Protein AF-A0AAD9BI03-F1 (afdb_monomer_lite)

Structure (mmCIF, N/CA/C/O backbone):
data_AF-A0AAD9BI03-F1
#
_entry.id   AF-A0AAD9BI03-F1
#
loop_
_atom_site.group_PDB
_atom_site.id
_atom_site.type_symbol
_atom_site.label_atom_id
_atom_site.label_alt_id
_atom_site.label_comp_id
_atom_site.label_asym_id
_atom_site.label_entity_id
_atom_site.label_seq_id
_atom_site.pdbx_PDB_ins_code
_atom_site.Cartn_x
_atom_site.Cartn_y
_atom_site.Cartn_z
_atom_site.occupancy
_atom_site.B_iso_or_equiv
_atom_site.auth_seq_id
_atom_site.auth_comp_id
_atom_site.auth_asym_id
_atom_site.auth_atom_id
_atom_site.pdbx_PDB_model_num
ATOM 1 N N . MET A 1 1 ? -35.659 14.356 29.531 1.00 41.59 1 MET A N 1
ATOM 2 C CA . MET A 1 1 ? -36.744 15.303 29.220 1.00 41.59 1 MET A CA 1
ATOM 3 C C . MET A 1 1 ? -36.419 16.568 29.979 1.00 41.59 1 MET A C 1
ATOM 5 O O . MET A 1 1 ? -36.322 16.489 31.195 1.00 41.59 1 MET A O 1
ATOM 9 N N . GLY A 1 2 ? -36.119 17.647 29.263 1.00 40.19 2 GLY A N 1
ATOM 10 C CA . GLY A 1 2 ? -35.995 18.983 29.832 1.00 40.19 2 GLY A CA 1
ATOM 11 C C . GLY A 1 2 ? -37.298 19.716 29.564 1.00 40.19 2 GLY A C 1
ATOM 12 O O . GLY A 1 2 ? -37.641 19.931 28.401 1.00 40.19 2 GLY A O 1
ATOM 13 N N . ASP A 1 3 ? -38.059 20.012 30.615 1.00 38.84 3 ASP A N 1
ATOM 14 C CA . ASP A 1 3 ? -39.160 20.967 30.530 1.00 38.84 3 ASP A CA 1
ATOM 15 C C . ASP A 1 3 ? -38.523 22.330 30.272 1.00 38.84 3 ASP A C 1
ATOM 17 O O . ASP A 1 3 ? -37.739 22.803 31.091 1.00 38.84 3 ASP A O 1
ATOM 21 N N . GLY A 1 4 ? -38.806 22.921 29.108 1.00 49.81 4 GLY A N 1
ATOM 22 C CA . GLY A 1 4 ? -38.129 24.089 28.531 1.00 49.81 4 GLY A CA 1
ATOM 23 C C . GLY A 1 4 ? -38.266 25.415 29.290 1.00 49.81 4 GLY A C 1
ATOM 24 O O . GLY A 1 4 ? -38.366 26.460 28.658 1.00 49.81 4 GLY A O 1
ATOM 25 N N . ASN A 1 5 ? -38.251 25.396 30.620 1.00 48.53 5 ASN A N 1
ATOM 26 C CA . ASN A 1 5 ? -38.245 26.559 31.489 1.00 48.53 5 ASN A CA 1
ATOM 27 C C . ASN A 1 5 ? -37.069 26.448 32.479 1.00 48.53 5 ASN A C 1
ATOM 29 O O . ASN A 1 5 ? -37.145 25.720 33.464 1.00 48.53 5 ASN A O 1
ATOM 33 N N . ASN A 1 6 ? -36.015 27.235 32.211 1.00 48.84 6 ASN A N 1
ATOM 34 C CA . ASN A 1 6 ? -34.769 27.423 32.984 1.00 48.84 6 ASN A CA 1
ATOM 35 C C . ASN A 1 6 ? -33.609 26.426 32.769 1.00 48.84 6 ASN A C 1
ATOM 37 O O . ASN A 1 6 ? -32.921 26.072 33.724 1.00 48.84 6 ASN A O 1
ATOM 41 N N . GLU A 1 7 ? -33.292 26.043 31.531 1.00 53.03 7 GLU A N 1
ATOM 42 C CA . GLU A 1 7 ? -32.032 25.331 31.252 1.00 53.03 7 GLU A CA 1
ATOM 43 C C . GLU A 1 7 ? -30.896 26.317 30.925 1.00 53.03 7 GLU A C 1
ATOM 45 O O . GLU A 1 7 ? -30.681 26.713 29.783 1.00 53.03 7 GLU A O 1
ATOM 50 N N . THR A 1 8 ? -30.143 26.730 31.949 1.00 55.44 8 THR A N 1
ATOM 51 C CA . THR A 1 8 ? -28.862 27.452 31.789 1.00 55.44 8 THR A CA 1
ATOM 52 C C . THR A 1 8 ? -27.703 26.535 31.379 1.00 55.44 8 THR A C 1
ATOM 54 O O . THR A 1 8 ? -26.600 27.012 31.112 1.00 55.44 8 THR A O 1
ATOM 57 N N . ASP A 1 9 ? -27.919 25.219 31.351 1.00 66.56 9 ASP A N 1
ATOM 58 C CA . ASP A 1 9 ? -26.887 24.230 31.058 1.00 66.56 9 ASP A CA 1
ATOM 59 C C . ASP A 1 9 ? -26.879 23.843 29.576 1.00 66.56 9 ASP A C 1
ATOM 61 O O . ASP A 1 9 ? -27.733 23.112 29.081 1.00 66.56 9 ASP A O 1
ATOM 65 N N . VAL A 1 10 ? -25.861 24.322 28.863 1.00 79.69 10 VAL A N 1
ATOM 66 C CA . VAL A 1 10 ? -25.624 23.985 27.456 1.00 79.69 10 VAL A CA 1
ATOM 67 C C . VAL A 1 10 ? -25.106 22.546 27.350 1.00 79.69 10 VAL A C 1
ATOM 69 O O . VAL A 1 10 ? -24.102 22.189 27.973 1.00 79.69 10 VAL A O 1
ATOM 72 N N . ALA A 1 11 ? -25.772 21.724 26.537 1.00 80.12 11 ALA A N 1
ATOM 73 C CA . ALA A 1 11 ? -25.328 20.369 26.220 1.00 80.12 11 ALA A CA 1
ATOM 74 C C . ALA A 1 11 ? -24.010 20.379 25.422 1.00 80.12 11 ALA A C 1
ATOM 76 O O . ALA A 1 11 ? -23.828 21.173 24.499 1.00 80.12 11 ALA A O 1
ATOM 77 N N . THR A 1 12 ? -23.100 19.467 25.757 1.00 86.12 12 THR A N 1
ATOM 78 C CA . THR A 1 12 ? -21.775 19.313 25.123 1.00 86.12 12 THR A CA 1
ATOM 79 C C . THR A 1 12 ? -21.654 18.005 24.342 1.00 86.12 12 THR A C 1
ATOM 81 O O . THR A 1 12 ? -20.780 17.880 23.485 1.00 86.12 12 THR A O 1
ATOM 84 N N . GLU A 1 13 ? -22.534 17.039 24.611 1.00 80.62 13 GLU A N 1
ATOM 85 C CA . GLU A 1 13 ? -22.518 15.697 24.039 1.00 80.62 13 GLU A CA 1
ATOM 86 C C . GLU A 1 13 ? -23.913 15.303 23.527 1.00 80.62 13 GLU A C 1
ATOM 88 O O . GLU A 1 13 ? -24.945 15.684 24.087 1.00 80.62 13 GLU A O 1
ATOM 93 N N . ALA A 1 14 ? -23.939 14.497 22.464 1.00 85.50 14 ALA A N 1
ATOM 94 C CA . ALA A 1 14 ? -25.151 13.895 21.920 1.00 85.50 14 ALA A CA 1
ATOM 95 C C . ALA A 1 14 ? -24.982 12.372 21.850 1.00 85.50 14 ALA A C 1
ATOM 97 O O . ALA A 1 14 ? -24.110 11.872 21.138 1.00 85.50 14 ALA A O 1
ATOM 98 N N . LEU A 1 15 ? -25.827 11.634 22.569 1.00 85.00 15 LEU A N 1
ATOM 99 C CA . LEU A 1 15 ? -25.944 10.183 22.446 1.00 85.00 15 LEU A CA 1
ATOM 100 C C . LEU A 1 15 ? -27.011 9.858 21.405 1.00 85.00 15 LEU A C 1
ATOM 102 O O . LEU A 1 15 ? -28.112 10.397 21.472 1.00 85.00 15 LEU A O 1
ATOM 106 N N . VAL A 1 16 ? -26.714 8.952 20.476 1.00 87.56 16 VAL A N 1
ATOM 107 C CA . VAL A 1 16 ? -27.659 8.510 19.443 1.00 87.56 16 VAL A CA 1
ATOM 108 C C . VAL A 1 16 ? -27.666 6.989 19.390 1.00 87.56 16 VAL A C 1
ATOM 110 O O . VAL A 1 16 ? -26.608 6.371 19.284 1.00 87.56 16 VAL A O 1
ATOM 113 N N . PHE A 1 17 ? -28.856 6.393 19.407 1.00 89.38 17 PHE A N 1
ATOM 114 C CA . PHE A 1 17 ? -29.049 4.975 19.125 1.00 89.38 17 PHE A CA 1
ATOM 115 C C . PHE A 1 17 ? -29.570 4.798 17.702 1.00 89.38 17 PHE A C 1
ATOM 117 O O . PHE A 1 17 ? -30.551 5.424 17.293 1.00 89.38 17 PHE A O 1
ATOM 124 N N . MET A 1 18 ? -28.913 3.924 16.945 1.00 91.19 18 MET A N 1
ATOM 125 C CA . MET A 1 18 ? -29.284 3.565 15.581 1.00 91.19 18 MET A CA 1
ATOM 126 C C . MET A 1 18 ? -29.339 2.049 15.461 1.00 91.19 18 MET A C 1
ATOM 128 O O . MET A 1 18 ? -28.416 1.357 15.884 1.00 91.19 18 MET A O 1
ATOM 132 N N . VAL A 1 19 ? -30.408 1.546 14.853 1.00 91.19 19 VAL A N 1
ATOM 133 C CA . VAL A 1 19 ? -30.563 0.127 14.531 1.00 91.19 19 VAL A CA 1
ATOM 134 C C . VAL A 1 19 ? -30.135 -0.101 13.090 1.00 91.19 19 VAL A C 1
ATOM 136 O O . VAL A 1 19 ? -30.427 0.713 12.211 1.00 91.19 19 VAL A O 1
ATOM 139 N N . VAL A 1 20 ? -29.434 -1.207 12.854 1.00 87.69 20 VAL A N 1
ATOM 140 C CA . VAL A 1 20 ? -28.967 -1.634 11.533 1.00 87.69 20 VAL A CA 1
ATOM 141 C C . VAL A 1 20 ? -29.442 -3.062 11.302 1.00 87.69 20 VAL A C 1
ATOM 143 O O . VAL A 1 20 ? -29.210 -3.935 12.137 1.00 87.69 20 VAL A O 1
ATOM 146 N N . GLY A 1 21 ? -30.120 -3.296 10.180 1.00 81.25 21 GLY A N 1
ATOM 147 C CA . GLY A 1 21 ? -30.613 -4.620 9.818 1.00 81.25 21 GLY A CA 1
ATOM 148 C C . GLY A 1 21 ? -29.469 -5.578 9.491 1.00 81.25 21 GLY A C 1
ATOM 149 O O . GLY A 1 21 ? -28.657 -5.291 8.615 1.00 81.25 21 GLY A O 1
ATOM 150 N N . LEU A 1 22 ? -29.417 -6.727 10.174 1.00 78.88 22 LEU A N 1
ATOM 151 C CA . LEU A 1 22 ? -28.561 -7.856 9.777 1.00 78.88 22 LEU A CA 1
ATOM 152 C C . LEU A 1 22 ? -29.185 -8.650 8.622 1.00 78.88 22 LEU A C 1
ATOM 154 O O . LEU A 1 22 ? -28.480 -9.149 7.749 1.00 78.88 22 LEU A O 1
ATOM 158 N N . GLN A 1 23 ? -30.516 -8.754 8.623 1.00 76.19 23 GLN A N 1
ATOM 159 C CA . GLN A 1 23 ? -31.306 -9.300 7.526 1.00 76.19 23 GLN A CA 1
ATOM 160 C C . GLN A 1 23 ? -31.924 -8.129 6.750 1.00 76.19 23 GLN A C 1
ATOM 162 O O . GLN A 1 23 ? -32.820 -7.442 7.243 1.00 76.19 23 GLN A O 1
ATOM 167 N N . GLY A 1 24 ? -31.405 -7.880 5.546 1.00 70.44 24 GLY A N 1
ATOM 168 C CA . GLY A 1 24 ? -31.777 -6.741 4.698 1.00 70.44 24 GLY A CA 1
ATOM 169 C C . GLY A 1 24 ? -30.826 -5.542 4.815 1.00 70.44 24 GLY A C 1
ATOM 170 O O . GLY A 1 24 ? -29.936 -5.507 5.656 1.00 70.44 24 GLY A O 1
ATOM 171 N N . HIS A 1 25 ? -31.004 -4.546 3.944 1.00 83.69 25 HIS A N 1
ATOM 172 C CA . HIS A 1 25 ? -30.128 -3.370 3.845 1.00 83.69 25 HIS A CA 1
ATOM 173 C C . HIS A 1 25 ? -30.827 -2.099 4.345 1.00 83.69 25 HIS A C 1
ATOM 175 O O . HIS A 1 25 ? -31.177 -1.223 3.556 1.00 83.69 25 HIS A O 1
ATOM 181 N N . TRP A 1 26 ? -31.040 -1.984 5.656 1.00 84.94 26 TRP A N 1
ATOM 182 C CA . TRP A 1 26 ? -31.684 -0.809 6.253 1.00 84.94 26 TRP A CA 1
ATOM 183 C C . TRP A 1 26 ? -30.988 -0.353 7.537 1.00 84.94 26 TRP A C 1
ATOM 185 O O . TRP A 1 26 ? -30.299 -1.117 8.213 1.00 84.94 26 TRP A O 1
ATOM 195 N N . LYS A 1 27 ? -31.165 0.929 7.856 1.00 85.19 27 LYS A N 1
ATOM 196 C CA . LYS A 1 27 ? -30.669 1.574 9.074 1.00 85.19 27 LYS A CA 1
ATOM 197 C C . LYS A 1 27 ? -31.651 2.654 9.510 1.00 85.19 27 LYS A C 1
ATOM 199 O O . LYS A 1 27 ? -32.172 3.367 8.653 1.00 85.19 27 LYS A O 1
ATOM 204 N N . ALA A 1 28 ? -31.887 2.789 10.809 1.00 84.56 28 ALA A N 1
ATOM 205 C CA . ALA A 1 28 ? -32.809 3.783 11.349 1.00 84.56 28 ALA A CA 1
ATOM 206 C C . ALA A 1 28 ? -32.305 4.327 12.697 1.00 84.56 28 ALA A C 1
ATOM 208 O O . ALA A 1 28 ? -32.055 3.531 13.606 1.00 84.56 28 ALA A O 1
ATOM 209 N N . PRO A 1 29 ? -32.131 5.653 12.859 1.00 90.00 29 PRO A N 1
ATOM 210 C CA . PRO A 1 29 ? -31.965 6.242 14.183 1.00 90.00 29 PRO A CA 1
ATOM 211 C C . PRO A 1 29 ? -33.278 6.088 14.963 1.00 90.00 29 PRO A C 1
ATOM 213 O O . PRO A 1 29 ? -34.345 6.375 14.426 1.00 90.00 29 PRO A O 1
ATOM 216 N N . ILE A 1 30 ? -33.201 5.620 16.207 1.00 89.19 30 ILE A N 1
ATOM 217 C CA . ILE A 1 30 ? -34.384 5.310 17.030 1.00 89.19 30 ILE A CA 1
ATOM 218 C C . ILE A 1 30 ? -34.521 6.213 18.255 1.00 89.19 30 ILE A C 1
ATOM 220 O O . ILE A 1 30 ? -35.626 6.399 18.752 1.00 89.19 30 ILE A O 1
ATOM 224 N N . ALA A 1 31 ? -33.417 6.786 18.738 1.00 86.12 31 ALA A N 1
ATOM 225 C CA . ALA A 1 31 ? -33.417 7.682 19.885 1.00 86.12 31 ALA A CA 1
ATOM 226 C C . ALA A 1 31 ? -32.180 8.585 19.870 1.00 86.12 31 ALA A C 1
ATOM 228 O O . ALA A 1 31 ? -31.117 8.195 19.376 1.00 86.12 31 ALA A O 1
ATOM 229 N N . TYR A 1 32 ? -32.317 9.778 20.445 1.00 89.12 32 TYR A N 1
ATOM 230 C CA . TYR A 1 32 ? -31.206 10.683 20.713 1.00 89.12 32 TYR A CA 1
ATOM 231 C C . TYR A 1 32 ? -31.394 11.381 22.062 1.00 89.12 32 TYR A C 1
ATOM 233 O O . TYR A 1 32 ? -32.519 11.630 22.493 1.00 89.12 32 TYR A O 1
ATOM 241 N N . TYR A 1 33 ? -30.283 11.715 22.715 1.00 86.81 33 TYR A N 1
ATOM 242 C CA . TYR A 1 33 ? -30.255 12.399 24.004 1.00 86.81 33 TYR A CA 1
ATOM 243 C C . TYR A 1 33 ? -29.136 13.438 24.002 1.00 86.81 33 TYR A C 1
ATOM 245 O O . TYR A 1 33 ? -27.997 13.119 23.665 1.00 86.81 33 TYR A O 1
ATOM 253 N N . LEU A 1 34 ? -29.459 14.673 24.382 1.00 84.88 34 LEU A N 1
ATOM 254 C CA . LEU A 1 34 ? -28.492 15.759 24.538 1.00 84.88 34 LEU A CA 1
ATOM 255 C C . LEU A 1 34 ? -28.170 15.914 26.024 1.00 84.88 34 LEU A C 1
ATOM 257 O O . LEU A 1 34 ? -29.082 15.967 26.846 1.00 84.88 34 LEU A O 1
ATOM 261 N N . THR A 1 35 ? -26.887 15.947 26.376 1.00 83.06 35 THR A N 1
ATOM 262 C CA . THR A 1 35 ? -26.443 16.064 27.772 1.00 83.06 35 THR A CA 1
ATOM 263 C C . THR A 1 35 ? -25.117 16.815 27.873 1.00 83.06 35 THR A C 1
ATOM 265 O O . THR A 1 35 ? -24.373 16.951 26.903 1.00 83.06 35 THR A O 1
ATOM 268 N N . LYS A 1 36 ? -24.822 17.330 29.067 1.00 81.44 36 LYS A N 1
ATOM 269 C CA . LYS A 1 36 ? -23.540 17.955 29.419 1.00 81.44 36 LYS A CA 1
ATOM 270 C C . LYS A 1 36 ? -22.439 16.923 29.708 1.00 81.44 36 LYS A C 1
ATOM 272 O O . LYS A 1 36 ? -21.254 17.238 29.631 1.00 81.44 36 LYS A O 1
ATOM 277 N N . SER A 1 37 ? -22.822 15.700 30.075 1.00 81.12 37 SER A N 1
ATOM 278 C CA . SER A 1 37 ? -21.919 14.551 30.188 1.00 81.12 37 SER A CA 1
ATOM 279 C C . SER A 1 37 ? -22.696 13.232 30.207 1.00 81.12 37 SER A C 1
ATOM 281 O O . SER A 1 37 ? -23.798 13.139 30.759 1.00 81.12 37 SER A O 1
ATOM 283 N N . LEU A 1 38 ? -22.127 12.191 29.602 1.00 81.31 38 LEU A N 1
ATOM 284 C CA . LEU A 1 38 ? -22.673 10.832 29.619 1.00 81.31 38 LEU A CA 1
ATOM 285 C C . LEU A 1 38 ? -22.004 9.977 30.701 1.00 81.31 38 LEU A C 1
ATOM 287 O O . LEU A 1 38 ? -20.869 9.523 30.547 1.00 81.31 38 LEU A O 1
ATOM 291 N N . SER A 1 39 ? -22.726 9.711 31.795 1.00 87.88 39 SER A N 1
ATOM 292 C CA . SER A 1 39 ? -22.277 8.744 32.802 1.00 87.88 39 SER A CA 1
ATOM 293 C C . SER A 1 39 ? -22.540 7.299 32.338 1.00 87.88 39 SER A C 1
ATOM 295 O O . SER A 1 39 ? -23.553 7.059 31.673 1.00 87.88 39 SER A O 1
ATOM 297 N N . PRO A 1 40 ? -21.695 6.317 32.713 1.00 88.69 40 PRO A N 1
ATOM 298 C CA . PRO A 1 40 ? -21.924 4.910 32.373 1.00 88.69 40 PRO A CA 1
ATOM 299 C C . PRO A 1 40 ? -23.290 4.385 32.832 1.00 88.69 40 PRO A C 1
ATOM 301 O O . PRO A 1 40 ? -23.933 3.636 32.104 1.00 88.69 40 PRO A O 1
ATOM 304 N N . GLU A 1 41 ? -23.753 4.830 34.004 1.00 90.56 41 GLU A N 1
ATOM 305 C CA . GLU A 1 41 ? -25.045 4.425 34.566 1.00 90.56 41 GLU A CA 1
ATOM 306 C C . GLU A 1 41 ? -26.212 4.991 33.749 1.00 90.56 41 GLU A C 1
ATOM 308 O O . GLU A 1 41 ? -27.157 4.279 33.421 1.00 90.56 41 GLU A O 1
ATOM 313 N N . THR A 1 42 ? -26.123 6.259 33.336 1.00 89.62 42 THR A N 1
ATOM 314 C CA . THR A 1 42 ? -27.126 6.861 32.448 1.00 89.62 42 THR A CA 1
ATOM 315 C C . THR A 1 42 ? -27.164 6.133 31.105 1.00 89.62 42 THR A C 1
ATOM 317 O O . THR A 1 42 ? -28.241 5.784 30.632 1.00 89.62 42 THR A O 1
ATOM 320 N N . GLN A 1 43 ? -26.003 5.847 30.504 1.00 91.56 43 GLN A N 1
ATOM 321 C CA . GLN A 1 43 ? -25.928 5.099 29.244 1.00 91.56 43 GLN A CA 1
ATOM 322 C C . GLN A 1 43 ? -26.542 3.698 29.375 1.00 91.56 43 GLN A C 1
ATOM 324 O O . GLN A 1 43 ? -27.276 3.274 28.484 1.00 91.56 43 GLN A O 1
ATOM 329 N N . ARG A 1 44 ? -26.296 3.016 30.501 1.00 94.19 44 ARG A N 1
ATOM 330 C CA . ARG A 1 44 ? -26.854 1.696 30.816 1.00 94.19 44 ARG A CA 1
ATOM 331 C C . ARG A 1 44 ? -28.378 1.722 30.812 1.00 94.19 44 ARG A C 1
ATOM 333 O O . ARG A 1 44 ? -28.990 0.921 30.114 1.00 94.19 44 ARG A O 1
ATOM 340 N N . VAL A 1 45 ? -28.977 2.655 31.553 1.00 94.25 45 VAL A N 1
ATOM 341 C CA . VAL A 1 45 ? -30.439 2.799 31.644 1.00 94.25 45 VAL A CA 1
ATOM 342 C C . VAL A 1 45 ? -31.045 3.097 30.272 1.00 94.25 45 VAL A C 1
ATOM 344 O O . VAL A 1 45 ? -32.025 2.465 29.883 1.00 94.25 45 VAL A O 1
ATOM 347 N N . LEU A 1 46 ? -30.440 4.013 29.511 1.00 93.88 46 LEU A N 1
ATOM 348 C CA . LEU A 1 46 ? -30.934 4.383 28.184 1.00 93.88 46 LEU A CA 1
ATOM 349 C C . LEU A 1 46 ? -30.829 3.228 27.176 1.00 93.88 46 LEU A C 1
ATOM 351 O O . LEU A 1 46 ? -31.755 3.015 26.396 1.00 93.88 46 LEU A O 1
ATOM 355 N N . LEU A 1 47 ? -29.734 2.461 27.207 1.00 95.25 47 LEU A N 1
ATOM 356 C CA . LEU A 1 47 ? -29.564 1.287 26.350 1.00 95.25 47 LEU A CA 1
ATOM 357 C C . LEU A 1 47 ? -30.557 0.178 26.717 1.00 95.25 47 LEU A C 1
ATOM 359 O O . LEU A 1 47 ? -31.184 -0.377 25.820 1.00 95.25 47 LEU A O 1
ATOM 363 N N . SER A 1 48 ? -30.737 -0.125 28.008 1.00 95.44 48 SER A N 1
ATOM 364 C CA . SER A 1 48 ? -31.733 -1.108 28.457 1.00 95.44 48 SER A CA 1
ATOM 365 C C . SER A 1 48 ? -33.137 -0.742 27.978 1.00 95.44 48 SER A C 1
ATOM 367 O O . SER A 1 48 ? -33.812 -1.585 27.394 1.00 95.44 48 SER A O 1
ATOM 369 N N . HIS A 1 49 ? -33.534 0.524 28.129 1.00 94.94 49 HIS A N 1
ATOM 370 C CA . HIS A 1 49 ? -34.837 0.995 27.664 1.00 94.94 49 HIS A CA 1
ATOM 371 C C . HIS A 1 49 ? -34.990 0.876 26.138 1.00 94.94 49 HIS A C 1
ATOM 373 O O . HIS A 1 49 ? -36.014 0.405 25.649 1.00 94.94 49 HIS A O 1
ATOM 379 N N . ALA A 1 50 ? -33.953 1.227 25.367 1.00 95.06 50 ALA A N 1
ATOM 380 C CA . ALA A 1 50 ? -33.975 1.058 23.915 1.00 95.06 50 ALA A CA 1
ATOM 381 C C . ALA A 1 50 ? -34.137 -0.418 23.499 1.00 95.06 50 ALA A C 1
ATOM 383 O O . ALA A 1 50 ? -34.868 -0.710 22.554 1.00 95.06 50 ALA A O 1
ATOM 384 N N . LEU A 1 51 ? -33.487 -1.353 24.203 1.00 96.56 51 LEU A N 1
ATOM 385 C CA . LEU A 1 51 ? -33.621 -2.792 23.950 1.00 96.56 51 LEU A CA 1
ATOM 386 C C . LEU A 1 51 ? -35.037 -3.303 24.260 1.00 96.56 51 LEU A C 1
ATOM 388 O O . LEU A 1 51 ? -35.606 -4.043 23.460 1.00 96.56 51 LEU A O 1
ATOM 392 N N . GLU A 1 52 ? -35.627 -2.874 25.378 1.00 96.06 52 GLU A N 1
ATOM 393 C CA . GLU A 1 52 ? -37.006 -3.215 25.760 1.00 96.06 52 GLU A CA 1
ATOM 394 C C . GLU A 1 52 ? -38.025 -2.729 24.718 1.00 96.06 52 GLU A C 1
ATOM 396 O O . GLU A 1 52 ? -38.873 -3.503 24.269 1.00 96.06 52 GLU A O 1
ATOM 401 N N . GLU A 1 53 ? -37.910 -1.476 24.267 1.00 95.50 53 GLU A N 1
ATOM 402 C CA . GLU A 1 53 ? -38.804 -0.894 23.259 1.00 95.50 53 GLU A CA 1
ATOM 403 C C . GLU A 1 53 ? -38.683 -1.590 21.893 1.00 95.50 53 GLU A C 1
ATOM 405 O O . GLU A 1 53 ? -39.684 -1.786 21.191 1.00 95.50 53 GLU A O 1
ATOM 410 N N . LEU A 1 54 ? -37.471 -1.987 21.496 1.00 94.81 54 LEU A N 1
ATOM 411 C CA . LEU A 1 54 ? -37.259 -2.755 20.268 1.00 94.81 54 LEU A CA 1
ATOM 412 C C . LEU A 1 54 ? -37.882 -4.148 20.372 1.00 94.81 54 LEU A C 1
ATOM 414 O O . LEU A 1 54 ? -38.586 -4.575 19.452 1.00 94.81 54 LEU A O 1
ATOM 418 N N . HIS A 1 55 ? -37.697 -4.818 21.510 1.00 95.31 55 HIS A N 1
ATOM 419 C CA . HIS A 1 55 ? -38.289 -6.124 21.762 1.00 95.31 55 HIS A CA 1
ATOM 420 C C . HIS A 1 55 ? -39.824 -6.077 21.747 1.00 95.31 55 HIS A C 1
ATOM 422 O O . HIS A 1 55 ? -40.451 -6.914 21.098 1.00 95.31 55 HIS A O 1
ATOM 428 N N . ALA A 1 56 ? -40.434 -5.056 22.360 1.00 95.31 56 ALA A N 1
ATOM 429 C CA . ALA A 1 56 ? -41.886 -4.853 22.352 1.00 95.31 56 ALA A CA 1
ATOM 430 C C . ALA A 1 56 ? -42.478 -4.716 20.934 1.00 95.31 56 ALA A C 1
ATOM 432 O O . ALA A 1 56 ? -43.655 -4.996 20.717 1.00 95.31 56 ALA A O 1
ATOM 433 N N . ARG A 1 57 ? -41.660 -4.315 19.952 1.00 93.56 57 ARG A N 1
ATOM 434 C CA . ARG A 1 57 ? -42.033 -4.194 18.530 1.00 93.56 57 ARG A CA 1
ATOM 435 C C . ARG A 1 57 ? -41.631 -5.413 17.692 1.00 93.56 57 ARG A C 1
ATOM 437 O O . ARG A 1 57 ? -41.714 -5.362 16.469 1.00 93.56 57 ARG A O 1
ATOM 444 N N . GLY A 1 58 ? -41.188 -6.498 18.329 1.00 92.31 58 GLY A N 1
ATOM 445 C CA . GLY A 1 58 ? -40.764 -7.730 17.661 1.00 92.31 58 GLY A CA 1
ATOM 446 C C . GLY A 1 58 ? -39.400 -7.636 16.970 1.00 92.31 58 GLY A C 1
ATOM 447 O O . GLY A 1 58 ? -39.077 -8.491 16.148 1.00 92.31 58 GLY A O 1
ATOM 448 N N . ILE A 1 59 ? -38.592 -6.614 17.275 1.00 90.25 59 ILE A N 1
ATOM 449 C CA . ILE A 1 59 ? -37.242 -6.467 16.721 1.00 90.25 59 ILE A CA 1
ATOM 450 C C . ILE A 1 59 ? -36.255 -7.183 17.640 1.00 90.25 59 ILE A C 1
ATOM 452 O O . ILE A 1 59 ? -36.071 -6.808 18.797 1.00 90.25 59 ILE A O 1
ATOM 456 N N . TRP A 1 60 ? -35.584 -8.203 17.109 1.00 89.38 60 TRP A N 1
ATOM 457 C CA . TRP A 1 60 ? -34.583 -8.963 17.849 1.00 89.38 60 TRP A CA 1
ATOM 458 C C . TRP A 1 60 ? -33.187 -8.348 17.700 1.00 89.38 60 TRP A C 1
ATOM 460 O O . TRP A 1 60 ? -32.612 -8.322 16.609 1.00 89.38 60 TRP A O 1
ATOM 470 N N . VAL A 1 61 ? -32.631 -7.848 18.807 1.00 92.44 61 VAL A N 1
ATOM 471 C CA . VAL A 1 61 ? -31.294 -7.241 18.838 1.00 92.44 61 VAL A CA 1
ATOM 472 C C . VAL A 1 61 ? -30.245 -8.289 19.199 1.00 92.44 61 VAL A C 1
ATOM 474 O O . VAL A 1 61 ? -30.191 -8.766 20.328 1.00 92.44 61 VAL A O 1
ATOM 477 N N . VAL A 1 62 ? -29.376 -8.609 18.240 1.00 87.81 62 VAL A N 1
ATOM 478 C CA . VAL A 1 62 ? -28.301 -9.603 18.415 1.00 87.81 62 VAL A CA 1
ATOM 479 C C . VAL A 1 62 ? -27.051 -8.989 19.050 1.00 87.81 62 VAL A C 1
ATOM 481 O O . VAL A 1 62 ? -26.391 -9.624 19.873 1.00 87.81 62 VAL A O 1
ATOM 484 N N . SER A 1 63 ? -26.699 -7.758 18.671 1.00 91.81 63 SER A N 1
ATOM 485 C CA . SER A 1 63 ? -25.460 -7.123 19.120 1.00 91.81 63 SER A CA 1
ATOM 486 C C . SER A 1 63 ? -25.557 -5.609 19.256 1.00 91.81 63 SER A C 1
ATOM 488 O O . SER A 1 63 ? -26.246 -4.954 18.475 1.00 91.81 63 SER A O 1
ATOM 490 N N . VAL A 1 64 ? -24.768 -5.057 20.176 1.00 90.06 64 VAL A N 1
ATOM 491 C CA . VAL A 1 64 ? -24.531 -3.621 20.348 1.00 90.06 64 VAL A CA 1
ATOM 492 C C . VAL A 1 64 ? -23.107 -3.294 19.904 1.00 90.06 64 VAL A C 1
ATOM 494 O O . VAL A 1 64 ? -22.150 -3.892 20.396 1.00 90.06 64 VAL A O 1
ATOM 497 N N . THR A 1 65 ? -22.966 -2.329 18.992 1.00 86.06 65 THR A N 1
ATOM 498 C CA . THR A 1 65 ? -21.662 -1.851 18.509 1.00 86.06 65 THR A CA 1
ATOM 499 C C . THR A 1 65 ? -21.359 -0.469 19.076 1.00 86.06 65 THR A C 1
ATOM 501 O O . THR A 1 65 ? -22.182 0.436 18.957 1.00 86.06 65 THR A O 1
ATOM 504 N N . MET A 1 66 ? -20.174 -0.291 19.661 1.00 81.69 66 MET A N 1
ATOM 505 C CA . MET A 1 66 ? -19.761 0.956 20.318 1.00 81.69 66 MET A CA 1
ATOM 506 C C . MET A 1 66 ? -18.284 1.285 20.069 1.00 81.69 66 MET A C 1
ATOM 508 O O . MET A 1 66 ? -17.507 0.436 19.633 1.00 81.69 66 MET A O 1
ATOM 512 N N . ASP A 1 67 ? -17.875 2.525 20.333 1.00 76.88 67 ASP A N 1
ATOM 513 C CA . ASP A 1 67 ? -16.464 2.906 20.268 1.00 76.88 67 ASP A CA 1
ATOM 514 C C . ASP A 1 67 ? -15.674 2.468 21.522 1.00 76.88 67 ASP A C 1
ATOM 516 O O . ASP A 1 67 ? -16.201 1.859 22.451 1.00 76.88 67 ASP A O 1
ATOM 520 N N . GLY A 1 68 ? -14.373 2.775 21.540 1.00 70.12 68 GLY A N 1
ATOM 521 C CA . GLY A 1 68 ? -13.450 2.425 22.623 1.00 70.12 68 GLY A CA 1
ATOM 522 C C . GLY A 1 68 ? -13.541 3.270 23.892 1.00 70.12 68 GLY A C 1
ATOM 523 O O . GLY A 1 68 ? -12.621 3.190 24.706 1.00 70.12 68 GLY A O 1
ATOM 524 N N . HIS A 1 69 ? -14.553 4.128 24.051 1.00 79.19 69 HIS A N 1
ATOM 525 C CA . HIS A 1 69 ? -14.579 5.069 25.165 1.00 79.19 69 HIS A CA 1
ATOM 526 C C . HIS A 1 69 ? -14.733 4.356 26.521 1.00 79.19 69 HIS A C 1
ATOM 528 O O . HIS A 1 69 ? -15.479 3.385 26.663 1.00 79.19 69 HIS A O 1
ATOM 534 N N . ALA A 1 70 ? -14.038 4.848 27.552 1.00 82.88 70 ALA A N 1
ATOM 535 C CA . ALA A 1 70 ? -14.005 4.202 28.867 1.00 82.88 70 ALA A CA 1
ATOM 536 C C . ALA A 1 70 ? -15.395 4.100 29.523 1.00 82.88 70 ALA A C 1
ATOM 538 O O . ALA A 1 70 ? -15.652 3.138 30.251 1.00 82.88 70 ALA A O 1
ATOM 539 N N . SER A 1 71 ? -16.285 5.062 29.248 1.00 86.25 71 SER A N 1
ATOM 540 C CA . SER A 1 71 ? -17.670 5.043 29.734 1.00 86.25 71 SER A CA 1
ATOM 541 C C . SER A 1 71 ? -18.477 3.896 29.124 1.00 86.25 71 SER A C 1
ATOM 543 O O . SER A 1 71 ? -19.128 3.164 29.862 1.00 86.25 71 SER A O 1
ATOM 545 N N . ASN A 1 72 ? -18.334 3.663 27.817 1.00 87.00 72 ASN A N 1
ATOM 546 C CA . ASN A 1 72 ? -19.008 2.595 27.079 1.00 87.00 72 ASN A CA 1
ATOM 547 C C . ASN A 1 72 ? -18.561 1.210 27.574 1.00 87.00 72 ASN A C 1
ATOM 549 O O . ASN A 1 72 ? -19.381 0.334 27.839 1.00 87.00 72 ASN A O 1
ATOM 553 N N . VAL A 1 73 ? -17.257 1.037 27.817 1.00 86.06 73 VAL A N 1
ATOM 554 C CA . VAL A 1 73 ? -16.720 -0.188 28.436 1.00 86.06 73 VAL A CA 1
ATOM 555 C C . VAL A 1 73 ? -17.279 -0.388 29.850 1.00 86.06 73 VAL A C 1
ATOM 557 O O . VAL A 1 73 ? -17.642 -1.503 30.224 1.00 86.06 73 VAL A O 1
ATOM 560 N N . SER A 1 74 ? -17.368 0.683 30.645 1.00 88.62 74 SER A N 1
ATOM 561 C CA . SER A 1 74 ? -17.932 0.625 31.999 1.00 88.62 74 SER A CA 1
ATOM 562 C C . SER A 1 74 ? -19.423 0.277 31.991 1.00 88.62 74 SER A C 1
ATOM 564 O O . SER A 1 74 ? -19.850 -0.527 32.813 1.00 88.62 74 SER A O 1
ATOM 566 N N . MET A 1 75 ? -20.193 0.832 31.052 1.00 92.94 75 MET A N 1
ATOM 567 C CA . MET A 1 75 ? -21.607 0.516 30.845 1.00 92.94 75 MET A CA 1
ATOM 568 C C . MET A 1 75 ? -21.794 -0.978 30.549 1.00 92.94 75 MET A C 1
ATOM 570 O O . MET A 1 75 ? -22.601 -1.637 31.199 1.00 92.94 75 MET A O 1
ATOM 574 N N . CYS A 1 76 ? -21.019 -1.551 29.622 1.00 89.69 76 CYS A N 1
ATOM 575 C CA . CYS A 1 76 ? -21.111 -2.982 29.320 1.00 89.69 76 CYS A CA 1
ATOM 576 C C . CYS A 1 76 ? -20.739 -3.867 30.514 1.00 89.69 76 CYS A C 1
ATOM 578 O O . CYS A 1 76 ? -21.385 -4.889 30.735 1.00 89.69 76 CYS A O 1
ATOM 580 N N . ASN A 1 77 ? -19.748 -3.471 31.320 1.00 89.88 77 ASN A N 1
ATOM 581 C CA . ASN A 1 77 ? -19.431 -4.204 32.545 1.00 89.88 77 ASN A CA 1
ATOM 582 C C . ASN A 1 77 ? -20.593 -4.172 33.552 1.00 89.88 77 ASN A C 1
ATOM 584 O O . ASN A 1 77 ? -20.911 -5.195 34.148 1.00 89.88 77 ASN A O 1
ATOM 588 N N . GLN A 1 78 ? -21.277 -3.030 33.695 1.00 92.31 78 GLN A N 1
ATOM 589 C CA . GLN A 1 78 ? -22.472 -2.918 34.543 1.00 92.31 78 GLN A CA 1
ATOM 590 C C . GLN A 1 78 ? -23.659 -3.745 34.021 1.00 92.31 78 GLN A C 1
ATOM 592 O O . GLN A 1 78 ? -24.485 -4.184 34.814 1.00 92.31 78 GLN A O 1
ATOM 597 N N . LEU A 1 79 ? -23.741 -3.987 32.708 1.00 91.50 79 LEU A N 1
ATOM 598 C CA . LEU A 1 79 ? -24.738 -4.885 32.108 1.00 91.50 79 LEU A CA 1
ATOM 599 C C . LEU A 1 79 ? -24.400 -6.372 32.303 1.00 91.50 79 LEU A C 1
ATOM 601 O O . LEU A 1 79 ? -25.263 -7.222 32.108 1.00 91.50 79 LEU A O 1
ATOM 605 N N . GLY A 1 80 ? -23.171 -6.701 32.713 1.00 90.00 80 GLY A N 1
ATOM 606 C CA . GLY A 1 80 ? -22.742 -8.070 33.001 1.00 90.00 80 GLY A CA 1
ATOM 607 C C . GLY A 1 80 ? -21.672 -8.624 32.060 1.00 90.00 80 GLY A C 1
ATOM 608 O O . GLY A 1 80 ? -21.425 -9.833 32.098 1.00 90.00 80 GLY A O 1
ATOM 609 N N . CYS A 1 81 ? -21.041 -7.787 31.231 1.00 87.50 81 CYS A N 1
ATOM 610 C CA . CYS A 1 81 ? -19.806 -8.140 30.526 1.00 87.50 81 CYS A CA 1
ATOM 611 C C . CYS A 1 81 ? -18.578 -8.063 31.450 1.00 87.50 81 CYS A C 1
ATOM 613 O O . CYS A 1 81 ? -18.604 -7.427 32.499 1.00 87.50 81 CYS A O 1
ATOM 615 N N . GLU A 1 82 ? -17.471 -8.667 31.026 1.00 84.25 82 GLU A N 1
ATOM 616 C CA . GLU A 1 82 ? -16.173 -8.570 31.705 1.00 84.25 82 GLU A CA 1
ATOM 617 C C . GLU A 1 82 ? -15.109 -8.171 30.681 1.00 84.25 82 GLU A C 1
ATOM 619 O O . GLU A 1 82 ? -14.327 -8.982 30.192 1.00 84.25 82 GLU A O 1
ATOM 624 N N . LEU A 1 83 ? -15.122 -6.888 30.311 1.00 77.44 83 LEU A N 1
ATOM 625 C CA . LEU A 1 83 ? -14.242 -6.310 29.287 1.00 77.44 83 LEU A CA 1
ATOM 626 C C . LEU A 1 83 ? -12.920 -5.761 29.858 1.00 77.44 83 LEU A C 1
ATOM 628 O O . LEU A 1 83 ? -12.045 -5.343 29.104 1.00 77.44 83 LEU A O 1
ATOM 632 N N . LYS A 1 84 ? -12.785 -5.727 31.191 1.00 67.69 84 LYS A N 1
ATOM 633 C CA . LYS A 1 84 ? -11.594 -5.266 31.936 1.00 67.69 84 LYS A CA 1
ATOM 634 C C . LYS A 1 84 ? -10.946 -6.383 32.776 1.00 67.69 84 LYS A C 1
ATOM 636 O O . LYS A 1 84 ? -10.280 -6.089 33.764 1.00 67.69 84 LYS A O 1
ATOM 641 N N . GLY A 1 85 ? -11.191 -7.645 32.420 1.00 62.88 85 GLY A N 1
ATOM 642 C CA . GLY A 1 85 ? -10.690 -8.812 33.152 1.00 62.88 85 GLY A CA 1
ATOM 643 C C . GLY A 1 85 ? -9.175 -9.023 33.041 1.00 62.88 85 GLY A C 1
ATOM 644 O O . GLY A 1 85 ? -8.469 -8.295 32.338 1.00 62.88 85 GLY A O 1
ATOM 645 N N . ASN A 1 86 ? -8.680 -10.045 33.743 1.00 65.94 86 ASN A N 1
ATOM 646 C CA . ASN A 1 86 ? -7.299 -10.509 33.631 1.00 65.94 86 ASN A CA 1
ATOM 647 C C . ASN A 1 86 ? -6.994 -10.867 32.157 1.00 65.94 86 ASN A C 1
ATOM 649 O O . ASN A 1 86 ? -7.743 -11.652 31.580 1.00 65.94 86 ASN A O 1
ATOM 653 N N . PRO A 1 87 ? -5.908 -10.359 31.535 1.00 63.59 87 PRO A N 1
ATOM 654 C CA . PRO A 1 87 ? -5.560 -10.668 30.142 1.00 63.59 87 PRO A CA 1
ATOM 655 C C . PRO A 1 87 ? -5.389 -12.163 29.825 1.00 63.59 87 PRO A C 1
ATOM 657 O O . PRO A 1 87 ? -5.313 -12.530 28.655 1.00 63.59 87 PRO A O 1
ATOM 660 N N . GLN A 1 88 ? -5.263 -13.007 30.852 1.00 62.00 88 GLN A N 1
ATOM 661 C CA . GLN A 1 88 ? -5.117 -14.459 30.732 1.00 62.00 88 GLN A CA 1
ATOM 662 C C . GLN A 1 88 ? -6.451 -15.221 30.746 1.00 62.00 88 GLN A C 1
ATOM 664 O O . GLN A 1 88 ? -6.465 -16.412 30.443 1.00 62.00 88 GLN A O 1
ATOM 669 N N . GLU A 1 89 ? -7.563 -14.558 31.068 1.00 71.31 89 GLU A N 1
ATOM 670 C CA . GLU A 1 89 ? -8.896 -15.160 31.100 1.00 71.31 89 GLU A CA 1
ATOM 671 C C . GLU A 1 89 ? -9.725 -14.712 29.883 1.00 71.31 89 GLU A C 1
ATOM 673 O O . GLU A 1 89 ? -9.585 -13.579 29.409 1.00 71.31 89 GLU A O 1
ATOM 678 N N . PRO A 1 90 ? -10.580 -15.589 29.324 1.00 71.88 90 PRO A N 1
ATOM 679 C CA . PRO A 1 90 ? -11.404 -15.239 28.176 1.00 71.88 90 PRO A CA 1
ATOM 680 C C . PRO A 1 90 ? -12.409 -14.140 28.544 1.00 71.88 90 PRO A C 1
ATOM 682 O O . PRO A 1 90 ? -13.153 -14.257 29.514 1.00 71.88 90 PRO A O 1
ATOM 685 N N . LEU A 1 91 ? -12.459 -13.082 27.731 1.00 80.50 91 LEU A N 1
ATOM 686 C CA . LEU A 1 91 ? -13.382 -11.965 27.937 1.00 80.50 91 LEU A CA 1
ATOM 687 C C . LEU A 1 91 ? -14.841 -12.426 27.837 1.00 80.50 91 LEU A C 1
ATOM 689 O O . LEU A 1 91 ? -15.237 -13.082 26.869 1.00 80.50 91 LEU A O 1
ATOM 693 N N . LYS A 1 92 ? -15.676 -11.981 28.778 1.00 85.00 92 LYS A N 1
ATOM 694 C CA . LYS A 1 92 ? -17.131 -12.135 28.690 1.00 85.00 92 LYS A CA 1
ATOM 695 C C . LYS A 1 92 ? -17.721 -10.980 27.880 1.00 85.00 92 LYS A C 1
ATOM 697 O O . LYS A 1 92 ? -17.911 -9.881 28.397 1.00 85.00 92 LYS A O 1
ATOM 702 N N . THR A 1 93 ? -18.016 -11.231 26.606 1.00 88.50 93 THR A N 1
ATOM 703 C CA . THR A 1 93 ? -18.414 -10.216 25.606 1.00 88.50 93 THR A CA 1
ATOM 704 C C . THR A 1 93 ? -19.921 -10.139 25.342 1.00 88.50 93 THR A C 1
ATOM 706 O O . THR A 1 93 ? -20.352 -9.623 24.312 1.00 88.50 93 THR A O 1
ATOM 709 N N . SER A 1 94 ? -20.745 -10.654 26.252 1.00 91.31 94 SER A N 1
ATOM 710 C CA . SER A 1 94 ? -22.205 -10.613 26.131 1.00 91.31 94 SER A CA 1
ATOM 711 C C . SER A 1 94 ? -22.869 -10.351 27.473 1.00 91.31 94 SER A C 1
ATOM 713 O O . SER A 1 94 ? -22.332 -10.746 28.511 1.00 91.31 94 SER A O 1
ATOM 715 N N . PHE A 1 95 ? -24.060 -9.767 27.438 1.00 93.75 95 PHE A N 1
ATOM 716 C CA . PHE A 1 95 ? -24.922 -9.557 28.599 1.00 93.75 95 PHE A CA 1
ATOM 717 C C . PHE A 1 95 ? -26.350 -10.064 28.320 1.00 93.75 95 PHE A C 1
ATOM 719 O O . PHE A 1 95 ? -26.712 -10.218 27.151 1.00 93.75 95 PHE A O 1
ATOM 726 N N . PRO A 1 96 ? -27.150 -10.385 29.354 1.00 94.62 96 PRO A N 1
ATOM 727 C CA . PRO A 1 96 ? -28.530 -10.828 29.167 1.00 94.62 96 PRO A CA 1
ATOM 728 C C . PRO A 1 96 ? -29.446 -9.664 28.760 1.00 94.62 96 PRO A C 1
ATOM 730 O O . PRO A 1 96 ? -29.369 -8.571 29.318 1.00 94.62 96 PRO A O 1
ATOM 733 N N . HIS A 1 97 ? -30.339 -9.907 27.804 1.00 95.25 97 HIS A N 1
ATOM 734 C CA . HIS A 1 97 ? -31.351 -8.959 27.356 1.00 95.25 97 HIS A CA 1
ATOM 735 C C . HIS A 1 97 ? -32.307 -8.623 28.514 1.00 95.25 97 HIS A C 1
ATOM 737 O O . HIS A 1 97 ? -32.772 -9.550 29.180 1.00 95.25 97 HIS A O 1
ATOM 743 N N . PRO A 1 98 ? -32.669 -7.344 28.736 1.00 93.81 98 PRO A N 1
ATOM 744 C CA . PRO A 1 98 ? -33.488 -6.938 29.884 1.00 93.81 98 PRO A CA 1
ATOM 745 C C . PRO A 1 98 ? -34.874 -7.605 29.931 1.00 93.81 98 PRO A C 1
ATOM 747 O O . PRO A 1 98 ? -35.327 -7.984 31.004 1.00 93.81 98 PRO A O 1
ATOM 750 N N . SER A 1 99 ? -35.529 -7.798 28.778 1.00 92.62 99 SER A N 1
ATOM 751 C CA . SER A 1 99 ? -36.858 -8.436 28.706 1.00 92.62 99 SER A CA 1
ATOM 752 C C . SER A 1 99 ? -36.846 -9.968 28.594 1.00 92.62 99 SER A C 1
ATOM 754 O O . SER A 1 99 ? -37.690 -10.617 29.200 1.00 92.62 99 SER A O 1
ATOM 756 N N . THR A 1 100 ? -35.938 -10.559 27.804 1.00 92.50 100 THR A N 1
ATOM 757 C CA . THR A 1 100 ? -35.980 -11.997 27.467 1.00 92.50 100 THR A CA 1
ATOM 758 C C . THR A 1 100 ? -34.917 -12.830 28.174 1.00 92.50 100 THR A C 1
ATOM 760 O O . THR A 1 100 ? -35.050 -14.046 28.255 1.00 92.50 100 THR A O 1
ATOM 763 N N . GLY A 1 101 ? -33.845 -12.206 28.674 1.00 91.00 101 GLY A N 1
ATOM 764 C CA . GLY A 1 101 ? -32.668 -12.901 29.198 1.00 91.00 101 GLY A CA 1
ATOM 765 C C . GLY A 1 101 ? -31.727 -13.474 28.129 1.00 91.00 101 GLY A C 1
ATOM 766 O O . GLY A 1 101 ? -30.656 -13.973 28.482 1.00 91.00 101 GLY A O 1
ATOM 767 N N . ASP A 1 102 ? -32.068 -13.375 26.839 1.00 90.62 102 ASP A N 1
ATOM 768 C CA . ASP A 1 102 ? -31.215 -13.855 25.745 1.00 90.62 102 ASP A CA 1
ATOM 769 C C . ASP A 1 102 ? -29.888 -13.099 25.684 1.00 90.62 102 ASP A C 1
ATOM 771 O O . ASP A 1 102 ? -29.772 -11.956 26.116 1.00 90.62 102 ASP A O 1
ATOM 775 N N . LYS A 1 103 ? -28.856 -13.713 25.106 1.00 90.75 103 LYS A N 1
ATOM 776 C CA . LYS A 1 103 ? -27.548 -13.059 24.997 1.00 90.75 103 LYS A CA 1
ATOM 777 C C . LYS A 1 103 ? -27.573 -11.938 23.959 1.00 90.75 103 LYS A C 1
ATOM 779 O O . LYS A 1 103 ? -27.831 -12.190 22.786 1.00 90.75 103 LYS A O 1
ATOM 784 N N . VAL A 1 104 ? -27.174 -10.744 24.385 1.00 91.88 104 VAL A N 1
ATOM 785 C CA . VAL A 1 104 ? -26.827 -9.615 23.517 1.00 91.88 104 VAL A CA 1
ATOM 786 C C . VAL A 1 104 ? -25.306 -9.484 23.488 1.00 91.88 104 VAL A C 1
ATOM 788 O O . VAL A 1 104 ? -24.663 -9.334 24.530 1.00 91.88 104 VAL A O 1
ATOM 791 N N . PHE A 1 105 ? -24.712 -9.573 22.299 1.00 90.25 105 PHE A N 1
ATOM 792 C CA . PHE A 1 105 ? -23.259 -9.494 22.120 1.00 90.25 105 PHE A CA 1
ATOM 793 C C . PHE A 1 105 ? -22.772 -8.045 22.040 1.00 90.25 105 PHE A C 1
ATOM 795 O O . PHE A 1 105 ? -23.463 -7.169 21.525 1.00 90.25 105 PHE A O 1
ATOM 802 N N . VAL A 1 106 ? -21.552 -7.788 22.502 1.00 85.75 106 VAL A N 1
ATOM 803 C CA . VAL A 1 106 ? -20.912 -6.471 22.424 1.00 85.75 106 VAL A CA 1
ATOM 804 C C . VAL A 1 106 ? -19.792 -6.506 21.394 1.00 85.75 106 VAL A C 1
ATOM 806 O O . VAL A 1 106 ? -18.908 -7.362 21.446 1.00 85.75 106 VAL A O 1
ATOM 809 N N . MET A 1 107 ? -19.815 -5.549 20.469 1.00 82.94 107 MET A N 1
ATOM 810 C CA . MET A 1 107 ? -18.771 -5.346 19.472 1.00 82.94 107 MET A CA 1
ATOM 811 C C . MET A 1 107 ? -18.152 -3.958 19.605 1.00 82.94 107 MET A C 1
ATOM 813 O O . MET A 1 107 ? -18.837 -2.950 19.766 1.00 82.94 107 MET A O 1
ATOM 817 N N . MET A 1 108 ? -16.830 -3.903 19.491 1.00 76.00 108 MET A N 1
ATOM 818 C CA . MET A 1 108 ? -16.101 -2.642 19.401 1.00 76.00 108 MET A CA 1
ATOM 819 C C . MET A 1 108 ? -15.985 -2.237 17.932 1.00 76.00 108 MET A C 1
ATOM 821 O O . MET A 1 108 ? -15.707 -3.085 17.081 1.00 76.00 108 MET A O 1
ATOM 825 N N . ASP A 1 109 ? -16.140 -0.952 17.620 1.00 75.00 109 ASP A N 1
ATOM 826 C CA . ASP A 1 109 ? -15.940 -0.440 16.264 1.00 75.00 109 ASP A CA 1
ATOM 827 C C . ASP A 1 109 ? -14.505 -0.723 15.794 1.00 75.00 109 ASP A C 1
ATOM 829 O O . ASP A 1 109 ? -13.538 -0.095 16.239 1.00 75.00 109 ASP A O 1
ATOM 833 N N . ALA A 1 110 ? -14.371 -1.650 14.845 1.00 69.00 110 ALA A N 1
ATOM 834 C CA . ALA A 1 110 ? -13.096 -2.060 14.275 1.00 69.00 110 ALA A CA 1
ATOM 835 C C . ALA A 1 110 ? -12.316 -0.884 13.662 1.00 69.00 110 ALA A C 1
ATOM 837 O O . ALA A 1 110 ? -11.087 -0.834 13.764 1.00 69.00 110 ALA A O 1
ATOM 838 N N . CYS A 1 111 ? -13.004 0.101 13.074 1.00 70.69 111 CYS A N 1
ATOM 839 C CA . CYS A 1 111 ? -12.365 1.290 12.514 1.00 70.69 111 CYS A CA 1
ATOM 840 C C . CYS A 1 111 ? -11.738 2.152 13.612 1.00 70.69 111 CYS A C 1
ATOM 842 O O . CYS A 1 111 ? -10.634 2.686 13.450 1.00 70.69 111 CYS A O 1
ATOM 844 N N . HIS A 1 112 ? -12.428 2.290 14.745 1.00 72.31 112 HIS A N 1
ATOM 845 C CA . HIS A 1 112 ? -11.884 2.947 15.923 1.00 72.31 112 HIS A CA 1
ATOM 846 C C . HIS A 1 112 ? -10.722 2.150 16.526 1.00 72.31 112 HIS A C 1
ATOM 848 O O . HIS A 1 112 ? -9.668 2.733 16.795 1.00 72.31 112 HIS A O 1
ATOM 854 N N . MET A 1 113 ? -10.861 0.827 16.659 1.00 74.69 113 MET A N 1
ATOM 855 C CA . MET A 1 113 ? -9.815 -0.047 17.206 1.00 74.69 113 MET A CA 1
ATOM 856 C C . MET A 1 113 ? -8.527 0.022 16.386 1.00 74.69 113 MET A C 1
ATOM 858 O O . MET A 1 113 ? -7.437 0.122 16.944 1.00 74.69 113 MET A O 1
ATOM 862 N N . LEU A 1 114 ? -8.635 0.079 15.059 1.00 75.12 114 LEU A N 1
ATOM 863 C CA . LEU A 1 114 ? -7.485 0.222 14.171 1.00 75.12 114 LEU A CA 1
ATOM 864 C C . LEU A 1 114 ? -6.748 1.557 14.372 1.00 75.12 114 LEU A C 1
ATOM 866 O O . LEU A 1 114 ? -5.515 1.601 14.364 1.00 75.12 114 LEU A O 1
ATOM 870 N N . LYS A 1 115 ? -7.485 2.654 14.600 1.00 77.56 115 LYS A N 1
ATOM 871 C CA . LYS A 1 115 ? -6.888 3.956 14.946 1.00 77.56 115 LYS A CA 1
ATOM 872 C C . LYS A 1 115 ? -6.175 3.895 16.293 1.00 77.56 115 LYS A C 1
ATOM 874 O O . LYS A 1 115 ? -5.068 4.420 16.399 1.00 77.56 115 LYS A O 1
ATOM 879 N N . LEU A 1 116 ? -6.779 3.262 17.301 1.00 76.25 116 LEU A N 1
ATOM 880 C CA . LEU A 1 116 ? -6.152 3.082 18.612 1.00 76.25 116 LEU A CA 1
ATOM 881 C C . LEU A 1 116 ? -4.883 2.236 18.514 1.00 76.25 116 LEU A C 1
ATOM 883 O O . LEU A 1 116 ? -3.864 2.645 19.057 1.00 76.25 116 LEU A O 1
ATOM 887 N N . ALA A 1 117 ? -4.902 1.140 17.752 1.00 80.75 117 ALA A N 1
ATOM 888 C CA . ALA A 1 117 ? -3.730 0.300 17.523 1.00 80.75 117 ALA A CA 1
ATOM 889 C C . ALA A 1 117 ? -2.573 1.086 16.881 1.00 80.75 117 ALA A C 1
ATOM 891 O O . ALA A 1 117 ? -1.438 1.002 17.351 1.00 80.75 117 ALA A O 1
ATOM 892 N N . ARG A 1 118 ? -2.849 1.916 15.861 1.00 86.75 118 ARG A N 1
ATOM 893 C CA . ARG A 1 118 ? -1.838 2.813 15.268 1.00 86.75 118 ARG A CA 1
ATOM 894 C C . ARG A 1 118 ? -1.309 3.814 16.299 1.00 86.75 118 ARG A C 1
ATOM 896 O O . ARG A 1 118 ? -0.099 3.980 16.416 1.00 86.75 118 ARG A O 1
ATOM 903 N N . ASN A 1 119 ? -2.201 4.489 17.026 1.00 84.12 119 ASN A N 1
ATOM 904 C CA . ASN A 1 119 ? -1.817 5.503 18.012 1.00 84.12 119 ASN A CA 1
ATOM 905 C C . ASN A 1 119 ? -0.958 4.897 19.128 1.00 84.12 119 ASN A C 1
ATOM 907 O O . ASN A 1 119 ? 0.061 5.470 19.496 1.00 84.12 119 ASN A O 1
ATOM 911 N N . MET A 1 120 ? -1.352 3.723 19.625 1.00 85.56 120 MET A N 1
ATOM 912 C CA . MET A 1 120 ? -0.609 2.958 20.619 1.00 85.56 120 MET A CA 1
ATOM 913 C C . MET A 1 120 ? 0.782 2.605 20.093 1.00 85.56 120 MET A C 1
ATOM 915 O O . MET A 1 120 ? 1.767 2.806 20.797 1.00 85.56 120 MET A O 1
ATOM 919 N N . LEU A 1 121 ? 0.875 2.126 18.849 1.00 84.81 121 LEU A N 1
ATOM 920 C CA . LEU A 1 121 ? 2.152 1.760 18.248 1.00 84.81 121 LEU A CA 1
ATOM 921 C C . LEU A 1 121 ? 3.121 2.949 18.153 1.00 84.81 121 LEU A C 1
ATOM 923 O O . LEU A 1 121 ? 4.316 2.760 18.360 1.00 84.81 121 LEU A O 1
ATOM 927 N N . GLN A 1 122 ? 2.633 4.156 17.852 1.00 86.75 122 GLN A N 1
ATOM 928 C CA . GLN A 1 122 ? 3.464 5.364 17.833 1.00 86.75 122 GLN A CA 1
ATOM 929 C C . GLN A 1 122 ? 3.844 5.808 19.255 1.00 86.75 122 GLN A C 1
ATOM 931 O O . GLN A 1 122 ? 5.022 6.023 19.528 1.00 86.75 122 GLN A O 1
ATOM 936 N N . ALA A 1 123 ? 2.862 5.924 20.155 1.00 85.81 123 ALA A N 1
ATOM 937 C CA . ALA A 1 123 ? 3.034 6.521 21.480 1.00 85.81 123 ALA A CA 1
ATOM 938 C C . ALA A 1 123 ? 3.815 5.637 22.464 1.00 85.81 123 ALA A C 1
ATOM 940 O O . ALA A 1 123 ? 4.607 6.149 23.248 1.00 85.81 123 ALA A O 1
ATOM 941 N N . TYR A 1 124 ? 3.609 4.318 22.414 1.00 83.50 124 TYR A N 1
ATOM 942 C CA . TYR A 1 124 ? 4.221 3.352 23.335 1.00 83.50 124 TYR A CA 1
ATOM 943 C C . TYR A 1 124 ? 5.358 2.548 22.693 1.00 83.50 124 TYR A C 1
ATOM 945 O O . TYR A 1 124 ? 5.802 1.542 23.240 1.00 83.50 124 TYR A O 1
ATOM 953 N N . SER A 1 125 ? 5.842 2.957 21.518 1.00 83.81 125 SER A N 1
ATOM 954 C CA . SER A 1 125 ? 7.032 2.349 20.922 1.00 83.81 125 SER A CA 1
ATOM 955 C C . SER A 1 125 ? 8.279 2.682 21.763 1.00 83.81 125 SER A C 1
ATOM 957 O O . SER A 1 125 ? 8.522 3.861 22.017 1.00 83.81 125 SER A O 1
ATOM 959 N N . PRO A 1 126 ? 9.153 1.708 22.087 1.00 86.31 126 PRO A N 1
ATOM 960 C CA . PRO A 1 126 ? 9.141 0.323 21.615 1.00 86.31 126 PRO A CA 1
ATOM 961 C C . PRO A 1 126 ? 8.205 -0.598 22.419 1.00 86.31 126 PRO A C 1
ATOM 963 O O . PRO A 1 126 ? 8.265 -0.631 23.643 1.00 86.31 126 PRO A O 1
ATOM 966 N N . ILE A 1 127 ? 7.427 -1.433 21.722 1.00 87.31 127 ILE A N 1
ATOM 967 C CA . ILE A 1 127 ? 6.572 -2.463 22.338 1.00 87.31 127 ILE A CA 1
ATOM 968 C C . ILE A 1 127 ? 7.329 -3.797 22.346 1.00 87.31 127 ILE A C 1
ATOM 970 O O . ILE A 1 127 ? 7.774 -4.264 21.294 1.00 87.31 127 ILE A O 1
ATOM 974 N N . ALA A 1 128 ? 7.492 -4.409 23.520 1.00 86.56 128 ALA A N 1
ATOM 975 C CA . ALA A 1 128 ? 8.140 -5.712 23.665 1.00 86.56 128 ALA A CA 1
ATOM 976 C C . ALA A 1 128 ? 7.175 -6.860 23.324 1.00 86.56 128 ALA A C 1
ATOM 978 O O . ALA A 1 128 ? 6.021 -6.860 23.742 1.00 86.56 128 ALA A O 1
ATOM 979 N N . THR A 1 129 ? 7.661 -7.851 22.577 1.00 82.12 129 THR A N 1
ATOM 980 C CA . THR A 1 129 ? 6.945 -9.094 22.253 1.00 82.12 129 THR A CA 1
ATOM 981 C C . THR A 1 129 ? 7.865 -10.294 22.448 1.00 82.12 129 THR A C 1
ATOM 983 O O . THR A 1 129 ? 9.086 -10.138 22.512 1.00 82.12 129 THR A O 1
ATOM 986 N N . THR A 1 130 ? 7.297 -11.501 22.466 1.00 80.19 130 THR A N 1
ATOM 987 C CA . THR A 1 130 ? 8.052 -12.766 22.534 1.00 80.19 130 THR A CA 1
ATOM 988 C C . THR A 1 130 ? 9.045 -12.936 21.381 1.00 80.19 130 THR A C 1
ATOM 990 O O . THR A 1 130 ? 10.076 -13.577 21.546 1.00 80.19 130 THR A O 1
ATOM 993 N N . THR A 1 131 ? 8.769 -12.326 20.225 1.00 77.38 131 THR A N 1
ATOM 994 C CA . THR A 1 131 ? 9.609 -12.403 19.017 1.00 77.38 131 THR A CA 1
ATOM 995 C C . THR A 1 131 ? 10.562 -11.217 18.832 1.00 77.38 131 THR A C 1
ATOM 997 O O . THR A 1 131 ? 11.310 -11.180 17.858 1.00 77.38 131 THR A O 1
ATOM 1000 N N . GLY A 1 132 ? 10.530 -10.218 19.722 1.00 81.81 132 GLY A N 1
ATOM 1001 C CA . GLY A 1 132 ? 11.370 -9.020 19.631 1.00 81.81 132 GLY A CA 1
ATOM 1002 C C . GLY A 1 132 ? 10.621 -7.709 19.879 1.00 81.81 132 GLY A C 1
ATOM 1003 O O . GLY A 1 132 ? 9.528 -7.685 20.438 1.00 81.81 132 GLY A O 1
ATOM 1004 N N . GLN A 1 133 ? 11.219 -6.586 19.477 1.00 85.56 133 GLN A N 1
ATOM 1005 C CA . GLN A 1 133 ? 10.671 -5.247 19.725 1.00 85.56 133 GLN A CA 1
ATOM 1006 C C . GLN A 1 133 ? 10.005 -4.652 18.482 1.00 85.56 133 GLN A C 1
ATOM 1008 O O . GLN A 1 133 ? 10.634 -4.538 17.427 1.00 85.56 133 GLN A O 1
ATOM 1013 N N . ILE A 1 134 ? 8.774 -4.166 18.635 1.00 85.25 134 ILE A N 1
ATOM 1014 C CA . ILE A 1 134 ? 8.068 -3.400 17.606 1.00 85.25 134 ILE A CA 1
ATOM 1015 C C . ILE A 1 134 ? 8.371 -1.913 17.813 1.00 85.25 134 ILE A C 1
ATOM 1017 O O . ILE A 1 134 ? 8.112 -1.365 18.884 1.00 85.25 134 ILE A O 1
ATOM 1021 N N . LYS A 1 135 ? 8.947 -1.252 16.799 1.00 85.81 135 LYS A N 1
ATOM 1022 C CA . LYS A 1 135 ? 9.392 0.149 16.887 1.00 85.81 135 LYS A CA 1
ATOM 1023 C C . LYS A 1 135 ? 8.775 1.003 15.783 1.00 85.81 135 LYS A C 1
ATOM 1025 O O . LYS A 1 135 ? 8.970 0.704 14.605 1.00 85.81 135 LYS A O 1
ATOM 1030 N N . TRP A 1 136 ? 8.143 2.120 16.148 1.00 88.88 136 TRP A N 1
ATOM 1031 C CA . TRP A 1 136 ? 7.567 3.078 15.191 1.00 88.88 136 TRP A CA 1
ATOM 1032 C C . TRP A 1 136 ? 8.617 3.664 14.235 1.00 88.88 136 TRP A C 1
ATOM 1034 O O . TRP A 1 136 ? 8.327 3.926 13.070 1.00 88.88 136 TRP A O 1
ATOM 1044 N N . ARG A 1 137 ? 9.882 3.754 14.680 1.00 86.19 137 ARG A N 1
ATOM 1045 C CA . ARG A 1 137 ? 11.016 4.213 13.856 1.00 86.19 137 ARG A CA 1
ATOM 1046 C C . ARG A 1 137 ? 11.152 3.478 12.518 1.00 86.19 137 ARG A C 1
ATOM 1048 O O . ARG A 1 137 ? 11.716 4.030 11.585 1.00 86.19 137 ARG A O 1
ATOM 1055 N N . PHE A 1 138 ? 10.679 2.232 12.414 1.00 84.69 138 PHE A N 1
ATOM 1056 C CA . PHE A 1 138 ? 10.740 1.485 11.158 1.00 84.69 138 PHE A CA 1
ATOM 1057 C C . PHE A 1 138 ? 9.794 2.061 10.096 1.00 84.69 138 PHE A C 1
ATOM 1059 O O . PHE A 1 138 ? 10.158 2.090 8.926 1.00 84.69 138 PHE A O 1
ATOM 1066 N N . ILE A 1 139 ? 8.630 2.578 10.502 1.00 85.56 139 ILE A N 1
ATOM 1067 C CA . ILE A 1 139 ? 7.691 3.266 9.604 1.00 85.56 139 ILE A CA 1
ATOM 1068 C C . ILE A 1 139 ? 8.275 4.618 9.176 1.00 85.56 139 ILE A C 1
ATOM 1070 O O . ILE A 1 139 ? 8.213 4.949 7.994 1.00 85.56 139 ILE A O 1
ATOM 1074 N N . ASN A 1 140 ? 8.913 5.348 10.102 1.00 83.06 140 ASN A N 1
ATOM 1075 C CA . ASN A 1 140 ? 9.624 6.594 9.786 1.00 83.06 140 ASN A CA 1
ATOM 1076 C C . ASN A 1 140 ? 10.719 6.346 8.742 1.00 83.06 140 ASN A C 1
ATOM 1078 O O . ASN A 1 140 ? 10.687 6.935 7.670 1.00 83.06 140 ASN A O 1
ATOM 1082 N N . HIS A 1 141 ? 11.614 5.386 8.999 1.00 80.50 141 HIS A N 1
ATOM 1083 C CA . HIS A 1 141 ? 12.692 5.054 8.068 1.00 80.50 141 HIS A CA 1
ATOM 1084 C C . HIS A 1 141 ? 12.184 4.585 6.700 1.00 80.50 141 HIS A C 1
ATOM 1086 O O . HIS A 1 141 ? 12.805 4.908 5.694 1.00 80.50 141 HIS A O 1
ATOM 1092 N N . LEU A 1 142 ? 11.080 3.828 6.636 1.00 81.38 142 LEU A N 1
ATOM 1093 C CA . LEU A 1 142 ? 10.474 3.457 5.354 1.00 81.38 142 LEU A CA 1
ATOM 1094 C C . LEU A 1 142 ? 10.039 4.706 4.575 1.00 81.38 142 LEU A C 1
ATOM 1096 O O . LEU A 1 142 ? 10.331 4.813 3.388 1.00 81.38 142 LEU A O 1
ATOM 1100 N N . ASN A 1 143 ? 9.370 5.654 5.234 1.00 86.12 143 ASN A N 1
ATOM 1101 C CA . ASN A 1 143 ? 8.958 6.908 4.606 1.00 86.12 143 ASN A CA 1
ATOM 1102 C C . ASN A 1 143 ? 10.165 7.743 4.146 1.00 86.12 143 ASN A C 1
ATOM 1104 O O . ASN A 1 143 ? 10.180 8.213 3.011 1.00 86.12 143 ASN A O 1
ATOM 1108 N N . ASP A 1 144 ? 11.191 7.872 4.989 1.00 79.12 144 ASP A N 1
ATOM 1109 C CA . ASP A 1 144 ? 12.397 8.651 4.689 1.00 79.12 144 ASP A CA 1
ATOM 1110 C C . ASP A 1 144 ? 13.148 8.094 3.476 1.00 79.12 144 ASP A C 1
ATOM 1112 O O . ASP A 1 144 ? 13.549 8.848 2.591 1.00 79.12 144 ASP A O 1
ATOM 1116 N N . VAL A 1 145 ? 13.291 6.767 3.402 1.00 73.50 145 VAL A N 1
ATOM 1117 C CA . VAL A 1 145 ? 13.934 6.083 2.272 1.00 73.50 145 VAL A CA 1
ATOM 1118 C C . VAL A 1 145 ? 13.134 6.289 0.988 1.00 73.50 145 VAL A C 1
ATOM 1120 O O . VAL A 1 145 ? 13.695 6.718 -0.012 1.00 73.50 145 VAL A O 1
ATOM 1123 N N . GLN A 1 146 ? 11.813 6.090 1.018 1.00 77.44 146 GLN A N 1
ATOM 1124 C CA . GLN A 1 146 ? 10.970 6.296 -0.168 1.00 77.44 146 GLN A CA 1
ATOM 1125 C C . GLN A 1 146 ? 10.990 7.747 -0.662 1.00 77.44 146 GLN A C 1
ATOM 1127 O O . GLN A 1 146 ? 11.000 7.983 -1.868 1.00 77.44 146 GLN A O 1
ATOM 1132 N N . LYS A 1 147 ? 11.032 8.725 0.253 1.00 78.94 147 LYS A N 1
ATOM 1133 C CA . LYS A 1 147 ? 11.164 10.145 -0.098 1.00 78.94 147 LYS A CA 1
ATOM 1134 C C . LYS A 1 147 ? 12.524 10.465 -0.703 1.00 78.94 147 LYS A C 1
ATOM 1136 O O . LYS A 1 147 ? 12.587 11.220 -1.666 1.00 78.94 147 LYS A O 1
ATOM 1141 N N . LYS A 1 148 ? 13.595 9.907 -0.135 1.00 72.38 148 LYS A N 1
ATOM 1142 C CA . LYS A 1 148 ? 14.959 10.092 -0.634 1.00 72.38 148 LYS A CA 1
ATOM 1143 C C . LYS A 1 148 ? 15.135 9.485 -2.027 1.00 72.38 148 LYS A C 1
ATOM 1145 O O . LYS A 1 148 ? 15.760 10.104 -2.880 1.00 72.38 148 LYS A O 1
ATOM 1150 N N . ASP A 1 149 ? 14.579 8.298 -2.247 1.00 67.31 149 ASP A N 1
ATOM 1151 C CA . ASP A 1 149 ? 14.806 7.526 -3.468 1.00 67.31 149 ASP A CA 1
ATOM 1152 C C . ASP A 1 149 ? 13.809 7.847 -4.592 1.00 67.31 149 ASP A C 1
ATOM 1154 O O . ASP A 1 149 ? 14.049 7.473 -5.739 1.00 67.31 149 ASP A O 1
ATOM 1158 N N . GLY A 1 150 ? 12.693 8.515 -4.283 1.00 67.94 150 GLY A N 1
ATOM 1159 C CA . GLY A 1 150 ? 11.688 8.962 -5.255 1.00 67.94 150 GLY A CA 1
ATOM 1160 C C . GLY A 1 150 ? 10.719 7.879 -5.747 1.00 67.94 150 GLY A C 1
ATOM 1161 O O . GLY A 1 150 ? 9.772 8.200 -6.463 1.00 67.94 150 GLY A O 1
ATOM 1162 N N . LEU A 1 151 ? 10.901 6.614 -5.346 1.00 70.69 151 LEU A N 1
ATOM 1163 C CA . LEU A 1 151 ? 10.024 5.497 -5.707 1.00 70.69 151 LEU A CA 1
ATOM 1164 C C . LEU A 1 151 ? 9.491 4.787 -4.457 1.00 70.69 151 LEU A C 1
ATOM 1166 O O . LEU A 1 151 ? 10.219 4.510 -3.505 1.00 70.69 151 LEU A O 1
ATOM 1170 N N . HIS A 1 152 ? 8.198 4.469 -4.464 1.00 78.00 152 HIS A N 1
ATOM 1171 C CA . HIS A 1 152 ? 7.546 3.777 -3.354 1.00 78.00 152 HIS A CA 1
ATOM 1172 C C . HIS A 1 152 ? 7.592 2.261 -3.552 1.00 78.00 152 HIS A C 1
ATOM 1174 O O . HIS A 1 152 ? 7.308 1.761 -4.641 1.00 78.00 152 HIS A O 1
ATOM 1180 N N . ALA A 1 153 ? 7.809 1.508 -2.470 1.00 76.69 153 ALA A N 1
ATOM 1181 C CA . ALA A 1 153 ? 7.739 0.045 -2.455 1.00 76.69 153 ALA A CA 1
ATOM 1182 C C . ALA A 1 153 ? 6.279 -0.451 -2.439 1.00 76.69 153 ALA A C 1
ATOM 1184 O O . ALA A 1 153 ? 5.838 -1.167 -1.535 1.00 76.69 153 ALA A O 1
ATOM 1185 N N . ALA A 1 154 ? 5.497 0.014 -3.418 1.00 77.00 154 ALA A N 1
ATOM 1186 C CA . ALA A 1 154 ? 4.095 -0.312 -3.644 1.00 77.00 154 ALA A CA 1
ATOM 1187 C C . ALA A 1 154 ? 3.206 -0.200 -2.382 1.00 77.00 154 ALA A C 1
ATOM 1189 O O . ALA A 1 154 ? 2.342 -1.047 -2.135 1.00 77.00 154 ALA A O 1
ATOM 1190 N N . ASN A 1 155 ? 3.416 0.839 -1.572 1.00 84.88 155 ASN A N 1
ATOM 1191 C CA . ASN A 1 155 ? 2.595 1.181 -0.409 1.00 84.88 155 ASN A CA 1
ATOM 1192 C C . ASN A 1 155 ? 2.248 2.681 -0.414 1.00 84.88 155 ASN A C 1
ATOM 1194 O O . ASN A 1 155 ? 2.830 3.463 -1.163 1.00 84.88 155 ASN A O 1
ATOM 1198 N N . LYS A 1 156 ? 1.274 3.071 0.416 1.00 87.38 156 LYS A N 1
ATOM 1199 C CA . LYS A 1 156 ? 0.705 4.430 0.443 1.00 87.38 156 LYS A CA 1
ATOM 1200 C C . LYS A 1 156 ? 1.298 5.336 1.531 1.00 87.38 156 LYS A C 1
ATOM 1202 O O . LYS A 1 156 ? 0.776 6.427 1.741 1.00 87.38 156 LYS A O 1
ATOM 1207 N N . ILE A 1 157 ? 2.349 4.894 2.231 1.00 88.00 157 ILE A N 1
ATOM 1208 C CA . ILE A 1 157 ? 2.958 5.672 3.318 1.00 88.00 157 ILE A CA 1
ATOM 1209 C C . ILE A 1 157 ? 3.488 6.998 2.780 1.00 88.00 157 ILE A C 1
ATOM 1211 O O . ILE A 1 157 ? 4.113 7.046 1.726 1.00 88.00 157 ILE A O 1
ATOM 1215 N N . THR A 1 158 ? 3.220 8.059 3.533 1.00 89.12 158 THR A N 1
ATOM 1216 C CA . THR A 1 158 ? 3.673 9.433 3.294 1.00 89.12 158 THR A CA 1
ATOM 1217 C C . THR A 1 158 ? 3.867 10.131 4.640 1.00 89.12 158 THR A C 1
ATOM 1219 O O . THR A 1 158 ? 3.469 9.592 5.676 1.00 89.12 158 THR A O 1
ATOM 1222 N N . ASP A 1 159 ? 4.351 11.374 4.640 1.00 89.25 159 ASP A N 1
ATOM 1223 C CA . ASP A 1 159 ? 4.461 12.196 5.857 1.00 89.25 159 ASP A CA 1
ATOM 1224 C C . ASP A 1 159 ? 3.139 12.299 6.631 1.00 89.25 159 ASP A C 1
ATOM 1226 O O . ASP A 1 159 ? 3.142 12.279 7.855 1.00 89.25 159 ASP A O 1
ATOM 1230 N N . LYS A 1 160 ? 1.989 12.306 5.940 1.00 89.69 160 LYS A N 1
ATOM 1231 C CA . LYS A 1 160 ? 0.659 12.327 6.583 1.00 89.69 160 LYS A CA 1
ATOM 1232 C C . LYS A 1 160 ? 0.372 11.070 7.413 1.00 89.69 160 LYS A C 1
ATOM 1234 O O . LYS A 1 160 ? -0.481 11.109 8.294 1.00 89.69 160 LYS A O 1
ATOM 1239 N N . HIS A 1 161 ? 1.032 9.955 7.101 1.00 90.44 161 HIS A N 1
ATOM 1240 C CA . HIS A 1 161 ? 0.919 8.690 7.830 1.00 90.44 161 HIS A CA 1
ATOM 1241 C C . HIS A 1 161 ? 1.874 8.610 9.018 1.00 90.44 161 HIS A C 1
ATOM 1243 O O . HIS A 1 161 ? 1.573 7.898 9.973 1.00 90.44 161 HIS A O 1
ATOM 1249 N N . VAL A 1 162 ? 3.017 9.296 8.931 1.00 87.56 162 VAL A N 1
ATOM 1250 C CA . VAL A 1 162 ? 4.037 9.354 9.984 1.00 87.56 162 VAL A CA 1
ATOM 1251 C C . VAL A 1 162 ? 3.660 10.397 11.036 1.00 87.56 162 VAL A C 1
ATOM 1253 O O . VAL A 1 162 ? 3.614 10.074 12.218 1.00 87.56 162 VAL A O 1
ATOM 1256 N N . TYR A 1 163 ? 3.327 11.607 10.585 1.00 87.88 163 TYR A N 1
ATOM 1257 C CA . TYR A 1 163 ? 2.926 12.765 11.387 1.00 87.88 163 TYR A CA 1
ATOM 1258 C C . TYR A 1 163 ? 1.409 12.955 11.280 1.00 87.88 163 TYR A C 1
ATOM 1260 O O . TYR A 1 163 ? 0.887 13.846 10.598 1.00 87.88 163 TYR A O 1
ATOM 1268 N N . PHE A 1 164 ? 0.673 12.007 11.859 1.00 85.50 164 PHE A N 1
ATOM 1269 C CA . PHE A 1 164 ? -0.780 11.930 11.720 1.00 85.50 164 PHE A CA 1
ATOM 1270 C C . PHE A 1 164 ? -1.536 12.698 12.811 1.00 85.50 164 PHE A C 1
ATOM 1272 O O . PHE A 1 164 ? -2.751 12.543 12.894 1.00 85.50 164 PHE A O 1
ATOM 1279 N N . GLU A 1 165 ? -0.884 13.523 13.634 1.00 83.56 165 GLU A N 1
ATOM 1280 C CA . GLU A 1 165 ? -1.493 14.212 14.783 1.00 83.56 165 GLU A CA 1
ATOM 1281 C C . GLU A 1 165 ? -2.736 15.013 14.361 1.00 83.56 165 GLU A C 1
ATOM 1283 O O . GLU A 1 165 ? -3.826 14.815 14.901 1.00 83.56 165 GLU A O 1
ATOM 1288 N N . ASN A 1 166 ? -2.612 15.795 13.284 1.00 79.94 166 ASN A N 1
ATOM 1289 C CA . ASN A 1 166 ? -3.707 16.584 12.699 1.00 79.94 166 ASN A CA 1
ATOM 1290 C C . ASN A 1 166 ? -4.743 15.736 11.936 1.00 79.94 166 ASN A C 1
ATOM 1292 O O . ASN A 1 166 ? -5.796 16.224 11.534 1.00 79.94 166 ASN A O 1
ATOM 1296 N N . HIS A 1 167 ? -4.457 14.453 11.716 1.00 82.75 167 HIS A N 1
ATOM 1297 C CA . HIS A 1 167 ? -5.300 13.518 10.972 1.00 82.75 167 HIS A CA 1
ATOM 1298 C C . HIS A 1 167 ? -5.629 12.259 11.786 1.00 82.75 167 HIS A C 1
ATOM 1300 O O . HIS A 1 167 ? -5.973 11.217 11.217 1.00 82.75 167 HIS A O 1
ATOM 1306 N N . LYS A 1 168 ? -5.566 12.345 13.122 1.00 75.00 168 LYS A N 1
ATOM 1307 C CA . LYS A 1 168 ? -5.698 11.203 14.040 1.00 75.00 168 LYS A CA 1
ATOM 1308 C C . LYS A 1 168 ? -6.995 10.423 13.826 1.00 75.00 168 LYS A C 1
ATOM 1310 O O . LYS A 1 168 ? -7.005 9.197 13.940 1.00 75.00 168 LYS A O 1
ATOM 1315 N N . MET A 1 169 ? -8.064 11.110 13.428 1.00 74.62 169 MET A N 1
ATOM 1316 C CA . MET A 1 169 ? -9.383 10.516 13.196 1.00 74.62 169 MET A CA 1
ATOM 1317 C C . MET A 1 169 ? -9.556 9.842 11.829 1.00 74.62 169 MET A C 1
ATOM 1319 O O . MET A 1 169 ? -10.513 9.087 11.655 1.00 74.62 169 MET A O 1
ATOM 1323 N N . ARG A 1 170 ? -8.639 10.045 10.871 1.00 75.69 170 ARG A N 1
ATOM 1324 C CA . ARG A 1 170 ? -8.733 9.428 9.540 1.00 75.69 170 ARG A CA 1
ATOM 1325 C C . ARG A 1 170 ? -8.375 7.944 9.601 1.00 75.69 170 ARG A C 1
ATOM 1327 O O . ARG A 1 170 ? -7.205 7.573 9.706 1.00 75.69 170 ARG A O 1
ATOM 1334 N N . VAL A 1 171 ? -9.399 7.099 9.481 1.00 76.56 171 VAL A N 1
ATOM 1335 C CA . VAL A 1 171 ? -9.276 5.629 9.474 1.00 76.56 171 VAL A CA 1
ATOM 1336 C C . VAL A 1 171 ? -8.448 5.148 8.282 1.00 76.56 171 VAL A C 1
ATOM 1338 O O . VAL A 1 171 ? -7.638 4.239 8.430 1.00 76.56 171 VAL A O 1
ATOM 1341 N N . SER A 1 172 ? -8.578 5.800 7.122 1.00 82.62 172 SER A N 1
ATOM 1342 C CA . SER A 1 172 ? -7.821 5.449 5.916 1.00 82.62 172 SER A CA 1
ATOM 1343 C C . SER A 1 172 ? -6.308 5.503 6.129 1.00 82.62 172 SER A C 1
ATOM 1345 O O . SER A 1 172 ? -5.612 4.596 5.685 1.00 82.62 172 SER A O 1
ATOM 1347 N N . LEU A 1 173 ? -5.805 6.503 6.862 1.00 86.06 173 LEU A N 1
ATOM 1348 C CA . LEU A 1 173 ? -4.384 6.595 7.203 1.00 86.06 173 LEU A CA 1
ATOM 1349 C C . LEU A 1 173 ? -3.972 5.465 8.154 1.00 86.06 173 LEU A C 1
ATOM 1351 O O . LEU A 1 173 ? -2.934 4.853 7.952 1.00 86.06 173 LEU A O 1
ATOM 1355 N N . ALA A 1 174 ? -4.792 5.131 9.159 1.00 74.06 174 ALA A N 1
ATOM 1356 C CA . ALA A 1 174 ? -4.500 4.013 10.064 1.00 74.06 174 ALA A CA 1
ATOM 1357 C C . ALA A 1 174 ? -4.434 2.666 9.335 1.00 74.06 174 ALA A C 1
ATOM 1359 O O . ALA A 1 174 ? -3.468 1.923 9.505 1.00 74.06 174 ALA A O 1
ATOM 1360 N N . ALA A 1 175 ? -5.417 2.392 8.476 1.00 81.12 175 ALA A N 1
ATOM 1361 C CA . ALA A 1 175 ? -5.470 1.171 7.682 1.00 81.12 175 ALA A CA 1
ATOM 1362 C C . ALA A 1 175 ? -4.308 1.060 6.691 1.00 81.12 175 ALA A C 1
ATOM 1364 O O . ALA A 1 175 ? -3.749 -0.018 6.512 1.00 81.12 175 ALA A O 1
ATOM 1365 N N . GLN A 1 176 ? -3.913 2.171 6.065 1.00 89.81 176 GLN A N 1
ATOM 1366 C CA . GLN A 1 176 ? -2.775 2.195 5.146 1.00 89.81 176 GLN A CA 1
ATOM 1367 C C . GLN A 1 176 ? -1.446 1.994 5.881 1.00 89.81 176 GLN A C 1
ATOM 1369 O O . GLN A 1 176 ? -0.599 1.248 5.383 1.00 89.81 176 GLN A O 1
ATOM 1374 N N . THR A 1 177 ? -1.287 2.576 7.076 1.00 87.00 177 THR A N 1
ATOM 1375 C CA . THR A 1 177 ? -0.095 2.378 7.910 1.00 87.00 177 THR A CA 1
ATOM 1376 C C . THR A 1 177 ? 0.053 0.933 8.378 1.00 87.00 177 THR A C 1
ATOM 1378 O O . THR A 1 177 ? 1.129 0.354 8.257 1.00 87.00 177 THR A O 1
ATOM 1381 N N . LEU A 1 178 ? -1.030 0.324 8.863 1.00 84.50 178 LEU A N 1
ATOM 1382 C CA . LEU A 1 178 ? -1.050 -1.053 9.367 1.00 84.50 178 LEU A CA 1
ATOM 1383 C C . LEU A 1 178 ? -1.477 -2.053 8.280 1.00 84.50 178 LEU A C 1
ATOM 1385 O O . LEU A 1 178 ? -2.325 -2.913 8.500 1.00 84.50 178 LEU A O 1
ATOM 1389 N N . SER A 1 179 ? -0.904 -1.925 7.081 1.00 89.44 179 SER A N 1
ATOM 1390 C CA . SER A 1 179 ? -1.274 -2.739 5.919 1.00 89.44 179 SER A CA 1
ATOM 1391 C C . SER A 1 179 ? -0.263 -3.844 5.604 1.00 89.44 179 SER A C 1
ATOM 1393 O O . SER A 1 179 ? 0.939 -3.725 5.858 1.00 89.44 179 SER A O 1
ATOM 1395 N N . ARG A 1 180 ? -0.731 -4.895 4.914 1.00 85.31 180 ARG A N 1
ATOM 1396 C CA . ARG A 1 180 ? 0.137 -5.942 4.345 1.00 85.31 180 ARG A CA 1
ATOM 1397 C C . ARG A 1 180 ? 1.211 -5.360 3.419 1.00 85.31 180 ARG A C 1
ATOM 1399 O O . ARG A 1 180 ? 2.340 -5.836 3.433 1.00 85.31 180 ARG A O 1
ATOM 1406 N N . SER A 1 181 ? 0.892 -4.311 2.653 1.00 85.06 181 SER A N 1
ATOM 1407 C CA . SER A 1 181 ? 1.864 -3.640 1.777 1.00 85.06 181 SER A CA 1
ATOM 1408 C C . SER A 1 181 ? 3.016 -2.992 2.541 1.00 85.06 181 SER A C 1
ATOM 1410 O O . SER A 1 181 ? 4.155 -3.083 2.094 1.00 85.06 181 SER A O 1
ATOM 1412 N N . VAL A 1 182 ? 2.744 -2.382 3.699 1.00 85.25 182 VAL A N 1
ATOM 1413 C CA . VAL A 1 182 ? 3.796 -1.807 4.553 1.00 85.25 182 VAL A CA 1
ATOM 1414 C C . VAL A 1 182 ? 4.640 -2.916 5.170 1.00 85.25 182 VAL A C 1
ATOM 1416 O O . VAL A 1 182 ? 5.863 -2.829 5.160 1.00 85.25 182 VAL A O 1
ATOM 1419 N N . SER A 1 183 ? 4.013 -4.006 5.622 1.00 82.38 183 SER A N 1
ATOM 1420 C CA . SER A 1 183 ? 4.740 -5.177 6.126 1.00 82.38 183 SER A CA 1
ATOM 1421 C C . SER A 1 183 ? 5.682 -5.780 5.073 1.00 82.38 183 SER A C 1
ATOM 1423 O O . SER A 1 183 ? 6.846 -6.036 5.375 1.00 82.38 183 SER A O 1
ATOM 1425 N N . ALA A 1 184 ? 5.221 -5.947 3.829 1.00 79.38 184 ALA A N 1
ATOM 1426 C CA . ALA A 1 184 ? 6.043 -6.457 2.730 1.00 79.38 184 ALA A CA 1
ATOM 1427 C C . ALA A 1 184 ? 7.228 -5.531 2.409 1.00 79.38 184 ALA A C 1
ATOM 1429 O O . ALA A 1 184 ? 8.351 -6.007 2.249 1.00 79.38 184 ALA A O 1
ATOM 1430 N N . ALA A 1 185 ? 7.007 -4.212 2.389 1.00 80.12 185 ALA A N 1
ATOM 1431 C CA . ALA A 1 185 ? 8.076 -3.235 2.191 1.00 80.12 185 ALA A CA 1
ATOM 1432 C C . ALA A 1 185 ? 9.122 -3.293 3.319 1.00 80.12 185 ALA A C 1
ATOM 1434 O O . ALA A 1 185 ? 10.319 -3.336 3.048 1.00 80.12 185 ALA A O 1
ATOM 1435 N N . LEU A 1 186 ? 8.686 -3.380 4.581 1.00 80.75 186 LEU A N 1
ATOM 1436 C CA . LEU A 1 186 ? 9.588 -3.516 5.730 1.00 80.75 186 LEU A CA 1
ATOM 1437 C C . LEU A 1 186 ? 10.379 -4.833 5.709 1.00 80.75 186 LEU A C 1
ATOM 1439 O O . LEU A 1 186 ? 11.563 -4.830 6.042 1.00 80.75 186 LEU A O 1
ATOM 1443 N N . ARG A 1 187 ? 9.758 -5.948 5.299 1.00 77.75 187 ARG A N 1
ATOM 1444 C CA . ARG A 1 187 ? 10.449 -7.237 5.105 1.00 77.75 187 ARG A CA 1
ATOM 1445 C C . ARG A 1 187 ? 11.507 -7.142 4.011 1.00 77.75 187 ARG A C 1
ATOM 1447 O O . ARG A 1 187 ? 12.652 -7.492 4.266 1.00 77.75 187 ARG A O 1
ATOM 1454 N N . THR A 1 188 ? 11.149 -6.545 2.875 1.00 71.12 188 THR A N 1
ATOM 1455 C CA . THR A 1 188 ? 12.082 -6.278 1.772 1.00 71.12 188 THR A CA 1
ATOM 1456 C C . THR A 1 188 ? 13.269 -5.445 2.267 1.00 71.12 188 THR A C 1
ATOM 1458 O O . THR A 1 188 ? 14.413 -5.831 2.082 1.00 71.12 188 THR A O 1
ATOM 1461 N N . MET A 1 189 ? 13.030 -4.350 3.000 1.00 71.38 189 MET A N 1
ATOM 1462 C CA . MET A 1 189 ? 14.107 -3.523 3.565 1.00 71.38 189 MET A CA 1
ATOM 1463 C C . MET A 1 189 ? 14.988 -4.263 4.577 1.00 71.38 189 MET A C 1
ATOM 1465 O O . MET A 1 189 ? 16.184 -3.989 4.656 1.00 71.38 189 MET A O 1
ATOM 1469 N N . ARG A 1 190 ? 14.413 -5.158 5.387 1.00 71.62 190 ARG A N 1
ATOM 1470 C CA . ARG A 1 190 ? 15.176 -5.998 6.319 1.00 71.62 190 ARG A CA 1
ATOM 1471 C C . ARG A 1 190 ? 16.100 -6.941 5.555 1.00 71.62 190 ARG A C 1
ATOM 1473 O O . ARG A 1 190 ? 17.257 -7.076 5.927 1.00 71.62 190 ARG A O 1
ATOM 1480 N N . GLU A 1 191 ? 15.597 -7.559 4.498 1.00 64.69 191 GLU A N 1
ATOM 1481 C CA . GLU A 1 191 ? 16.334 -8.547 3.708 1.00 64.69 191 GLU A CA 1
ATOM 1482 C C . GLU A 1 191 ? 17.411 -7.890 2.832 1.00 64.69 191 GLU A C 1
ATOM 1484 O O . GLU A 1 191 ? 18.523 -8.397 2.734 1.00 64.69 191 GLU A O 1
ATOM 1489 N N . LEU A 1 192 ? 17.167 -6.667 2.356 1.00 60.06 192 LEU A N 1
ATOM 1490 C CA . LEU A 1 192 ? 18.179 -5.829 1.702 1.00 60.06 192 LEU A CA 1
ATOM 1491 C C . LEU A 1 192 ? 19.300 -5.350 2.655 1.00 60.06 192 LEU A C 1
ATOM 1493 O O . LEU A 1 192 ? 20.353 -4.905 2.198 1.00 60.06 192 LEU A O 1
ATOM 1497 N N . ARG A 1 193 ? 19.103 -5.417 3.983 1.00 55.31 193 ARG A N 1
ATOM 1498 C CA . ARG A 1 193 ? 20.045 -4.922 5.009 1.00 55.31 193 ARG A CA 1
ATOM 1499 C C . ARG A 1 193 ? 21.082 -5.948 5.495 1.00 55.31 193 ARG A C 1
ATOM 1501 O O . ARG A 1 193 ? 21.836 -5.623 6.409 1.00 55.31 193 ARG A O 1
ATOM 1508 N N . TYR A 1 194 ? 21.200 -7.132 4.888 1.00 51.56 194 TYR A N 1
ATOM 1509 C CA . TYR A 1 194 ? 22.183 -8.146 5.309 1.00 51.56 194 TYR A CA 1
ATOM 1510 C C . TYR A 1 194 ? 23.613 -7.942 4.777 1.00 51.56 194 TYR A C 1
ATOM 1512 O O . TYR A 1 194 ? 24.429 -8.841 4.934 1.00 51.56 194 TYR A O 1
ATOM 1520 N N . LEU A 1 195 ? 23.995 -6.785 4.213 1.00 46.31 195 LEU A N 1
ATOM 1521 C CA . LEU A 1 195 ? 25.378 -6.622 3.736 1.00 46.31 195 LEU A CA 1
ATOM 1522 C C . LEU A 1 195 ? 26.419 -6.618 4.859 1.00 46.31 195 LEU A C 1
ATOM 1524 O O . LEU A 1 195 ? 27.495 -7.158 4.663 1.00 46.31 195 LEU A O 1
ATOM 1528 N N . SER A 1 196 ? 26.136 -6.043 6.029 1.00 44.34 196 SER A N 1
ATOM 1529 C CA . SER A 1 196 ? 27.092 -6.104 7.145 1.00 44.34 196 SER A CA 1
ATOM 1530 C C . SER A 1 196 ? 27.320 -7.546 7.599 1.00 44.34 196 SER A C 1
ATOM 1532 O O . SER A 1 196 ? 28.447 -7.937 7.869 1.00 44.34 196 SER A O 1
ATOM 1534 N N . VAL A 1 197 ? 26.259 -8.354 7.610 1.00 45.38 197 VAL A N 1
ATOM 1535 C CA . VAL A 1 197 ? 26.319 -9.779 7.951 1.00 45.38 197 VAL A CA 1
ATOM 1536 C C . VAL A 1 197 ? 27.032 -10.572 6.855 1.00 45.38 197 VAL A C 1
ATOM 1538 O O . VAL A 1 197 ? 27.921 -11.348 7.173 1.00 45.38 197 VAL A O 1
ATOM 1541 N N . ILE A 1 198 ? 26.724 -10.325 5.579 1.00 49.19 198 ILE A N 1
ATOM 1542 C CA . ILE A 1 198 ? 27.430 -10.917 4.432 1.00 49.19 198 ILE A CA 1
ATOM 1543 C C . ILE A 1 198 ? 28.906 -10.506 4.433 1.00 49.19 198 ILE A C 1
ATOM 1545 O O . ILE A 1 198 ? 29.755 -11.344 4.188 1.00 49.19 198 ILE A O 1
ATOM 1549 N N . GLY A 1 199 ? 29.235 -9.256 4.757 1.00 45.59 199 GLY A N 1
ATOM 1550 C CA . GLY A 1 199 ? 30.612 -8.778 4.879 1.00 45.59 199 GLY A CA 1
ATOM 1551 C C . GLY A 1 199 ? 31.370 -9.494 5.994 1.00 45.59 199 GLY A C 1
ATOM 1552 O O . GLY A 1 199 ? 32.505 -9.903 5.786 1.00 45.59 199 GLY A O 1
ATOM 1553 N N . PHE A 1 200 ? 30.732 -9.734 7.146 1.00 51.78 200 PHE A N 1
ATOM 1554 C CA . PHE A 1 200 ? 31.321 -10.580 8.186 1.00 51.78 200 PHE A CA 1
ATOM 1555 C C . PHE A 1 200 ? 31.483 -12.033 7.733 1.00 51.78 200 PHE A C 1
ATOM 1557 O O . PHE A 1 200 ? 32.534 -12.607 7.986 1.00 51.78 200 PHE A O 1
ATOM 1564 N N . VAL A 1 201 ? 30.501 -12.613 7.038 1.00 47.12 201 VAL A N 1
ATOM 1565 C CA . VAL A 1 201 ? 30.589 -13.985 6.508 1.00 47.12 201 VAL A CA 1
ATOM 1566 C C . VAL A 1 201 ? 31.708 -14.106 5.471 1.00 47.12 201 VAL A C 1
ATOM 1568 O O . VAL A 1 201 ? 32.570 -14.956 5.629 1.00 47.12 201 VAL A O 1
ATOM 1571 N N . ILE A 1 202 ? 31.783 -13.197 4.493 1.00 55.28 202 ILE A N 1
ATOM 1572 C CA . ILE A 1 202 ? 32.867 -13.133 3.502 1.00 55.28 202 ILE A CA 1
ATOM 1573 C C . ILE A 1 202 ? 34.221 -12.976 4.197 1.00 55.28 202 ILE A C 1
ATOM 1575 O O . ILE A 1 202 ? 35.160 -13.684 3.843 1.00 55.28 202 ILE A O 1
ATOM 1579 N N . ASN A 1 203 ? 34.338 -12.083 5.187 1.00 64.81 203 ASN A N 1
ATOM 1580 C CA . ASN A 1 20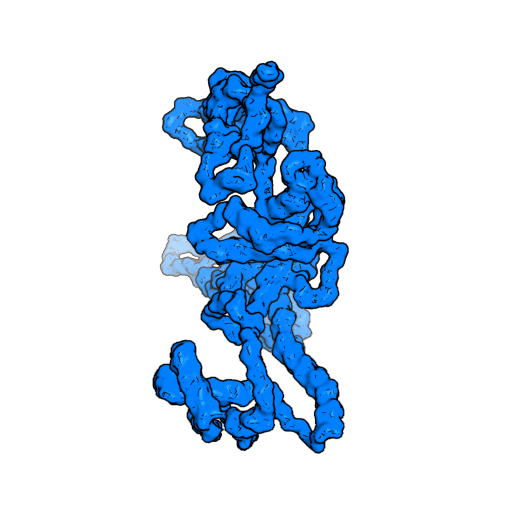3 ? 35.587 -11.895 5.926 1.00 64.81 203 ASN A CA 1
ATOM 1581 C C . ASN A 1 203 ? 35.987 -13.165 6.685 1.00 64.81 203 ASN A C 1
ATOM 1583 O O . ASN A 1 203 ? 37.160 -13.526 6.677 1.00 64.81 203 ASN A O 1
ATOM 1587 N N . ILE A 1 204 ? 35.032 -13.848 7.322 1.00 65.94 204 ILE A N 1
ATOM 1588 C CA . ILE A 1 204 ? 35.275 -15.102 8.043 1.00 65.94 204 ILE A CA 1
ATOM 1589 C C . ILE A 1 204 ? 35.700 -16.202 7.066 1.00 65.94 204 ILE A C 1
ATOM 1591 O O . ILE A 1 204 ? 36.747 -16.806 7.278 1.00 65.94 204 ILE A O 1
ATOM 1595 N N . ASP A 1 205 ? 34.951 -16.419 5.986 1.00 57.00 205 ASP A N 1
ATOM 1596 C CA . ASP A 1 205 ? 35.236 -17.457 4.990 1.00 57.00 205 ASP A CA 1
ATOM 1597 C C . ASP A 1 205 ? 36.583 -17.209 4.301 1.00 57.00 205 ASP A C 1
ATOM 1599 O O . ASP A 1 205 ? 37.416 -18.108 4.204 1.00 57.00 205 ASP A O 1
ATOM 1603 N N . THR A 1 206 ? 36.851 -15.964 3.901 1.00 68.25 206 THR A N 1
ATOM 1604 C CA . THR A 1 206 ? 38.125 -15.579 3.278 1.00 68.25 206 THR A CA 1
ATOM 1605 C C . THR A 1 206 ? 39.291 -15.758 4.248 1.00 68.25 206 THR A C 1
ATOM 1607 O O . THR A 1 206 ? 40.322 -16.294 3.855 1.00 68.25 206 THR A O 1
ATOM 1610 N N . LEU A 1 207 ? 39.149 -15.373 5.524 1.00 77.12 207 LEU A N 1
ATOM 1611 C CA . LEU A 1 207 ? 40.192 -15.605 6.530 1.00 77.12 207 LEU A CA 1
ATOM 1612 C C . LEU A 1 207 ? 40.421 -17.101 6.779 1.00 77.12 207 LEU A C 1
ATOM 1614 O O . LEU A 1 207 ? 41.573 -17.516 6.888 1.00 77.12 207 LEU A O 1
ATOM 1618 N N . MET A 1 208 ? 39.362 -17.913 6.838 1.00 72.69 208 MET A N 1
ATOM 1619 C CA . MET A 1 208 ? 39.468 -19.364 7.034 1.00 72.69 208 MET A CA 1
ATOM 1620 C C . MET A 1 208 ? 40.185 -20.060 5.873 1.00 72.69 208 MET A C 1
ATOM 1622 O O . MET A 1 208 ? 40.928 -21.010 6.111 1.00 72.69 208 MET A O 1
ATOM 1626 N N . LEU A 1 209 ? 40.005 -19.575 4.642 1.00 71.00 209 LEU A N 1
ATOM 1627 C CA . LEU A 1 209 ? 40.690 -20.095 3.455 1.00 71.00 209 LEU A CA 1
ATOM 1628 C C . LEU A 1 209 ? 42.129 -19.570 3.326 1.00 71.00 209 LEU A C 1
ATOM 1630 O O . LEU A 1 209 ? 43.036 -20.328 3.000 1.00 71.00 209 LEU A O 1
ATOM 1634 N N . MET A 1 210 ? 42.353 -18.288 3.620 1.00 84.19 210 MET A N 1
ATOM 1635 C CA . MET A 1 210 ? 43.635 -17.609 3.411 1.00 84.19 210 MET A CA 1
ATOM 1636 C C . MET A 1 210 ? 44.667 -17.895 4.515 1.00 84.19 210 MET A C 1
ATOM 1638 O O . MET A 1 210 ? 45.861 -17.989 4.233 1.00 84.19 210 MET A O 1
ATOM 1642 N N . ILE A 1 211 ? 44.251 -18.024 5.784 1.00 84.56 211 ILE A N 1
ATOM 1643 C CA . ILE A 1 211 ? 45.178 -18.237 6.913 1.00 84.56 211 ILE A CA 1
ATOM 1644 C C . ILE A 1 211 ? 46.020 -19.515 6.747 1.00 84.56 211 ILE A C 1
ATOM 1646 O O . ILE A 1 211 ? 47.232 -19.424 6.949 1.00 84.56 211 ILE A O 1
ATOM 1650 N N . PRO A 1 212 ? 45.459 -20.682 6.368 1.00 85.25 212 PRO A N 1
ATOM 1651 C CA . PRO A 1 212 ? 46.250 -21.888 6.137 1.00 85.25 212 PRO A CA 1
ATOM 1652 C C . PRO A 1 212 ? 47.335 -21.713 5.072 1.00 85.25 212 PRO A C 1
ATOM 1654 O O . PRO A 1 212 ? 48.440 -22.209 5.267 1.00 85.25 212 PRO A O 1
ATOM 1657 N N . GLU A 1 213 ? 47.052 -20.994 3.981 1.00 86.94 213 GLU A N 1
ATOM 1658 C CA . GLU A 1 213 ? 48.035 -20.711 2.926 1.00 86.94 213 GLU A CA 1
ATOM 1659 C C . GLU A 1 213 ? 49.139 -19.776 3.426 1.00 86.94 213 GLU A C 1
ATOM 1661 O O . GLU A 1 213 ? 50.326 -20.053 3.264 1.00 86.94 213 GLU A O 1
ATOM 1666 N N . LEU A 1 214 ? 48.765 -18.693 4.111 1.00 76.19 214 LEU A N 1
ATOM 1667 C CA . LEU A 1 214 ? 49.722 -17.739 4.662 1.00 76.19 214 LEU A CA 1
ATOM 1668 C C . LEU A 1 214 ? 50.616 -18.373 5.737 1.00 76.19 214 LEU A C 1
ATOM 1670 O O . LEU A 1 214 ? 51.812 -18.090 5.778 1.00 76.19 214 LEU A O 1
ATOM 1674 N N . LEU A 1 215 ? 50.080 -19.263 6.575 1.00 87.81 215 LEU A N 1
ATOM 1675 C CA . LEU A 1 215 ? 50.854 -19.944 7.616 1.00 87.81 215 LEU A CA 1
ATOM 1676 C C . LEU A 1 215 ? 51.874 -20.961 7.074 1.00 87.81 215 LEU A C 1
ATOM 1678 O O . LEU A 1 215 ? 52.745 -21.395 7.827 1.00 87.81 215 LEU A O 1
ATOM 1682 N N . GLN A 1 216 ? 51.827 -21.312 5.782 1.00 88.06 216 GLN A N 1
ATOM 1683 C CA . GLN A 1 216 ? 52.900 -22.093 5.150 1.00 88.06 216 GLN A CA 1
ATOM 1684 C C . GLN A 1 216 ? 54.197 -21.284 5.021 1.00 88.06 216 GLN A C 1
ATOM 1686 O O . GLN A 1 216 ? 55.282 -21.861 5.035 1.00 88.06 216 GLN A O 1
ATOM 1691 N N . VAL A 1 217 ? 54.093 -19.955 4.904 1.00 83.69 217 VAL A N 1
ATOM 1692 C CA . VAL A 1 217 ? 55.230 -19.057 4.635 1.00 83.69 217 VAL A CA 1
ATOM 1693 C C . VAL A 1 217 ? 55.625 -18.234 5.869 1.00 83.69 217 VAL A C 1
ATOM 1695 O O . VAL A 1 217 ? 56.779 -17.834 6.002 1.00 83.69 217 VAL A O 1
ATOM 1698 N N . GLN A 1 218 ? 54.701 -17.997 6.807 1.00 82.88 218 GLN A N 1
ATOM 1699 C CA . GLN A 1 218 ? 54.932 -17.183 8.010 1.00 82.88 218 GLN A CA 1
ATOM 1700 C C . GLN A 1 218 ? 54.363 -17.828 9.279 1.00 82.88 218 GLN A C 1
ATOM 1702 O O . GLN A 1 218 ? 53.367 -18.537 9.257 1.00 82.88 218 GLN A O 1
ATOM 1707 N N . ARG A 1 219 ? 54.989 -17.552 10.430 1.00 82.12 219 ARG A N 1
ATOM 1708 C CA . ARG A 1 219 ? 54.647 -18.184 11.719 1.00 82.12 219 ARG A CA 1
ATOM 1709 C C . ARG A 1 219 ? 53.314 -17.709 12.316 1.00 82.12 219 ARG A C 1
ATOM 1711 O O . ARG A 1 219 ? 52.731 -18.412 13.136 1.00 82.12 219 ARG A O 1
ATOM 1718 N N . TYR A 1 220 ? 52.871 -16.507 11.972 1.00 77.38 220 TYR A N 1
ATOM 1719 C CA . TYR A 1 220 ? 51.627 -15.909 12.452 1.00 77.38 220 TYR A CA 1
ATOM 1720 C C . TYR A 1 220 ? 51.125 -14.882 11.432 1.00 77.38 220 TYR A C 1
ATOM 1722 O O . TYR A 1 220 ? 51.902 -14.391 10.618 1.00 77.38 220 TYR A O 1
ATOM 1730 N N . VAL A 1 221 ? 49.835 -14.547 11.491 1.00 76.88 221 VAL A N 1
ATOM 1731 C CA . VAL A 1 221 ? 49.196 -13.554 10.615 1.00 76.88 221 VAL A CA 1
ATOM 1732 C C . VAL A 1 221 ? 48.578 -12.457 11.479 1.00 76.88 221 VAL A C 1
ATOM 1734 O O . VAL A 1 221 ? 47.789 -12.744 12.378 1.00 76.88 221 VAL A O 1
ATOM 1737 N N . LEU A 1 222 ? 48.929 -11.197 11.215 1.00 77.38 222 LEU A N 1
ATOM 1738 C CA . LEU A 1 222 ? 48.360 -10.033 11.901 1.00 77.38 222 LEU A CA 1
ATOM 1739 C C . LEU A 1 222 ? 47.154 -9.509 11.117 1.00 77.38 222 LEU A C 1
ATOM 1741 O O . LEU A 1 222 ? 47.315 -8.843 10.099 1.00 77.38 222 LEU A O 1
ATOM 1745 N N . THR A 1 223 ? 45.941 -9.777 11.599 1.00 71.50 223 THR A N 1
ATOM 1746 C CA . THR A 1 223 ? 44.699 -9.433 10.882 1.00 71.50 223 THR A CA 1
ATOM 1747 C C . THR A 1 223 ? 44.472 -7.930 10.708 1.00 71.50 223 THR A C 1
ATOM 1749 O O . THR A 1 223 ? 43.823 -7.530 9.746 1.00 71.50 223 THR A O 1
ATOM 1752 N N . TYR A 1 224 ? 45.061 -7.090 11.568 1.00 70.69 224 TYR A N 1
ATOM 1753 C CA . TYR A 1 224 ? 45.037 -5.627 11.427 1.00 70.69 224 TYR A CA 1
ATOM 1754 C C . TYR A 1 224 ? 45.613 -5.149 10.082 1.00 70.69 224 TYR A C 1
ATOM 1756 O O . TYR A 1 224 ? 45.138 -4.165 9.527 1.00 70.69 224 TYR A O 1
ATOM 1764 N N . ARG A 1 225 ? 46.555 -5.897 9.489 1.00 71.31 225 ARG A N 1
ATOM 1765 C CA . ARG A 1 225 ? 47.168 -5.576 8.186 1.00 71.31 225 ARG A CA 1
ATOM 1766 C C . ARG A 1 225 ? 46.200 -5.620 7.012 1.00 71.31 225 ARG A C 1
ATOM 1768 O O . ARG A 1 225 ? 46.490 -5.047 5.968 1.00 71.31 225 ARG A O 1
ATOM 1775 N N . PHE A 1 226 ? 45.073 -6.307 7.175 1.00 75.38 226 PHE A N 1
ATOM 1776 C CA . PHE A 1 226 ? 44.011 -6.366 6.176 1.00 75.38 226 PHE A CA 1
ATOM 1777 C C . PHE A 1 226 ? 43.007 -5.209 6.322 1.00 75.38 226 PHE A C 1
ATOM 1779 O O . PHE A 1 226 ? 42.061 -5.123 5.543 1.00 75.38 226 PHE A O 1
ATOM 1786 N N . SER A 1 227 ? 43.196 -4.324 7.310 1.00 72.31 227 SER A N 1
ATOM 1787 C CA . SER A 1 227 ? 42.374 -3.129 7.507 1.00 72.31 227 SER A CA 1
ATOM 1788 C C . SER A 1 227 ? 42.773 -2.003 6.550 1.00 72.31 227 SER A C 1
ATOM 1790 O O . SER A 1 227 ? 43.951 -1.783 6.262 1.00 72.31 227 SER A O 1
ATOM 1792 N N . GLN A 1 228 ? 41.783 -1.223 6.112 1.00 68.38 228 GLN A N 1
ATOM 1793 C CA . GLN A 1 228 ? 42.003 0.008 5.348 1.00 68.38 228 GLN A CA 1
ATOM 1794 C C . GLN A 1 228 ? 42.512 1.168 6.230 1.00 68.38 228 GLN A C 1
ATOM 1796 O O . GLN A 1 228 ? 42.889 2.212 5.696 1.00 68.38 228 GLN A O 1
ATOM 1801 N N . ASP A 1 229 ? 42.613 0.991 7.553 1.00 64.19 229 ASP A N 1
ATOM 1802 C CA . ASP A 1 229 ? 43.120 2.014 8.484 1.00 64.19 229 ASP A CA 1
ATOM 1803 C C . ASP A 1 229 ? 44.475 2.589 8.046 1.00 64.19 229 ASP A C 1
ATOM 1805 O O . ASP A 1 229 ? 44.716 3.787 8.171 1.00 64.19 229 ASP A O 1
ATOM 1809 N N . HIS A 1 230 ? 45.346 1.775 7.443 1.00 68.19 230 HIS A N 1
ATOM 1810 C CA . HIS A 1 230 ? 46.627 2.234 6.897 1.00 68.19 230 HIS A CA 1
ATOM 1811 C C . HIS A 1 230 ? 46.470 3.321 5.815 1.00 68.19 230 HIS A C 1
ATOM 1813 O O . HIS A 1 230 ? 47.250 4.275 5.767 1.00 68.19 230 HIS A O 1
ATOM 1819 N N . LEU A 1 231 ? 45.441 3.216 4.970 1.00 70.81 231 LEU A N 1
ATOM 1820 C CA . LEU A 1 231 ? 45.129 4.214 3.947 1.00 70.81 231 LEU A CA 1
ATOM 1821 C C . LEU A 1 231 ? 44.468 5.456 4.559 1.00 70.81 231 LEU A C 1
ATOM 1823 O O . LEU A 1 231 ? 44.729 6.577 4.124 1.00 70.81 231 LEU A O 1
ATOM 1827 N N . GLU A 1 232 ? 43.640 5.282 5.588 1.00 66.56 232 GLU A N 1
ATOM 1828 C CA . GLU A 1 232 ? 43.042 6.408 6.312 1.00 66.56 232 GLU A CA 1
ATOM 1829 C C . GLU A 1 232 ? 44.092 7.233 7.059 1.00 66.56 232 GLU A C 1
ATOM 1831 O O . GLU A 1 232 ? 44.052 8.465 7.017 1.00 66.56 232 GLU A O 1
ATOM 1836 N N . LEU A 1 233 ? 45.081 6.572 7.666 1.00 71.44 233 LEU A N 1
ATOM 1837 C CA . LEU A 1 233 ? 46.240 7.220 8.277 1.00 71.44 233 LEU A CA 1
ATOM 1838 C C . LEU A 1 233 ? 47.020 8.034 7.236 1.00 71.44 233 LEU A C 1
ATOM 1840 O O . LEU A 1 233 ? 47.316 9.202 7.485 1.00 71.44 233 LEU A O 1
ATOM 1844 N N . LEU A 1 234 ? 47.253 7.484 6.038 1.00 74.75 234 LEU A N 1
ATOM 1845 C CA . LEU A 1 234 ? 47.864 8.223 4.929 1.00 74.75 234 LEU A CA 1
ATOM 1846 C C . LEU A 1 234 ? 47.030 9.449 4.522 1.00 74.75 234 LEU A C 1
ATOM 1848 O O . LEU A 1 234 ? 47.577 10.540 4.344 1.00 74.75 234 LEU A O 1
ATOM 1852 N N . PHE A 1 235 ? 45.707 9.312 4.401 1.00 75.00 235 PHE A N 1
ATOM 1853 C CA . PHE A 1 235 ? 44.839 10.445 4.075 1.00 75.00 235 PHE A CA 1
ATOM 1854 C C . PHE A 1 235 ? 44.830 11.514 5.166 1.00 75.00 235 PHE A C 1
ATOM 1856 O O . PHE A 1 235 ? 44.819 12.702 4.844 1.00 75.00 235 PHE A O 1
ATOM 1863 N N . ASN A 1 236 ? 44.900 11.134 6.440 1.00 70.38 236 ASN A N 1
ATOM 1864 C CA . ASN A 1 236 ? 45.046 12.090 7.536 1.00 70.38 236 ASN A CA 1
ATOM 1865 C C . ASN A 1 236 ? 46.350 12.881 7.403 1.00 70.38 236 ASN A C 1
ATOM 1867 O O . ASN A 1 236 ? 46.351 14.104 7.536 1.00 70.38 236 ASN A O 1
ATOM 1871 N N . SER A 1 237 ? 47.439 12.221 7.027 1.00 74.69 237 SER A N 1
ATOM 1872 C CA . SER A 1 237 ? 48.726 12.869 6.779 1.00 74.69 237 SER A CA 1
ATOM 1873 C C . SER A 1 237 ? 48.751 13.753 5.536 1.00 74.69 237 SER A C 1
ATOM 1875 O O . SER A 1 237 ? 49.531 14.699 5.478 1.00 74.69 237 SER A O 1
ATOM 1877 N N . ILE A 1 238 ? 47.895 13.481 4.550 1.00 77.38 238 ILE A N 1
ATOM 1878 C CA . ILE A 1 238 ? 47.708 14.344 3.377 1.00 77.38 238 ILE A CA 1
ATOM 1879 C C . ILE A 1 238 ? 46.866 15.577 3.725 1.00 77.38 238 ILE A C 1
ATOM 1881 O O . ILE A 1 238 ? 47.104 16.657 3.184 1.00 77.38 238 ILE A O 1
ATOM 1885 N N . ARG A 1 239 ? 45.901 15.441 4.641 1.00 75.12 239 ARG A N 1
ATOM 1886 C CA . ARG A 1 239 ? 45.068 16.554 5.121 1.00 75.12 239 ARG A CA 1
ATOM 1887 C C . ARG A 1 239 ? 45.817 17.455 6.109 1.00 75.12 239 ARG A C 1
ATOM 1889 O O . ARG A 1 239 ? 45.641 18.667 6.065 1.00 75.12 239 ARG A O 1
ATOM 1896 N N . ALA A 1 240 ? 46.703 16.895 6.935 1.00 73.44 240 ALA A N 1
ATOM 1897 C CA . ALA A 1 240 ? 47.410 17.621 7.996 1.00 73.44 240 ALA A CA 1
ATOM 1898 C C . ALA A 1 240 ? 48.184 18.884 7.532 1.00 73.44 240 ALA A C 1
ATOM 1900 O O . ALA A 1 240 ? 48.082 19.914 8.200 1.00 73.44 240 ALA A O 1
ATOM 1901 N N . PRO A 1 241 ? 48.900 18.895 6.386 1.00 72.19 241 PRO A N 1
ATOM 1902 C CA . PRO A 1 241 ? 49.574 20.091 5.872 1.00 72.19 241 PRO A CA 1
ATOM 1903 C C . PRO A 1 241 ? 48.634 21.247 5.511 1.00 72.19 241 PRO A C 1
ATOM 1905 O O . PRO A 1 241 ? 49.091 22.383 5.413 1.00 72.19 241 PRO A O 1
ATOM 1908 N N . GLY A 1 242 ? 47.345 20.967 5.283 1.00 65.44 242 GLY A N 1
ATOM 1909 C CA . GLY A 1 242 ? 46.322 21.962 4.961 1.00 65.44 242 GLY A CA 1
ATOM 1910 C C . GLY A 1 242 ? 45.795 22.741 6.171 1.00 65.44 242 GLY A C 1
ATOM 1911 O O . GLY A 1 242 ? 45.042 23.699 5.985 1.00 65.44 242 GLY A O 1
ATOM 1912 N N . GLY A 1 243 ? 46.177 22.370 7.401 1.00 70.44 243 GLY A N 1
ATOM 1913 C CA . GLY A 1 243 ? 45.682 23.001 8.626 1.00 70.44 243 GLY A CA 1
ATOM 1914 C C . GLY A 1 243 ? 44.157 22.902 8.731 1.00 70.44 243 GLY A C 1
ATOM 1915 O O . GLY A 1 243 ? 43.611 21.812 8.841 1.00 70.44 243 GLY A O 1
ATOM 1916 N N . TRP A 1 244 ? 43.462 24.040 8.662 1.00 61.78 244 TRP A N 1
ATOM 1917 C CA . TRP A 1 244 ? 41.992 24.107 8.679 1.00 61.78 244 TRP A CA 1
ATOM 1918 C C . TRP A 1 244 ? 41.340 23.696 7.349 1.00 61.78 244 TRP A C 1
ATOM 1920 O O . TRP A 1 244 ? 40.123 23.525 7.281 1.00 61.78 244 TRP A O 1
ATOM 1930 N N . ASN A 1 245 ? 42.128 23.540 6.281 1.00 68.62 245 ASN A N 1
ATOM 1931 C CA . ASN A 1 245 ? 41.645 23.080 4.988 1.00 68.62 245 ASN A CA 1
ATOM 1932 C C . ASN A 1 245 ? 41.792 21.555 4.853 1.00 68.62 245 ASN A C 1
ATOM 1934 O O . ASN A 1 245 ? 42.786 21.054 4.327 1.00 68.62 245 ASN A O 1
ATOM 1938 N N . ASN A 1 246 ? 40.763 20.825 5.286 1.00 68.75 246 ASN A N 1
ATOM 1939 C CA . ASN A 1 246 ? 40.714 19.358 5.250 1.00 68.75 246 ASN A CA 1
ATOM 1940 C C . ASN A 1 246 ? 40.427 18.760 3.858 1.00 68.75 246 ASN A C 1
ATOM 1942 O O . ASN A 1 246 ? 40.331 17.537 3.736 1.00 68.75 246 ASN A O 1
ATOM 1946 N N . ASN A 1 247 ? 40.279 19.588 2.817 1.00 75.00 247 ASN A N 1
ATOM 1947 C CA . ASN A 1 247 ? 39.954 19.143 1.463 1.00 75.00 247 ASN A CA 1
ATOM 1948 C C . ASN A 1 247 ? 40.927 19.750 0.430 1.00 75.00 247 ASN A C 1
ATOM 1950 O O . ASN A 1 247 ? 40.637 20.795 -0.159 1.00 75.00 247 ASN A O 1
ATOM 1954 N N . PRO A 1 248 ? 42.113 19.147 0.222 1.00 77.00 248 PRO A N 1
ATOM 1955 C CA . PRO A 1 248 ? 43.094 19.670 -0.722 1.00 77.00 248 PRO A CA 1
ATOM 1956 C C . PRO A 1 248 ? 42.592 19.553 -2.168 1.00 77.00 248 PRO A C 1
ATOM 1958 O O . PRO A 1 248 ? 42.018 18.542 -2.564 1.00 77.00 248 PRO A O 1
ATOM 1961 N N . SER A 1 249 ? 42.875 20.560 -2.997 1.00 76.12 249 SER A N 1
ATOM 1962 C CA . SER A 1 249 ? 42.686 20.454 -4.452 1.00 76.12 249 SER A CA 1
ATOM 1963 C C . SER A 1 249 ? 43.588 19.368 -5.050 1.00 76.12 249 SER A C 1
ATOM 1965 O O . SER A 1 249 ? 44.636 19.050 -4.490 1.00 76.12 249 SER A O 1
ATOM 1967 N N . ALA A 1 250 ? 43.255 18.851 -6.235 1.00 73.31 250 ALA A N 1
ATOM 1968 C CA . ALA A 1 250 ? 44.046 17.807 -6.900 1.00 73.31 250 ALA A CA 1
ATOM 1969 C C . ALA A 1 250 ? 45.542 18.167 -7.048 1.00 73.31 250 ALA A C 1
ATOM 1971 O O . ALA A 1 250 ? 46.411 17.323 -6.831 1.00 73.31 250 ALA A O 1
ATOM 1972 N N . ARG A 1 251 ? 45.865 19.440 -7.337 1.00 71.19 251 ARG A N 1
ATOM 1973 C CA . ARG A 1 251 ? 47.258 19.927 -7.399 1.00 71.19 251 ARG A CA 1
ATOM 1974 C C . ARG A 1 251 ? 47.938 19.927 -6.028 1.00 71.19 251 ARG A C 1
ATOM 1976 O O . ARG A 1 251 ? 49.104 19.553 -5.925 1.00 71.19 251 ARG A O 1
ATOM 1983 N N . GLN A 1 252 ? 47.220 20.329 -4.979 1.00 79.00 252 GLN A N 1
ATOM 1984 C CA . GLN A 1 252 ? 47.726 20.296 -3.604 1.00 79.00 252 GLN A CA 1
ATOM 1985 C C . GLN A 1 252 ? 47.930 18.856 -3.133 1.00 79.00 252 GLN A C 1
ATOM 1987 O O . GLN A 1 252 ? 48.992 18.549 -2.604 1.00 79.00 252 GLN A O 1
ATOM 1992 N N . PHE A 1 253 ? 46.971 17.966 -3.397 1.00 81.31 253 PHE A N 1
ATOM 1993 C CA . PHE A 1 253 ? 47.089 16.536 -3.131 1.00 81.31 253 PHE A CA 1
ATOM 1994 C C . PHE A 1 253 ? 48.330 15.958 -3.812 1.00 81.31 253 PHE A C 1
ATOM 1996 O O . PHE A 1 253 ? 49.157 15.356 -3.141 1.00 81.31 253 PHE A O 1
ATOM 2003 N N . GLN A 1 254 ? 48.518 16.203 -5.113 1.00 78.38 254 GLN A N 1
ATOM 2004 C CA . GLN A 1 254 ? 49.668 15.688 -5.858 1.00 78.38 254 GLN A CA 1
ATOM 2005 C C . GLN A 1 254 ? 51.002 16.194 -5.288 1.00 78.38 254 GLN A C 1
ATOM 2007 O O . GLN A 1 254 ? 51.946 15.418 -5.145 1.00 78.38 254 GLN A O 1
ATOM 2012 N N . ALA A 1 255 ? 51.088 17.480 -4.936 1.00 76.00 255 ALA A N 1
ATOM 2013 C CA . ALA A 1 255 ? 52.289 18.061 -4.341 1.00 76.00 255 ALA A CA 1
ATOM 2014 C C . ALA A 1 255 ? 52.574 17.505 -2.933 1.00 76.00 255 ALA A C 1
ATOM 2016 O O . ALA A 1 255 ? 53.719 17.180 -2.620 1.00 76.00 255 ALA A O 1
ATOM 2017 N N . ILE A 1 256 ? 51.540 17.358 -2.098 1.00 77.12 256 ILE A N 1
ATOM 2018 C CA . ILE A 1 256 ? 51.644 16.805 -0.741 1.00 77.12 256 ILE A CA 1
ATOM 2019 C C . ILE A 1 256 ? 52.008 15.322 -0.797 1.00 77.12 256 ILE A C 1
ATOM 2021 O O . ILE A 1 256 ? 52.925 14.898 -0.104 1.00 77.12 256 ILE A O 1
ATOM 2025 N N . PHE A 1 257 ? 51.353 14.553 -1.661 1.00 79.88 257 PHE A N 1
ATOM 2026 C CA . PHE A 1 257 ? 51.628 13.137 -1.868 1.00 79.88 257 PHE A CA 1
ATOM 2027 C C . PHE A 1 257 ? 53.072 12.920 -2.334 1.00 79.88 257 PHE A C 1
ATOM 2029 O O . PHE A 1 257 ? 53.801 12.148 -1.721 1.00 79.88 257 PHE A O 1
ATOM 2036 N N . ARG A 1 258 ? 53.544 13.685 -3.334 1.00 74.62 258 ARG A N 1
ATOM 2037 C CA . ARG A 1 258 ? 54.959 13.667 -3.756 1.00 74.62 258 ARG A CA 1
ATOM 2038 C C . ARG A 1 258 ? 55.905 14.016 -2.606 1.00 74.62 258 ARG A C 1
ATOM 2040 O O . ARG A 1 258 ? 56.925 13.362 -2.435 1.00 74.62 258 ARG A O 1
ATOM 2047 N N . ARG A 1 259 ? 55.566 15.018 -1.791 1.00 73.69 259 ARG A N 1
ATOM 2048 C CA . ARG A 1 259 ? 56.363 15.401 -0.618 1.00 73.69 259 ARG A CA 1
ATOM 2049 C C . ARG A 1 259 ? 56.418 14.295 0.442 1.00 73.69 259 ARG A C 1
ATOM 2051 O O . ARG A 1 259 ? 57.483 14.096 1.017 1.00 73.69 259 ARG A O 1
ATOM 2058 N N . LEU A 1 260 ? 55.308 13.601 0.701 1.00 69.94 260 LEU A N 1
ATOM 2059 C CA . LEU A 1 260 ? 55.237 12.473 1.639 1.00 69.94 260 LEU A CA 1
ATOM 2060 C C . LEU A 1 260 ? 56.024 11.261 1.125 1.00 69.94 260 LEU A C 1
ATOM 2062 O O . LEU A 1 260 ? 56.690 10.603 1.909 1.00 69.94 260 LEU A O 1
ATOM 2066 N N . MET A 1 261 ? 56.026 11.020 -0.188 1.00 64.62 261 MET A N 1
ATOM 2067 C CA . MET A 1 261 ? 56.839 9.965 -0.808 1.00 64.62 261 MET A CA 1
ATOM 2068 C C . MET A 1 261 ? 58.351 10.234 -0.711 1.00 64.62 261 MET A C 1
ATOM 2070 O O . MET A 1 261 ? 59.137 9.293 -0.674 1.00 64.62 261 MET A O 1
ATOM 2074 N N . VAL A 1 262 ? 58.766 11.509 -0.669 1.00 63.94 262 VAL A N 1
ATOM 2075 C CA . VAL A 1 262 ? 60.183 11.920 -0.579 1.00 63.94 262 VAL A CA 1
ATOM 2076 C C . VAL A 1 262 ? 60.666 12.057 0.874 1.00 63.94 262 VAL A C 1
ATOM 2078 O O . VAL A 1 262 ? 61.848 11.863 1.149 1.00 63.94 262 VAL A O 1
ATOM 2081 N N . ARG A 1 263 ? 59.784 12.392 1.826 1.00 56.69 263 ARG A N 1
ATOM 2082 C CA . ARG A 1 263 ? 60.105 12.443 3.263 1.00 56.69 263 ARG A CA 1
ATOM 2083 C C . ARG A 1 263 ? 59.675 11.144 3.946 1.00 56.69 263 ARG A C 1
ATOM 2085 O O . ARG A 1 263 ? 58.509 10.994 4.292 1.00 56.69 263 ARG A O 1
ATOM 2092 N N . CYS A 1 264 ? 60.619 10.238 4.183 1.00 51.34 264 CYS A N 1
ATOM 2093 C CA . CYS A 1 264 ? 60.380 9.012 4.947 1.00 51.34 264 CYS A CA 1
ATOM 2094 C C . CYS A 1 264 ? 59.838 9.315 6.357 1.00 51.34 264 CYS A C 1
ATOM 2096 O O . CYS A 1 264 ? 60.356 10.200 7.038 1.00 51.34 264 CYS A O 1
ATOM 2098 N N . GLY A 1 265 ? 58.854 8.532 6.812 1.00 53.56 265 GLY A N 1
ATOM 2099 C CA . GLY A 1 265 ? 58.369 8.549 8.196 1.00 53.56 265 GLY A CA 1
ATOM 2100 C C . GLY A 1 265 ? 57.235 9.542 8.434 1.00 53.56 265 GLY A C 1
ATOM 2101 O O . GLY A 1 265 ? 57.437 10.661 8.902 1.00 53.56 265 GLY A O 1
ATOM 2102 N N . VAL A 1 266 ? 56.015 9.110 8.132 1.00 52.12 266 VAL A N 1
ATOM 2103 C CA . VAL A 1 266 ? 54.813 9.862 8.467 1.00 52.12 266 VAL A CA 1
ATOM 2104 C C . VAL A 1 266 ? 54.325 9.414 9.841 1.00 52.12 266 VAL A C 1
ATOM 2106 O O . VAL A 1 266 ? 53.756 8.336 9.976 1.00 52.12 266 VAL A O 1
ATOM 2109 N N . SER A 1 267 ? 54.553 10.233 10.866 1.00 48.91 267 SER A N 1
ATOM 2110 C CA . SER A 1 267 ? 53.962 10.012 12.187 1.00 48.91 267 SER A CA 1
ATOM 2111 C C . SER A 1 267 ? 52.508 10.508 12.173 1.00 48.91 267 SER A C 1
ATOM 2113 O O . SER A 1 267 ? 52.285 11.678 11.839 1.00 48.91 267 SER A O 1
ATOM 2115 N N . PRO A 1 268 ? 51.508 9.670 12.494 1.00 48.84 268 PRO A N 1
ATOM 2116 C CA . PRO A 1 268 ? 50.122 10.120 12.598 1.00 48.84 268 PRO A CA 1
ATOM 2117 C C . PRO A 1 268 ? 49.965 11.139 13.740 1.00 48.84 268 PRO A C 1
ATOM 2119 O O . PRO A 1 268 ? 50.681 11.066 14.737 1.00 48.84 268 PRO A O 1
ATOM 2122 N N . SER A 1 269 ? 49.051 12.109 13.603 1.00 49.56 269 SER A N 1
ATOM 2123 C CA . SER A 1 269 ? 48.762 13.051 14.695 1.00 49.56 269 SER A CA 1
ATOM 2124 C C . SER A 1 269 ? 47.900 12.380 15.768 1.00 49.56 269 SER A C 1
ATOM 2126 O O . SER A 1 269 ? 46.950 11.671 15.445 1.00 49.56 269 SER A O 1
ATOM 2128 N N . GLU A 1 270 ? 48.181 12.650 17.048 1.00 48.91 270 GLU A N 1
ATOM 2129 C CA . GLU A 1 270 ? 47.431 12.099 18.199 1.00 48.91 270 GLU A CA 1
ATOM 2130 C C . GLU A 1 270 ? 45.963 12.569 18.268 1.00 48.91 270 GLU A C 1
ATOM 2132 O O . GLU A 1 270 ? 45.175 12.073 19.066 1.00 48.91 270 GLU A O 1
ATOM 2137 N N . THR A 1 271 ? 45.579 13.526 17.421 1.00 47.38 271 THR A N 1
ATOM 2138 C CA . THR A 1 271 ? 44.254 14.163 17.382 1.00 47.38 271 THR A CA 1
ATOM 2139 C C . THR A 1 271 ? 43.344 13.662 16.253 1.00 47.38 271 THR A C 1
ATOM 2141 O O . THR A 1 271 ? 42.239 14.179 16.093 1.00 47.38 271 THR A O 1
ATOM 2144 N N . GLY A 1 272 ? 43.792 12.697 15.440 1.00 47.09 272 GLY A N 1
ATOM 2145 C CA . GLY A 1 272 ? 42.991 12.109 14.361 1.00 47.09 272 GLY A CA 1
ATOM 2146 C C . GLY A 1 272 ? 41.942 11.105 14.858 1.00 47.09 272 GLY A C 1
ATOM 2147 O O . GLY A 1 272 ? 42.102 10.487 15.904 1.00 47.09 272 GLY A O 1
ATOM 2148 N N . ASN A 1 273 ? 40.877 10.887 14.077 1.00 43.56 273 ASN A N 1
ATOM 2149 C CA . ASN A 1 273 ? 39.775 9.972 14.433 1.00 43.56 273 ASN A CA 1
ATOM 2150 C C . ASN A 1 273 ? 40.164 8.472 14.459 1.00 43.56 273 ASN A C 1
ATOM 2152 O O . ASN A 1 273 ? 39.332 7.645 14.826 1.00 43.56 273 ASN A O 1
ATOM 2156 N N . VAL A 1 274 ? 41.390 8.116 14.049 1.00 42.62 274 VAL A N 1
ATOM 2157 C CA . VAL A 1 274 ? 41.904 6.738 13.936 1.00 42.62 274 VAL A CA 1
ATOM 2158 C C . VAL A 1 274 ? 43.279 6.666 14.602 1.00 42.62 274 VAL A C 1
ATOM 2160 O O . VAL A 1 274 ? 44.161 7.461 14.277 1.00 42.62 274 VAL A O 1
ATOM 2163 N N . ALA A 1 275 ? 43.464 5.714 15.520 1.00 47.75 275 ALA A N 1
ATOM 2164 C CA . ALA A 1 275 ? 44.727 5.475 16.218 1.00 47.75 275 ALA A CA 1
ATOM 2165 C C . ALA A 1 275 ? 45.512 4.339 15.541 1.00 47.75 275 ALA A C 1
ATOM 2167 O O . ALA A 1 275 ? 44.955 3.272 15.287 1.00 47.75 275 ALA A O 1
ATOM 2168 N N . ALA A 1 276 ? 46.802 4.547 15.265 1.00 54.38 276 ALA A N 1
ATOM 2169 C CA . ALA A 1 276 ? 47.661 3.496 14.722 1.00 54.38 276 ALA A CA 1
ATOM 2170 C C . ALA A 1 276 ? 47.830 2.355 15.742 1.00 54.38 276 ALA A C 1
ATOM 2172 O O . ALA A 1 276 ? 48.237 2.600 16.876 1.00 54.38 276 ALA A O 1
ATOM 2173 N N . GLN A 1 277 ? 47.523 1.115 15.342 1.00 49.34 277 GLN A N 1
ATOM 2174 C CA . GLN A 1 277 ? 47.638 -0.064 16.217 1.00 49.34 277 GLN A CA 1
ATOM 2175 C C . GLN A 1 277 ? 48.989 -0.793 16.101 1.00 49.34 277 GLN A C 1
ATOM 2177 O O . GLN A 1 277 ? 49.250 -1.714 16.872 1.00 49.34 277 GLN A O 1
ATOM 2182 N N . ASP A 1 278 ? 49.863 -0.392 15.168 1.00 56.56 278 ASP A N 1
ATOM 2183 C CA . ASP A 1 278 ? 51.221 -0.927 15.034 1.00 56.56 278 ASP A CA 1
ATOM 2184 C C . ASP A 1 278 ? 52.246 0.111 14.527 1.00 56.56 278 ASP A C 1
ATOM 2186 O O . ASP A 1 278 ? 51.894 1.191 14.055 1.00 56.56 278 ASP A O 1
ATOM 2190 N N . HIS A 1 279 ? 53.541 -0.212 14.646 1.00 53.69 279 HIS A N 1
ATOM 2191 C CA . HIS A 1 279 ? 54.668 0.663 14.273 1.00 53.69 279 HIS A CA 1
ATOM 2192 C C . HIS A 1 279 ? 55.076 0.543 12.793 1.00 53.69 279 HIS A C 1
ATOM 2194 O O . HIS A 1 279 ? 56.259 0.619 12.458 1.00 53.69 279 HIS A O 1
ATOM 2200 N N . THR A 1 280 ? 54.123 0.306 11.892 1.00 55.31 280 THR A N 1
ATOM 2201 C CA . THR A 1 280 ? 54.435 0.135 10.466 1.00 55.31 280 THR A CA 1
ATOM 2202 C C . THR A 1 280 ? 54.932 1.428 9.844 1.00 55.31 280 THR A C 1
ATOM 2204 O O . THR A 1 280 ? 54.214 2.424 9.812 1.00 55.31 280 THR A O 1
ATOM 2207 N N . VAL A 1 281 ? 56.138 1.392 9.284 1.00 53.47 281 VAL A N 1
ATOM 2208 C CA . VAL A 1 281 ? 56.717 2.503 8.526 1.00 53.47 281 VAL A CA 1
ATOM 2209 C C . VAL A 1 281 ? 56.425 2.293 7.035 1.00 53.47 281 VAL A C 1
ATOM 2211 O O . VAL A 1 281 ? 56.639 1.197 6.521 1.00 53.47 281 VAL A O 1
ATOM 2214 N N . SER A 1 282 ? 55.942 3.322 6.329 1.00 48.31 282 SER A N 1
ATOM 2215 C CA . SER A 1 282 ? 55.873 3.299 4.857 1.00 48.31 282 SER A CA 1
ATOM 2216 C C . SER A 1 282 ? 57.281 3.196 4.268 1.00 48.31 282 SER A C 1
ATOM 2218 O O . SER A 1 282 ? 58.127 4.040 4.569 1.00 48.31 282 SER A O 1
ATOM 2220 N N . LEU A 1 283 ? 57.512 2.192 3.417 1.00 39.16 283 LEU A N 1
ATOM 2221 C CA . LEU A 1 283 ? 58.769 2.007 2.684 1.00 39.16 283 LEU A CA 1
ATOM 2222 C C . LEU A 1 283 ? 59.069 3.218 1.790 1.00 39.16 283 LEU A C 1
ATOM 2224 O O . LEU A 1 283 ? 58.161 3.816 1.206 1.00 39.16 283 LEU A O 1
ATOM 2228 N N . SER A 1 284 ? 60.348 3.584 1.685 1.00 45.00 284 SER A N 1
ATOM 2229 C CA . SER A 1 284 ? 60.777 4.716 0.861 1.00 45.00 284 SER A CA 1
ATOM 2230 C C . SER A 1 284 ? 60.953 4.307 -0.601 1.00 45.00 284 SER A C 1
ATOM 2232 O O . SER A 1 284 ? 61.437 3.216 -0.898 1.00 45.00 284 SER A O 1
ATOM 2234 N N . ALA A 1 285 ? 60.659 5.216 -1.533 1.00 45.75 285 ALA A N 1
ATOM 2235 C CA . ALA A 1 285 ? 60.952 5.003 -2.954 1.00 45.75 285 ALA A CA 1
ATOM 2236 C C . ALA A 1 285 ? 62.462 4.834 -3.248 1.00 45.75 285 ALA A C 1
ATOM 2238 O O . ALA A 1 285 ? 62.824 4.337 -4.310 1.00 45.75 285 ALA A O 1
ATOM 2239 N N . VAL A 1 286 ? 63.340 5.210 -2.309 1.00 46.47 286 VAL A N 1
ATOM 2240 C CA . VAL A 1 286 ? 64.804 5.091 -2.431 1.00 46.47 286 VAL A CA 1
ATOM 2241 C C . VAL A 1 286 ? 65.281 3.646 -2.219 1.00 46.47 286 VAL A C 1
ATOM 2243 O O . VAL A 1 286 ? 66.338 3.273 -2.712 1.00 46.47 286 VAL A O 1
ATOM 2246 N N . GLU A 1 287 ? 64.492 2.794 -1.558 1.00 41.66 287 GLU A N 1
ATOM 2247 C CA . GLU A 1 287 ? 64.816 1.365 -1.398 1.00 41.66 287 GLU A CA 1
ATOM 2248 C C . GLU A 1 287 ? 64.396 0.523 -2.615 1.00 41.66 287 GLU A C 1
ATOM 2250 O O . GLU A 1 287 ? 64.870 -0.598 -2.778 1.00 41.66 287 GLU A O 1
ATOM 2255 N N . MET A 1 288 ? 63.549 1.067 -3.499 1.00 40.50 288 MET A N 1
ATOM 2256 C CA . MET A 1 288 ? 63.069 0.387 -4.710 1.00 40.50 288 MET A CA 1
ATOM 2257 C C . MET A 1 288 ? 63.895 0.686 -5.971 1.00 40.50 288 MET A C 1
ATOM 2259 O O . MET A 1 288 ? 63.654 0.077 -7.010 1.00 40.50 288 MET A O 1
ATOM 2263 N N . SER A 1 289 ? 64.876 1.592 -5.911 1.00 41.25 289 SER A N 1
ATOM 2264 C CA . SER A 1 289 ? 65.680 1.993 -7.078 1.00 41.25 289 SER A CA 1
ATOM 2265 C C . SER A 1 289 ? 66.850 1.052 -7.406 1.00 41.25 289 SER A C 1
ATOM 2267 O O . SER A 1 289 ? 67.733 1.427 -8.172 1.00 41.25 289 SER A O 1
ATOM 2269 N N . SER A 1 290 ? 66.891 -0.151 -6.830 1.00 43.53 290 SER A N 1
ATOM 2270 C CA . SER A 1 290 ? 67.893 -1.185 -7.136 1.00 43.53 290 SER A CA 1
ATOM 2271 C C . SER A 1 290 ? 67.422 -2.237 -8.152 1.00 43.53 290 SER A C 1
ATOM 2273 O O . SER A 1 290 ? 68.165 -3.175 -8.424 1.00 43.53 290 SER A O 1
ATOM 2275 N N . ALA A 1 291 ? 66.237 -2.082 -8.752 1.00 38.78 291 ALA A N 1
ATOM 2276 C CA . ALA A 1 291 ? 65.801 -2.903 -9.882 1.00 38.78 291 ALA A CA 1
ATOM 2277 C C . ALA A 1 291 ? 65.916 -2.112 -11.196 1.00 38.78 291 ALA A C 1
ATOM 2279 O O . ALA A 1 291 ? 65.409 -0.999 -11.318 1.00 38.78 291 ALA A O 1
ATOM 2280 N N . GLU A 1 292 ? 66.642 -2.695 -12.144 1.00 44.56 292 GLU A N 1
ATOM 2281 C CA . GLU A 1 292 ? 67.048 -2.134 -13.432 1.00 44.56 292 GLU A CA 1
ATOM 2282 C C . GLU A 1 292 ? 65.874 -1.636 -14.300 1.00 44.56 292 GLU A C 1
ATOM 2284 O O . GLU A 1 292 ? 64.780 -2.194 -14.285 1.00 44.56 292 GLU A O 1
ATOM 2289 N N . THR A 1 293 ? 66.154 -0.566 -15.056 1.00 45.38 293 THR A N 1
ATOM 2290 C CA . THR A 1 293 ? 65.438 -0.016 -16.229 1.00 45.38 293 THR A CA 1
ATOM 2291 C C . THR A 1 293 ? 64.081 -0.642 -16.581 1.00 45.38 293 THR A C 1
ATOM 2293 O O . THR A 1 293 ? 64.027 -1.673 -17.248 1.00 45.38 293 THR A O 1
ATOM 2296 N N . ALA A 1 294 ? 62.987 0.051 -16.247 1.00 39.31 294 ALA A N 1
ATOM 2297 C CA . ALA A 1 294 ? 61.657 -0.226 -16.789 1.00 39.31 294 ALA A CA 1
ATOM 2298 C C . ALA A 1 294 ? 61.233 0.902 -17.744 1.00 39.31 294 ALA A C 1
ATOM 2300 O O . ALA A 1 294 ? 61.237 2.076 -17.370 1.00 39.31 294 ALA A O 1
ATOM 2301 N N . GLU A 1 295 ? 60.900 0.534 -18.980 1.00 44.88 295 GLU A N 1
ATOM 2302 C CA . GLU A 1 295 ? 60.343 1.414 -20.009 1.00 44.88 295 GLU A CA 1
ATOM 2303 C C . GLU A 1 295 ? 59.028 2.062 -19.531 1.00 44.88 295 GLU A C 1
ATOM 2305 O O . GLU A 1 295 ? 58.185 1.413 -18.906 1.00 44.88 295 GLU A O 1
ATOM 2310 N N . GLU A 1 296 ? 58.835 3.353 -19.825 1.00 37.81 296 GLU A N 1
ATOM 2311 C CA . GLU A 1 296 ? 57.580 4.063 -19.555 1.00 37.81 296 GLU A CA 1
ATOM 2312 C C . GLU A 1 296 ? 56.456 3.507 -20.445 1.00 37.81 296 GLU A C 1
ATOM 2314 O O . GLU A 1 296 ? 56.248 3.945 -21.577 1.00 37.81 296 GLU A O 1
ATOM 2319 N N . HIS A 1 297 ? 55.689 2.547 -19.930 1.00 39.91 297 HIS A N 1
ATOM 2320 C CA . HIS A 1 297 ? 54.422 2.169 -20.546 1.00 39.91 297 HIS A CA 1
ATOM 2321 C C . HIS A 1 297 ? 53.346 3.229 -20.250 1.00 39.91 297 HIS A C 1
ATOM 2323 O O . HIS A 1 297 ? 53.202 3.663 -19.101 1.00 39.91 297 HIS A O 1
ATOM 2329 N N . PRO A 1 298 ? 52.546 3.644 -21.252 1.00 44.94 298 PRO A N 1
ATOM 2330 C CA . PRO A 1 298 ? 51.440 4.561 -21.025 1.00 44.94 298 PRO A CA 1
ATOM 2331 C C . PRO A 1 298 ? 50.416 3.945 -20.064 1.00 44.94 298 PRO A C 1
ATOM 2333 O O . PRO A 1 298 ? 50.117 2.752 -20.115 1.00 44.94 298 PRO A O 1
ATOM 2336 N N . SER A 1 299 ? 49.865 4.791 -19.189 1.00 42.47 299 SER A N 1
ATOM 2337 C CA . SER A 1 299 ? 48.782 4.451 -18.262 1.00 42.47 299 SER A CA 1
ATOM 2338 C C . SER A 1 299 ? 47.659 3.686 -18.986 1.00 42.47 299 SER A C 1
ATOM 2340 O O . SER A 1 299 ? 47.084 4.238 -19.931 1.00 42.47 299 SER A O 1
ATOM 2342 N N . PRO A 1 300 ? 47.256 2.487 -18.514 1.00 48.16 300 PRO A N 1
ATOM 2343 C CA . PRO A 1 300 ? 46.118 1.741 -19.067 1.00 48.16 300 PRO A CA 1
ATOM 2344 C C . PRO A 1 300 ? 44.787 2.511 -19.007 1.00 48.16 300 PRO A C 1
ATOM 2346 O O . PRO A 1 300 ? 43.787 2.080 -19.573 1.00 48.16 300 PRO A O 1
ATOM 2349 N N . PHE A 1 301 ? 44.761 3.651 -18.308 1.00 43.41 301 PHE A N 1
ATOM 2350 C CA . PHE A 1 301 ? 43.574 4.441 -18.003 1.00 43.41 301 PHE A CA 1
ATOM 2351 C C . PHE A 1 301 ? 43.534 5.796 -18.727 1.00 43.41 301 PHE A C 1
ATOM 2353 O O . PHE A 1 301 ? 42.674 6.619 -18.418 1.00 43.41 301 PHE A O 1
ATOM 2360 N N . ALA A 1 302 ? 44.429 6.053 -19.690 1.00 42.34 302 ALA A N 1
ATOM 2361 C CA . ALA A 1 302 ? 44.530 7.349 -20.375 1.00 42.34 302 ALA A CA 1
ATOM 2362 C C . ALA A 1 302 ? 43.238 7.806 -21.098 1.00 42.34 302 ALA A C 1
ATOM 2364 O O . ALA A 1 302 ? 43.075 9.000 -21.330 1.00 42.34 302 ALA A O 1
ATOM 2365 N N . ASN A 1 303 ? 42.305 6.890 -21.397 1.00 40.75 303 ASN A N 1
ATOM 2366 C CA . ASN A 1 303 ? 41.070 7.173 -22.145 1.00 40.75 303 ASN A CA 1
ATOM 2367 C C . ASN A 1 303 ? 39.765 7.097 -21.331 1.00 40.75 303 ASN A C 1
ATOM 2369 O O . ASN A 1 303 ? 38.685 7.139 -21.916 1.00 40.75 303 ASN A O 1
ATOM 2373 N N . ILE A 1 304 ? 39.812 7.011 -19.999 1.00 37.81 304 ILE A N 1
ATOM 2374 C CA . ILE A 1 304 ? 38.583 7.058 -19.191 1.00 37.81 304 ILE A CA 1
ATOM 2375 C C . ILE A 1 304 ? 38.363 8.497 -18.730 1.00 37.81 304 ILE A C 1
ATOM 2377 O O . ILE A 1 304 ? 39.061 8.991 -17.844 1.00 37.81 304 ILE A O 1
ATOM 2381 N N . SER A 1 305 ? 37.383 9.187 -19.327 1.00 31.89 305 SER A N 1
ATOM 2382 C CA . SER A 1 305 ? 36.948 10.492 -18.830 1.00 31.89 305 SER A CA 1
ATOM 2383 C C . SER A 1 305 ? 36.386 10.311 -17.422 1.00 31.89 305 SER A C 1
ATOM 2385 O O . SER A 1 305 ? 35.301 9.756 -17.232 1.00 31.89 305 SER A O 1
ATOM 2387 N N . ALA A 1 306 ? 37.138 10.758 -16.424 1.00 34.56 306 ALA A N 1
ATOM 2388 C CA . ALA A 1 306 ? 36.734 10.724 -15.032 1.00 34.56 306 ALA A CA 1
ATOM 2389 C C . ALA A 1 306 ? 35.630 11.768 -14.781 1.00 34.56 306 ALA A C 1
ATOM 2391 O O . ALA A 1 306 ? 35.885 12.858 -14.275 1.00 34.56 306 ALA A O 1
ATOM 2392 N N . VAL A 1 307 ? 34.384 11.430 -15.120 1.00 34.31 307 VAL A N 1
ATOM 2393 C CA . VAL A 1 307 ? 33.206 12.065 -14.516 1.00 34.31 307 VAL A CA 1
ATOM 2394 C C . VAL A 1 307 ? 33.065 11.466 -13.120 1.00 34.31 307 VAL A C 1
ATOM 2396 O O . VAL A 1 307 ? 32.296 10.540 -12.876 1.00 34.31 307 VAL A O 1
ATOM 2399 N N . VAL A 1 308 ? 33.889 11.953 -12.195 1.00 32.22 308 VAL A N 1
ATOM 2400 C CA . VAL A 1 308 ? 33.724 11.679 -10.768 1.00 32.22 308 VAL A CA 1
ATOM 2401 C C . VAL A 1 308 ? 32.606 12.593 -10.292 1.00 32.22 308 VAL A C 1
ATOM 2403 O O . VAL A 1 308 ? 32.816 13.779 -10.051 1.00 32.22 308 VAL A O 1
ATOM 2406 N N . SER A 1 309 ? 31.392 12.051 -10.216 1.00 30.02 309 SER A N 1
ATOM 2407 C CA . SER A 1 309 ? 30.301 12.725 -9.521 1.00 30.02 309 SER A CA 1
ATOM 2408 C C . SER A 1 309 ? 30.615 12.690 -8.026 1.00 30.02 309 SER A C 1
ATOM 2410 O O . SER A 1 309 ? 30.693 11.617 -7.423 1.00 30.02 309 SER A O 1
ATOM 2412 N N . ASP A 1 310 ? 30.845 13.871 -7.457 1.00 25.62 310 ASP A N 1
ATOM 2413 C CA . ASP A 1 310 ? 31.172 14.081 -6.051 1.00 25.62 310 ASP A CA 1
ATOM 2414 C C . ASP A 1 310 ? 30.173 13.378 -5.112 1.00 25.62 310 ASP A C 1
ATOM 2416 O O . ASP A 1 310 ? 28.955 13.470 -5.265 1.00 25.62 310 ASP A O 1
ATOM 2420 N N . HIS A 1 311 ? 30.730 12.706 -4.103 1.00 32.72 311 HIS A N 1
ATOM 2421 C CA . HIS A 1 311 ? 30.065 12.181 -2.906 1.00 32.72 311 HIS A CA 1
ATOM 2422 C C . HIS A 1 311 ? 28.987 11.091 -3.080 1.00 32.72 311 HIS A C 1
ATOM 2424 O O . HIS A 1 311 ? 27.790 11.320 -2.920 1.00 32.72 311 HIS A O 1
ATOM 2430 N N . SER A 1 312 ? 29.429 9.832 -3.168 1.00 30.00 312 SER A N 1
ATOM 2431 C CA . SER A 1 312 ? 28.669 8.701 -2.610 1.00 30.00 312 SER A CA 1
ATOM 2432 C C . SER A 1 312 ? 29.595 7.596 -2.082 1.00 30.00 312 SER A C 1
ATOM 2434 O O . SER A 1 312 ? 29.747 6.537 -2.673 1.00 30.00 312 SER A O 1
ATOM 2436 N N . TYR A 1 313 ? 30.194 7.804 -0.903 1.00 30.67 313 TYR A N 1
ATOM 2437 C CA . TYR A 1 313 ? 30.913 6.749 -0.153 1.00 30.67 313 TYR A CA 1
ATOM 2438 C C . TYR A 1 313 ? 29.970 5.726 0.515 1.00 30.67 313 TYR A C 1
ATOM 2440 O O . TYR A 1 313 ? 30.263 5.142 1.553 1.00 30.67 313 TYR A O 1
ATOM 2448 N N . LEU A 1 314 ? 28.812 5.495 -0.090 1.00 29.03 314 LEU A N 1
ATOM 2449 C CA . LEU A 1 314 ? 27.973 4.338 0.154 1.00 29.03 314 LEU A CA 1
ATOM 2450 C C . LEU A 1 314 ? 27.776 3.715 -1.224 1.00 29.03 314 LEU A C 1
ATOM 2452 O O . LEU A 1 314 ? 27.251 4.414 -2.095 1.00 29.03 314 LEU A O 1
ATOM 2456 N N . PRO A 1 315 ? 28.117 2.432 -1.445 1.00 33.34 315 PRO A N 1
ATOM 2457 C CA . PRO A 1 315 ? 27.551 1.739 -2.585 1.00 33.34 315 PRO A CA 1
ATOM 2458 C C . PRO A 1 315 ? 26.039 1.948 -2.504 1.00 33.34 315 PRO A C 1
ATOM 2460 O O . PRO A 1 315 ? 25.441 1.780 -1.440 1.00 33.34 315 PRO A O 1
ATOM 2463 N N . THR A 1 316 ? 25.455 2.380 -3.611 1.00 40.28 316 THR A N 1
ATOM 2464 C CA . THR A 1 316 ? 24.063 2.750 -3.886 1.00 40.28 316 THR A CA 1
ATOM 2465 C C . THR A 1 316 ? 23.065 1.614 -3.579 1.00 40.28 316 THR A C 1
ATOM 2467 O O . THR A 1 316 ? 22.260 1.215 -4.407 1.00 40.28 316 THR A O 1
ATOM 2470 N N . ARG A 1 317 ? 23.067 1.056 -2.364 1.00 44.28 317 ARG A N 1
ATOM 2471 C CA . ARG A 1 317 ? 22.264 -0.111 -1.955 1.00 44.28 317 ARG A CA 1
ATOM 2472 C C . ARG A 1 317 ? 20.884 0.230 -1.399 1.00 44.28 317 ARG A C 1
ATOM 2474 O O . ARG A 1 317 ? 20.160 -0.659 -0.967 1.00 44.28 317 ARG A O 1
ATOM 2481 N N . PHE A 1 318 ? 20.473 1.492 -1.493 1.00 45.00 318 PHE A N 1
ATOM 2482 C CA . PHE A 1 318 ? 19.047 1.828 -1.536 1.00 45.00 318 PHE A CA 1
ATOM 2483 C C . PHE A 1 318 ? 18.437 1.565 -2.930 1.00 45.00 318 PHE A C 1
ATOM 2485 O O . PHE A 1 318 ? 17.222 1.419 -3.055 1.00 45.00 318 PHE A O 1
ATOM 2492 N N . GLY A 1 319 ? 19.282 1.334 -3.951 1.00 57.41 319 GLY A N 1
ATOM 2493 C CA . GLY A 1 319 ? 18.873 0.831 -5.261 1.00 57.41 319 GLY A CA 1
ATOM 2494 C C . GLY A 1 319 ? 18.092 -0.479 -5.187 1.00 57.41 319 GLY A C 1
ATOM 2495 O O . GLY A 1 319 ? 17.136 -0.629 -5.924 1.00 57.41 319 GLY A O 1
ATOM 2496 N N . GLY A 1 320 ? 18.374 -1.377 -4.235 1.00 65.44 320 GLY A N 1
ATOM 2497 C CA . GLY A 1 320 ? 17.630 -2.637 -4.110 1.00 65.44 320 GLY A CA 1
ATOM 2498 C C . GLY A 1 320 ? 16.127 -2.446 -3.866 1.00 65.44 320 GLY A C 1
ATOM 2499 O O . GLY A 1 320 ? 15.323 -3.206 -4.398 1.00 65.44 320 GLY A O 1
ATOM 2500 N N . LEU A 1 321 ? 15.712 -1.412 -3.120 1.00 70.38 321 LEU A N 1
ATOM 2501 C CA . LEU A 1 321 ? 14.285 -1.130 -2.915 1.00 70.38 321 LEU A CA 1
ATOM 2502 C C . LEU A 1 321 ? 13.648 -0.570 -4.188 1.00 70.38 321 LEU A C 1
ATOM 2504 O O . LEU A 1 321 ? 12.551 -0.987 -4.557 1.00 70.38 321 LEU A O 1
ATOM 2508 N N . VAL A 1 322 ? 14.352 0.345 -4.859 1.00 71.81 322 VAL A N 1
ATOM 2509 C CA . VAL A 1 322 ? 13.951 0.906 -6.155 1.00 71.81 322 VAL A CA 1
ATOM 2510 C C . VAL A 1 322 ? 13.841 -0.197 -7.201 1.00 71.81 322 VAL A C 1
ATOM 2512 O O . VAL A 1 322 ? 12.844 -0.263 -7.904 1.00 71.81 322 VAL A O 1
ATOM 2515 N N . GLU A 1 323 ? 14.816 -1.095 -7.273 1.00 77.00 323 GLU A N 1
ATOM 2516 C CA . GLU A 1 323 ? 14.836 -2.229 -8.189 1.00 77.00 323 GLU A CA 1
ATOM 2517 C C . GLU A 1 323 ? 13.701 -3.204 -7.889 1.00 77.00 323 GLU A C 1
ATOM 2519 O O . GLU A 1 323 ? 12.993 -3.604 -8.804 1.00 77.00 323 GLU A O 1
ATOM 2524 N N . ASN A 1 324 ? 13.451 -3.526 -6.617 1.00 81.94 324 ASN A N 1
ATOM 2525 C CA . ASN A 1 324 ? 12.314 -4.361 -6.230 1.00 81.94 324 ASN A CA 1
ATOM 2526 C C . ASN A 1 324 ? 10.965 -3.707 -6.574 1.00 81.94 324 ASN A C 1
ATOM 2528 O O . ASN A 1 324 ? 10.034 -4.380 -7.023 1.00 81.94 324 ASN A O 1
ATOM 2532 N N . ALA A 1 325 ? 10.848 -2.391 -6.386 1.00 82.56 325 ALA A N 1
ATOM 2533 C CA . ALA A 1 325 ? 9.676 -1.626 -6.799 1.00 82.56 325 ALA A CA 1
ATOM 2534 C C . ALA A 1 325 ? 9.533 -1.583 -8.329 1.00 82.56 325 ALA A C 1
ATOM 2536 O O . ALA A 1 325 ? 8.425 -1.743 -8.839 1.00 82.56 325 ALA A O 1
ATOM 2537 N N . LEU A 1 326 ? 10.637 -1.442 -9.060 1.00 85.25 326 LEU A N 1
ATOM 2538 C CA . LEU A 1 326 ? 10.677 -1.451 -10.517 1.00 85.25 326 LEU A CA 1
ATOM 2539 C C . LEU A 1 326 ? 10.283 -2.818 -11.085 1.00 85.25 326 LEU A C 1
ATOM 2541 O O . LEU A 1 326 ? 9.472 -2.868 -12.000 1.00 85.25 326 LEU A O 1
ATOM 2545 N N . VAL A 1 327 ? 10.782 -3.921 -10.522 1.00 87.25 327 VAL A N 1
ATOM 2546 C CA . VAL A 1 327 ? 10.399 -5.287 -10.918 1.00 87.25 327 VAL A CA 1
ATOM 2547 C C . VAL A 1 327 ? 8.912 -5.531 -10.648 1.00 87.25 327 VAL A C 1
ATOM 2549 O O . VAL A 1 327 ? 8.211 -6.091 -11.489 1.00 87.25 327 VAL A O 1
ATOM 2552 N N . TYR A 1 328 ? 8.390 -5.045 -9.517 1.00 86.19 328 TYR A N 1
ATOM 2553 C CA . TYR A 1 328 ? 6.952 -5.074 -9.244 1.00 86.19 328 TYR A CA 1
ATOM 2554 C C . TYR A 1 328 ? 6.142 -4.297 -10.301 1.00 86.19 328 TYR A C 1
ATOM 2556 O O . TYR A 1 328 ? 5.118 -4.791 -10.774 1.00 86.19 328 TYR A O 1
ATOM 2564 N N . ILE A 1 329 ? 6.594 -3.098 -10.693 1.00 86.00 329 ILE A N 1
ATOM 2565 C CA . ILE A 1 329 ? 5.967 -2.299 -11.761 1.00 86.00 329 ILE A CA 1
ATOM 2566 C C . ILE A 1 329 ? 6.056 -3.037 -13.102 1.00 86.00 329 ILE A C 1
ATOM 2568 O O . ILE A 1 329 ? 5.063 -3.113 -13.822 1.00 86.00 329 ILE A O 1
ATOM 2572 N N . ALA A 1 330 ? 7.207 -3.631 -13.408 1.00 88.44 330 ALA A N 1
ATOM 2573 C CA . ALA A 1 330 ? 7.444 -4.392 -14.624 1.00 88.44 330 ALA A CA 1
ATOM 2574 C C . ALA A 1 330 ? 6.464 -5.561 -14.768 1.00 88.44 330 ALA A C 1
ATOM 2576 O O . ALA A 1 330 ? 5.863 -5.712 -15.827 1.00 88.44 330 ALA A O 1
ATOM 2577 N N . GLY A 1 331 ? 6.196 -6.309 -13.693 1.00 86.81 331 GLY A N 1
ATOM 2578 C CA . GLY A 1 331 ? 5.186 -7.373 -13.716 1.00 86.81 331 GLY A CA 1
ATOM 2579 C C . GLY A 1 331 ? 3.771 -6.879 -14.049 1.00 86.81 331 GLY A C 1
ATOM 2580 O O . GLY A 1 331 ? 2.991 -7.588 -14.687 1.00 86.81 331 GLY A O 1
ATOM 2581 N N . PHE A 1 332 ? 3.428 -5.640 -13.673 1.00 85.88 332 PHE A N 1
ATOM 2582 C CA . PHE A 1 332 ? 2.164 -5.019 -14.081 1.00 85.88 332 PHE A CA 1
ATOM 2583 C C . PHE A 1 332 ? 2.185 -4.580 -15.549 1.00 85.88 332 PHE A C 1
ATOM 2585 O O . PHE A 1 332 ? 1.207 -4.811 -16.259 1.00 85.88 332 PHE A O 1
ATOM 2592 N N . VAL A 1 333 ? 3.278 -3.961 -16.006 1.00 87.00 333 VAL A N 1
ATOM 2593 C CA . VAL A 1 333 ? 3.442 -3.517 -17.400 1.00 87.00 333 VAL A CA 1
ATOM 2594 C C . VAL A 1 333 ? 3.351 -4.708 -18.354 1.00 87.00 333 VAL A C 1
ATOM 2596 O O . VAL A 1 333 ? 2.545 -4.674 -19.281 1.00 87.00 333 VAL A O 1
ATOM 2599 N N . VAL A 1 334 ? 4.080 -5.793 -18.078 1.00 88.69 334 VAL A N 1
ATOM 2600 C CA . VAL A 1 334 ? 4.052 -7.015 -18.895 1.00 88.69 334 VAL A CA 1
ATOM 2601 C C . VAL A 1 334 ? 2.645 -7.587 -18.977 1.00 88.69 334 VAL A C 1
ATOM 2603 O O . VAL A 1 334 ? 2.156 -7.832 -20.073 1.00 88.69 334 VAL A O 1
ATOM 2606 N N . ARG A 1 335 ? 1.925 -7.684 -17.853 1.00 86.38 335 ARG A N 1
ATOM 2607 C CA . ARG A 1 335 ? 0.527 -8.138 -17.855 1.00 86.38 335 ARG A CA 1
ATOM 2608 C C . ARG A 1 335 ? -0.375 -7.311 -18.779 1.00 86.38 335 ARG A C 1
ATOM 2610 O O . ARG A 1 335 ? -1.308 -7.854 -19.366 1.00 86.38 335 ARG A O 1
ATOM 2617 N N . GLN A 1 336 ? -0.155 -5.999 -18.877 1.00 84.81 336 GLN A N 1
ATOM 2618 C CA . GLN A 1 336 ? -0.925 -5.150 -19.792 1.00 84.81 336 GLN A CA 1
ATOM 2619 C C . GLN A 1 336 ? -0.536 -5.381 -21.255 1.00 84.81 336 GLN A C 1
ATOM 2621 O O . GLN A 1 336 ? -1.411 -5.338 -22.116 1.00 84.81 336 GLN A O 1
ATOM 2626 N N . ILE A 1 337 ? 0.745 -5.637 -21.531 1.00 84.56 337 ILE A N 1
ATOM 2627 C CA . ILE A 1 337 ? 1.253 -5.902 -22.883 1.00 84.56 337 ILE A CA 1
ATOM 2628 C C . ILE A 1 337 ? 0.790 -7.271 -23.389 1.00 84.56 337 ILE A C 1
ATOM 2630 O O . ILE A 1 337 ? 0.289 -7.349 -24.505 1.00 84.56 337 ILE A O 1
ATOM 2634 N N . LEU A 1 338 ? 0.849 -8.322 -22.564 1.00 85.44 338 LEU A N 1
ATOM 2635 C CA . LEU A 1 338 ? 0.419 -9.679 -22.943 1.00 85.44 338 LEU A CA 1
ATOM 2636 C C . LEU A 1 338 ? -1.057 -9.760 -23.358 1.00 85.44 338 LEU A C 1
ATOM 2638 O O . LEU A 1 338 ? -1.445 -10.650 -24.098 1.00 85.44 338 LEU A O 1
ATOM 2642 N N . ARG A 1 339 ? -1.898 -8.820 -22.912 1.00 82.06 339 ARG A N 1
ATOM 2643 C CA . ARG A 1 339 ? -3.306 -8.733 -23.342 1.00 82.06 339 ARG A CA 1
ATOM 2644 C C . ARG A 1 339 ? -3.486 -8.168 -24.750 1.00 82.06 339 ARG A C 1
ATOM 2646 O O . ARG A 1 339 ? -4.589 -8.232 -25.278 1.00 82.06 339 ARG A O 1
ATOM 2653 N N . LYS A 1 340 ? -2.452 -7.532 -25.299 1.00 76.06 340 LYS A N 1
ATOM 2654 C CA . LYS A 1 340 ? -2.476 -6.819 -26.583 1.00 76.06 340 LYS A CA 1
ATOM 2655 C C . LYS A 1 340 ? -1.581 -7.464 -27.633 1.00 76.06 340 LYS A C 1
ATOM 2657 O O . LYS A 1 340 ? -1.771 -7.226 -28.818 1.00 76.06 340 LYS A O 1
ATOM 2662 N N . LEU A 1 341 ? -0.575 -8.211 -27.195 1.00 81.88 341 LEU A N 1
ATOM 2663 C CA . LEU A 1 341 ? 0.410 -8.826 -28.062 1.00 81.88 341 LEU A CA 1
ATOM 2664 C C . LEU A 1 341 ? -0.117 -10.170 -28.570 1.00 81.88 341 LEU A C 1
ATOM 2666 O O . LEU A 1 341 ? -0.506 -11.020 -27.778 1.00 81.88 341 LEU A O 1
ATOM 2670 N N . SER A 1 342 ? -0.133 -10.345 -29.889 1.00 80.19 342 SER A N 1
ATOM 2671 C CA . SER A 1 342 ? -0.599 -11.570 -30.551 1.00 80.19 342 SER A CA 1
ATOM 2672 C C . SER A 1 342 ? 0.523 -12.565 -30.865 1.00 80.19 342 SER A C 1
ATOM 2674 O O . SER A 1 342 ? 0.237 -13.712 -31.185 1.00 80.19 342 SER A O 1
ATOM 2676 N N . CYS A 1 343 ? 1.791 -12.142 -30.803 1.00 82.25 343 CYS A N 1
ATOM 2677 C CA . CYS A 1 343 ? 2.939 -12.997 -31.105 1.00 82.25 343 CYS A CA 1
ATOM 2678 C C . CYS A 1 343 ? 3.416 -13.756 -29.858 1.00 82.25 343 CYS A C 1
ATOM 2680 O O . CYS A 1 343 ? 3.943 -13.145 -28.925 1.00 82.25 343 CYS A O 1
ATOM 2682 N N . ASP A 1 344 ? 3.303 -15.086 -29.883 1.00 84.06 344 ASP A N 1
ATOM 2683 C CA . ASP A 1 344 ? 3.664 -15.968 -28.765 1.00 84.06 344 ASP A CA 1
ATOM 2684 C C . ASP A 1 344 ? 5.154 -15.902 -28.396 1.00 84.06 344 ASP A C 1
ATOM 2686 O O . ASP A 1 344 ? 5.497 -15.889 -27.214 1.00 84.06 344 ASP A O 1
ATOM 2690 N N . VAL A 1 345 ? 6.046 -15.786 -29.388 1.00 85.69 345 VAL A N 1
ATOM 2691 C CA . VAL A 1 345 ? 7.502 -15.671 -29.164 1.00 85.69 345 VAL A CA 1
ATOM 2692 C C . VAL A 1 345 ? 7.825 -14.379 -28.413 1.00 85.69 345 VAL A C 1
ATOM 2694 O O . VAL A 1 345 ? 8.556 -14.376 -27.420 1.00 85.69 345 VAL A O 1
ATOM 2697 N N . CYS A 1 346 ? 7.211 -13.272 -28.833 1.00 84.44 346 CYS A N 1
ATOM 2698 C CA . CYS A 1 346 ? 7.367 -11.989 -28.165 1.00 84.44 346 CYS A CA 1
ATOM 2699 C C . CYS A 1 346 ? 6.738 -12.008 -26.760 1.00 84.44 346 CYS A C 1
ATOM 2701 O O . CYS A 1 346 ? 7.328 -11.472 -25.825 1.00 84.44 346 CYS A O 1
ATOM 2703 N N . CYS A 1 347 ? 5.594 -12.672 -26.573 1.00 86.19 347 CYS A N 1
ATOM 2704 C CA . CYS A 1 347 ? 4.989 -12.875 -25.255 1.00 86.19 347 CYS A CA 1
ATOM 2705 C C . CYS A 1 347 ? 5.940 -13.624 -24.312 1.00 86.19 347 CYS A C 1
ATOM 2707 O O . CYS A 1 347 ? 6.188 -13.153 -23.200 1.00 86.19 347 CYS A O 1
ATOM 2709 N N . ALA A 1 348 ? 6.526 -14.733 -24.772 1.00 86.56 348 ALA A N 1
ATOM 2710 C CA . ALA A 1 348 ? 7.474 -15.529 -23.997 1.00 86.56 348 ALA A CA 1
ATOM 2711 C C . ALA A 1 348 ? 8.740 -14.735 -23.627 1.00 86.56 348 ALA A C 1
ATOM 2713 O O . ALA A 1 348 ? 9.196 -14.807 -22.488 1.00 86.56 348 ALA A O 1
ATOM 2714 N N . SER A 1 349 ? 9.260 -13.899 -24.533 1.00 88.50 349 SER A N 1
ATOM 2715 C CA . SER A 1 349 ? 10.457 -13.082 -24.266 1.00 88.50 349 SER A CA 1
ATOM 2716 C C . SER A 1 349 ? 10.288 -12.030 -23.155 1.00 88.50 349 SER A C 1
ATOM 2718 O O . SER A 1 349 ? 11.268 -11.554 -22.567 1.00 88.50 349 SER A O 1
ATOM 2720 N N . LEU A 1 350 ? 9.045 -11.643 -22.845 1.00 87.69 350 LEU A N 1
ATOM 2721 C CA . LEU A 1 350 ? 8.742 -10.630 -21.831 1.00 87.69 350 LEU A CA 1
ATOM 2722 C C . LEU A 1 350 ? 8.670 -11.206 -20.413 1.00 87.69 350 LEU A C 1
ATOM 2724 O O . LEU A 1 350 ? 8.738 -10.441 -19.446 1.00 87.69 350 LEU A O 1
ATOM 2728 N N . VAL A 1 351 ? 8.550 -12.528 -20.269 1.00 89.19 351 VAL A N 1
ATOM 2729 C CA . VAL A 1 351 ? 8.308 -13.205 -18.988 1.00 89.19 351 VAL A CA 1
ATOM 2730 C C . VAL A 1 351 ? 9.395 -14.223 -18.638 1.00 89.19 351 VAL A C 1
ATOM 2732 O O . VAL A 1 351 ? 10.294 -14.513 -19.422 1.00 89.19 351 VAL A O 1
ATOM 2735 N N . ARG A 1 352 ? 9.348 -14.738 -17.408 1.00 84.25 352 ARG A N 1
ATOM 2736 C CA . ARG A 1 352 ? 10.094 -15.921 -16.957 1.00 84.25 352 ARG A CA 1
ATOM 2737 C C . ARG A 1 352 ? 9.127 -16.885 -16.287 1.00 84.25 352 ARG A C 1
ATOM 2739 O O . ARG A 1 352 ? 8.188 -16.448 -15.629 1.00 84.25 352 ARG A O 1
ATOM 2746 N N . ASP A 1 353 ? 9.439 -18.172 -16.355 1.00 77.56 353 ASP A N 1
ATOM 2747 C CA . ASP A 1 353 ? 8.583 -19.222 -15.789 1.00 77.56 353 ASP A CA 1
ATOM 2748 C C . ASP A 1 353 ? 8.551 -19.218 -14.255 1.00 77.56 353 ASP A C 1
ATOM 2750 O O . ASP A 1 353 ? 7.556 -19.597 -13.639 1.00 77.56 353 ASP A O 1
ATOM 2754 N N . ALA A 1 354 ? 9.643 -18.789 -13.615 1.00 75.44 354 ALA A N 1
ATOM 2755 C CA . ALA A 1 354 ? 9.773 -18.818 -12.166 1.00 75.44 354 ALA A CA 1
ATOM 2756 C C . ALA A 1 354 ? 10.526 -17.606 -11.616 1.00 75.44 354 ALA A C 1
ATOM 2758 O O . ALA A 1 354 ? 11.421 -17.040 -12.253 1.00 75.44 354 ALA A O 1
ATOM 2759 N N . VAL A 1 355 ? 10.173 -17.236 -10.381 1.00 72.06 355 VAL A N 1
ATOM 2760 C CA . VAL A 1 355 ? 10.921 -16.241 -9.615 1.00 72.06 355 VAL A CA 1
ATOM 2761 C C . VAL A 1 355 ? 12.291 -16.844 -9.287 1.00 72.06 355 VAL A C 1
ATOM 2763 O O . VAL A 1 355 ? 12.339 -17.966 -8.779 1.00 72.06 355 VAL A O 1
ATOM 2766 N N . PRO A 1 356 ? 13.397 -16.129 -9.549 1.00 68.50 356 PRO A N 1
ATOM 2767 C CA . PRO A 1 356 ? 14.730 -16.581 -9.169 1.00 68.50 356 PRO A CA 1
ATOM 2768 C C . PRO A 1 356 ? 14.794 -16.917 -7.681 1.00 68.50 356 PRO A C 1
ATOM 2770 O O . PRO A 1 356 ? 14.298 -16.164 -6.843 1.00 68.50 356 PRO A O 1
ATOM 2773 N N . SER A 1 357 ? 15.437 -18.034 -7.347 1.00 56.28 357 SER A N 1
ATOM 2774 C CA . SER A 1 357 ? 15.698 -18.418 -5.956 1.00 56.28 357 SER A CA 1
ATOM 2775 C C . SER A 1 357 ? 16.714 -17.494 -5.274 1.00 56.28 357 SER A C 1
ATOM 2777 O O . SER A 1 357 ? 16.761 -17.434 -4.045 1.00 56.28 357 SER A O 1
ATOM 2779 N N . SER A 1 358 ? 17.513 -16.755 -6.052 1.00 57.47 358 SER A N 1
ATOM 2780 C CA . SER A 1 358 ? 18.482 -15.782 -5.555 1.00 57.47 358 SER A CA 1
ATOM 2781 C C . SER A 1 358 ? 17.815 -14.453 -5.183 1.00 57.47 358 SER A C 1
ATOM 2783 O O . SER A 1 358 ? 17.200 -13.767 -6.002 1.00 57.47 358 SER A O 1
ATOM 2785 N N . PHE A 1 359 ? 17.998 -14.048 -3.925 1.00 51.62 359 PHE A N 1
ATOM 2786 C CA . PHE A 1 359 ? 17.509 -12.768 -3.396 1.00 51.62 359 PHE A CA 1
ATOM 2787 C C . PHE A 1 359 ? 18.153 -11.541 -4.069 1.00 51.62 359 PHE A C 1
ATOM 2789 O O . PHE A 1 359 ? 17.562 -10.461 -4.055 1.00 51.62 359 PHE A O 1
ATOM 2796 N N . ASP A 1 360 ? 19.319 -11.716 -4.698 1.00 53.84 360 ASP A N 1
ATOM 2797 C CA . ASP A 1 360 ? 20.065 -10.659 -5.390 1.00 53.84 360 ASP A CA 1
ATOM 2798 C C . ASP A 1 360 ? 19.435 -10.213 -6.721 1.00 53.84 360 ASP A C 1
ATOM 2800 O O . ASP A 1 360 ? 19.831 -9.187 -7.268 1.00 53.84 360 ASP A O 1
ATOM 2804 N N . GLU A 1 361 ? 18.432 -10.926 -7.251 1.00 64.06 361 GLU A N 1
ATOM 2805 C CA . GLU A 1 361 ? 17.793 -10.551 -8.524 1.00 64.06 361 GLU A CA 1
ATOM 2806 C C . GLU A 1 361 ? 16.620 -9.556 -8.373 1.00 64.06 361 GLU A C 1
ATOM 2808 O O . GLU A 1 361 ? 15.925 -9.269 -9.344 1.00 64.06 361 GLU A O 1
ATOM 2813 N N . SER A 1 362 ? 16.393 -8.978 -7.187 1.00 75.12 362 SER A N 1
ATOM 2814 C CA . SER A 1 362 ? 15.397 -7.910 -6.961 1.00 75.12 362 SER A CA 1
ATOM 2815 C C . SER A 1 362 ? 13.920 -8.286 -7.242 1.00 75.12 362 SER A C 1
ATOM 2817 O O . SER A 1 362 ? 13.078 -7.408 -7.409 1.00 75.12 362 SER A O 1
ATOM 2819 N N . TYR A 1 363 ? 13.550 -9.577 -7.222 1.00 80.25 363 TYR A N 1
ATOM 2820 C CA . TYR A 1 363 ? 12.153 -10.048 -7.393 1.00 80.25 363 TYR A CA 1
ATOM 2821 C C . TYR A 1 363 ? 11.366 -10.215 -6.082 1.00 80.25 363 TYR A C 1
ATOM 2823 O O . TYR A 1 363 ? 10.189 -10.586 -6.094 1.00 80.25 363 TYR A O 1
ATOM 2831 N N . HIS A 1 364 ? 11.986 -9.948 -4.935 1.00 77.38 364 HIS A N 1
ATOM 2832 C CA . HIS A 1 364 ? 11.425 -10.279 -3.628 1.00 77.38 364 HIS A CA 1
ATOM 2833 C C . HIS A 1 364 ? 10.094 -9.561 -3.338 1.00 77.38 364 HIS A C 1
ATOM 2835 O O . HIS A 1 364 ? 9.121 -10.184 -2.903 1.00 77.38 364 HIS A O 1
ATOM 2841 N N . LEU A 1 365 ? 10.002 -8.260 -3.639 1.00 81.12 365 LEU A N 1
ATOM 2842 C CA . LEU A 1 365 ? 8.757 -7.505 -3.445 1.00 81.12 365 LEU A CA 1
ATOM 2843 C C . LEU A 1 365 ? 7.620 -8.028 -4.334 1.00 81.12 365 LEU A C 1
ATOM 2845 O O . LEU A 1 365 ? 6.469 -8.075 -3.887 1.00 81.12 365 LEU A O 1
ATOM 2849 N N . LEU A 1 366 ? 7.933 -8.430 -5.571 1.00 81.69 366 LEU A N 1
ATOM 2850 C CA . LEU A 1 366 ? 6.970 -9.047 -6.480 1.00 81.69 366 LEU A CA 1
ATOM 2851 C C . LEU A 1 366 ? 6.470 -10.367 -5.892 1.00 81.69 366 LEU A C 1
ATOM 2853 O O . LEU A 1 366 ? 5.261 -10.537 -5.775 1.00 81.69 366 LEU A O 1
ATOM 2857 N N . ALA A 1 367 ? 7.363 -11.240 -5.422 1.00 81.44 367 ALA A N 1
ATOM 2858 C CA . ALA A 1 367 ? 6.990 -12.513 -4.806 1.00 81.44 367 ALA A CA 1
ATOM 2859 C C . ALA A 1 367 ? 6.077 -12.337 -3.577 1.00 81.44 367 ALA A C 1
ATOM 2861 O O . ALA A 1 367 ? 5.064 -13.019 -3.448 1.00 81.44 367 ALA A O 1
ATOM 2862 N N . LEU A 1 368 ? 6.371 -11.372 -2.697 1.00 78.12 368 LEU A N 1
ATOM 2863 C CA . LEU A 1 368 ? 5.555 -11.117 -1.501 1.00 78.12 368 LEU A CA 1
ATOM 2864 C C . LEU A 1 368 ? 4.152 -10.560 -1.802 1.00 78.12 368 LEU A C 1
ATOM 2866 O O . LEU A 1 368 ? 3.226 -10.733 -0.993 1.00 78.12 368 LEU A O 1
ATOM 2870 N N . LYS A 1 369 ? 4.008 -9.821 -2.909 1.00 80.19 369 LYS A N 1
ATOM 2871 C CA . LYS A 1 369 ? 2.778 -9.094 -3.260 1.00 80.19 369 LYS A CA 1
ATOM 2872 C C . LYS A 1 369 ? 1.985 -9.718 -4.401 1.00 80.19 369 LYS A C 1
ATOM 2874 O O . LYS A 1 369 ? 0.837 -9.310 -4.594 1.00 80.19 369 LYS A O 1
ATOM 2879 N N . ASN A 1 370 ? 2.553 -10.663 -5.143 1.00 78.81 370 ASN A N 1
ATOM 2880 C CA . ASN A 1 370 ? 1.835 -11.349 -6.201 1.00 78.81 370 ASN A CA 1
ATOM 2881 C C . ASN A 1 370 ? 0.741 -12.226 -5.579 1.00 78.81 370 ASN A C 1
ATOM 2883 O O . ASN A 1 370 ? 1.022 -13.196 -4.886 1.00 78.81 370 ASN A O 1
ATOM 2887 N N . ASN A 1 371 ? -0.520 -11.867 -5.817 1.00 75.31 371 ASN A N 1
ATOM 2888 C CA . ASN A 1 371 ? -1.680 -12.666 -5.411 1.00 75.31 371 ASN A CA 1
ATOM 2889 C C . ASN A 1 371 ? -2.239 -13.460 -6.613 1.00 75.31 371 ASN A C 1
ATOM 2891 O O . ASN A 1 371 ? -3.452 -13.590 -6.740 1.00 75.31 371 ASN A O 1
ATOM 2895 N N . GLY A 1 372 ? -1.368 -13.906 -7.528 1.00 71.25 372 GLY A N 1
ATOM 2896 C CA . GLY A 1 372 ? -1.736 -14.630 -8.756 1.00 71.25 372 GLY A CA 1
ATOM 2897 C C . GLY A 1 372 ? -2.190 -13.736 -9.914 1.00 71.25 372 GLY A C 1
ATOM 2898 O O . GLY A 1 372 ? -2.875 -14.194 -10.817 1.00 71.25 372 GLY A O 1
ATOM 2899 N N . GLY A 1 373 ? -1.863 -12.442 -9.871 1.00 75.94 373 GLY A N 1
ATOM 2900 C CA . GLY A 1 373 ? -2.341 -11.456 -10.845 1.00 75.94 373 GLY A CA 1
ATOM 2901 C C . GLY A 1 373 ? -1.244 -10.596 -11.462 1.00 75.94 373 GLY A C 1
ATOM 2902 O O .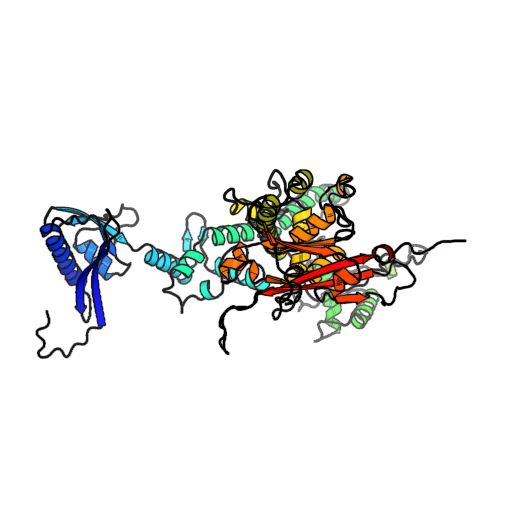 GLY A 1 373 ? -1.569 -9.590 -12.085 1.00 75.94 373 GLY A O 1
ATOM 2903 N N . LEU A 1 374 ? 0.028 -10.905 -11.241 1.00 83.81 374 LEU A N 1
ATOM 2904 C CA . LEU A 1 374 ? 1.160 -10.227 -11.870 1.00 83.81 374 LEU A CA 1
ATOM 2905 C C . LEU A 1 374 ? 2.052 -11.269 -12.533 1.00 83.81 374 LEU A C 1
ATOM 2907 O O . LEU A 1 374 ? 2.235 -12.353 -11.976 1.00 83.81 374 LEU A O 1
ATOM 2911 N N . GLU A 1 375 ? 2.618 -10.894 -13.676 1.00 86.94 375 GLU A N 1
ATOM 2912 C CA . GLU A 1 375 ? 3.581 -11.718 -14.401 1.00 86.94 375 GLU A CA 1
ATOM 2913 C C . GLU A 1 375 ? 4.989 -11.514 -13.851 1.00 86.94 375 GLU A C 1
ATOM 2915 O O . GLU A 1 375 ? 5.301 -10.458 -13.292 1.00 86.94 375 GLU A O 1
ATOM 2920 N N . ILE A 1 376 ? 5.846 -12.521 -14.013 1.00 88.31 376 ILE A N 1
ATOM 2921 C CA . ILE A 1 376 ? 7.258 -12.444 -13.633 1.00 88.31 376 ILE A CA 1
ATOM 2922 C C . ILE A 1 376 ? 8.022 -11.916 -14.854 1.00 88.31 376 ILE A C 1
ATOM 2924 O O . ILE A 1 376 ? 8.157 -12.650 -15.830 1.00 88.31 376 ILE A O 1
ATOM 2928 N N . PRO A 1 377 ? 8.497 -10.659 -14.848 1.00 90.06 377 PRO A N 1
ATOM 2929 C CA . PRO A 1 377 ? 9.125 -10.060 -16.023 1.00 90.06 377 PRO A CA 1
ATOM 2930 C C . PRO A 1 377 ? 10.495 -10.688 -16.326 1.00 90.06 377 PRO A C 1
ATOM 2932 O O . PRO A 1 377 ? 11.209 -11.122 -15.420 1.00 90.06 377 PRO A O 1
ATOM 2935 N N . SER A 1 378 ? 10.895 -10.687 -17.599 1.00 90.12 378 SER A N 1
ATOM 2936 C CA . SER A 1 378 ? 12.235 -11.094 -18.040 1.00 90.12 378 SER A CA 1
ATOM 2937 C C . SER A 1 378 ? 13.321 -10.091 -17.639 1.00 90.12 378 SER A C 1
ATOM 2939 O O . SER A 1 378 ? 13.056 -8.911 -17.388 1.00 90.12 378 SER A O 1
ATOM 2941 N N . LYS A 1 379 ? 14.585 -10.543 -17.591 1.00 85.19 379 LYS A N 1
ATOM 2942 C CA . LYS A 1 379 ? 15.730 -9.658 -17.292 1.00 85.19 379 LYS A CA 1
ATOM 2943 C C . LYS A 1 379 ? 15.827 -8.507 -18.303 1.00 85.19 379 LYS A C 1
ATOM 2945 O O . LYS A 1 379 ? 16.077 -7.373 -17.897 1.00 85.19 379 LYS A O 1
ATOM 2950 N N . GLY A 1 380 ? 15.551 -8.783 -19.580 1.00 84.31 380 GLY A N 1
ATOM 2951 C CA . GLY A 1 380 ? 15.464 -7.779 -20.643 1.00 84.31 380 GLY A CA 1
ATOM 2952 C C . GLY A 1 380 ? 14.397 -6.726 -20.382 1.00 84.31 380 GLY A C 1
ATOM 2953 O O . GLY A 1 380 ? 14.682 -5.530 -20.384 1.00 84.31 380 GLY A O 1
ATOM 2954 N N . THR A 1 381 ? 13.188 -7.168 -20.036 1.00 87.75 381 THR A N 1
ATOM 2955 C CA . THR A 1 381 ? 12.078 -6.280 -19.664 1.00 87.75 381 THR A CA 1
ATOM 2956 C C . THR A 1 381 ? 12.454 -5.339 -18.517 1.00 87.75 381 THR A C 1
ATOM 2958 O O . THR A 1 381 ? 12.238 -4.127 -18.596 1.00 87.75 381 THR A O 1
ATOM 2961 N N . VAL A 1 382 ? 13.050 -5.878 -17.448 1.00 86.56 382 VAL A N 1
ATOM 2962 C CA . VAL A 1 382 ? 13.484 -5.080 -16.291 1.00 86.56 382 VAL A CA 1
ATOM 2963 C C . VAL A 1 382 ? 14.573 -4.079 -16.690 1.00 86.56 382 VAL A C 1
ATOM 2965 O O . VAL A 1 382 ? 14.550 -2.944 -16.213 1.00 86.56 382 VAL A O 1
ATOM 2968 N N . LYS A 1 383 ? 15.495 -4.456 -17.585 1.00 84.69 383 LYS A N 1
ATOM 2969 C CA . LYS A 1 383 ? 16.555 -3.575 -18.102 1.00 84.69 383 LYS A CA 1
ATOM 2970 C C . LYS A 1 383 ? 15.982 -2.385 -18.881 1.00 84.69 383 LYS A C 1
ATOM 2972 O O . LYS A 1 383 ? 16.367 -1.249 -18.609 1.00 84.69 383 LYS A O 1
ATOM 2977 N N . VAL A 1 384 ? 15.010 -2.618 -19.763 1.00 85.19 384 VAL A N 1
ATOM 2978 C CA . VAL A 1 384 ? 14.335 -1.555 -20.534 1.00 85.19 384 VAL A CA 1
ATOM 2979 C C . VAL A 1 384 ? 13.582 -0.594 -19.615 1.00 85.19 384 VAL A C 1
ATOM 2981 O O . VAL A 1 384 ? 13.731 0.624 -19.715 1.00 85.19 384 VAL A O 1
ATOM 2984 N N . LEU A 1 385 ? 12.822 -1.121 -18.653 1.00 85.81 385 LEU A N 1
ATOM 2985 C CA . LEU A 1 385 ? 12.090 -0.282 -17.703 1.00 85.81 385 LEU A CA 1
ATOM 2986 C C . LEU A 1 385 ? 13.021 0.476 -16.746 1.00 85.81 385 LEU A C 1
ATOM 2988 O O . LEU A 1 385 ? 12.687 1.582 -16.329 1.00 85.81 385 LEU A O 1
ATOM 2992 N N . ARG A 1 386 ? 14.205 -0.066 -16.436 1.00 84.19 386 ARG A N 1
ATOM 2993 C CA . ARG A 1 386 ? 15.245 0.624 -15.655 1.00 84.19 386 ARG A CA 1
ATOM 2994 C C . ARG A 1 386 ? 15.831 1.814 -16.406 1.00 84.19 386 ARG A C 1
ATOM 2996 O O . ARG A 1 386 ? 16.077 2.854 -15.799 1.00 84.19 386 ARG A O 1
ATOM 3003 N N . ALA A 1 387 ? 16.047 1.677 -17.712 1.00 81.00 387 ALA A N 1
ATOM 3004 C CA . ALA A 1 387 ? 16.436 2.798 -18.561 1.00 81.00 387 ALA A CA 1
ATOM 3005 C C . ALA A 1 387 ? 15.351 3.887 -18.546 1.00 81.00 387 ALA A C 1
ATOM 3007 O O . ALA A 1 387 ? 15.639 5.042 -18.235 1.00 81.00 387 ALA A O 1
ATOM 3008 N N . ALA A 1 388 ? 14.084 3.507 -18.747 1.00 82.19 388 ALA A N 1
ATOM 3009 C CA . ALA A 1 388 ? 12.966 4.451 -18.721 1.00 82.19 388 ALA A CA 1
ATOM 3010 C C . ALA A 1 388 ? 12.832 5.169 -17.365 1.00 82.19 388 ALA A C 1
ATOM 3012 O O . ALA A 1 388 ? 12.656 6.387 -17.317 1.00 82.19 388 ALA A O 1
ATOM 3013 N N . GLU A 1 389 ? 12.962 4.433 -16.259 1.00 82.38 389 GLU A N 1
ATOM 3014 C CA . GLU A 1 389 ? 12.891 4.972 -14.899 1.00 82.38 389 GLU A CA 1
ATOM 3015 C C . GLU A 1 389 ? 13.970 6.028 -14.638 1.00 82.38 389 GLU A C 1
ATOM 3017 O O . GLU A 1 389 ? 13.651 7.094 -14.108 1.00 82.38 389 GLU A O 1
ATOM 3022 N N . ARG A 1 390 ? 15.215 5.796 -15.074 1.00 77.19 390 ARG A N 1
ATOM 3023 C CA . ARG A 1 390 ? 16.308 6.769 -14.909 1.00 77.19 390 ARG A CA 1
ATOM 3024 C C . ARG A 1 390 ? 16.031 8.076 -15.638 1.00 77.19 390 ARG A C 1
ATOM 3026 O O . ARG A 1 390 ? 16.249 9.142 -15.063 1.00 77.19 390 ARG A O 1
ATOM 3033 N N . VAL A 1 391 ? 15.503 8.005 -16.859 1.00 72.25 391 VAL A N 1
ATOM 3034 C CA . VAL A 1 391 ? 15.130 9.201 -17.630 1.00 72.25 391 VAL A CA 1
ATOM 3035 C C . VAL A 1 391 ? 14.002 9.963 -16.938 1.00 72.25 391 VAL A C 1
ATOM 3037 O O . VAL A 1 391 ? 14.063 11.185 -16.803 1.00 72.25 391 VAL A O 1
ATOM 3040 N N . ILE A 1 392 ? 12.987 9.247 -16.445 1.00 74.19 392 ILE A N 1
ATOM 3041 C CA . ILE A 1 392 ? 11.864 9.845 -15.711 1.00 74.19 392 ILE A CA 1
ATOM 3042 C C . ILE A 1 392 ? 12.346 10.509 -14.417 1.00 74.19 392 ILE A C 1
ATOM 3044 O O . ILE A 1 392 ? 11.889 11.599 -14.087 1.00 74.19 392 ILE A O 1
ATOM 3048 N N . ARG A 1 393 ? 13.294 9.888 -13.709 1.00 72.00 393 ARG A N 1
ATOM 3049 C CA . ARG A 1 393 ? 13.875 10.414 -12.469 1.00 72.00 393 ARG A CA 1
ATOM 3050 C C . ARG A 1 393 ? 14.714 11.674 -12.693 1.00 72.00 393 ARG A C 1
ATOM 3052 O O . ARG A 1 393 ? 14.713 12.560 -11.844 1.00 72.00 393 ARG A O 1
ATOM 3059 N N . GLN A 1 394 ? 15.444 11.747 -13.805 1.00 67.06 394 GLN A N 1
ATOM 3060 C CA . GLN A 1 394 ? 16.283 12.899 -14.154 1.00 67.06 394 GLN A CA 1
ATOM 3061 C C . GLN A 1 394 ? 15.472 14.089 -14.689 1.00 67.06 394 GLN A C 1
ATOM 3063 O O . GLN A 1 394 ? 15.930 15.232 -14.621 1.00 67.06 394 GLN A O 1
ATOM 3068 N N . ALA A 1 395 ? 14.260 13.850 -15.195 1.00 62.41 395 ALA A N 1
ATOM 3069 C CA . ALA A 1 395 ? 13.359 14.914 -15.607 1.00 62.41 395 ALA A CA 1
ATOM 3070 C C . ALA A 1 395 ? 12.911 15.740 -14.384 1.00 62.41 395 ALA A C 1
ATOM 3072 O O . ALA A 1 395 ? 12.340 15.222 -13.426 1.00 62.41 395 ALA A O 1
ATOM 3073 N N . SER A 1 396 ? 13.202 17.045 -14.406 1.00 53.56 396 SER A N 1
ATOM 3074 C CA . SER A 1 396 ? 12.928 17.965 -13.294 1.00 53.56 396 SER A CA 1
ATOM 3075 C C . SER A 1 396 ? 11.468 17.910 -12.826 1.00 53.56 396 SER A C 1
ATOM 3077 O O . SER A 1 396 ? 10.540 17.881 -13.631 1.00 53.56 396 SER A O 1
ATOM 3079 N N . THR A 1 397 ? 11.268 18.021 -11.510 1.00 56.03 397 THR A N 1
ATOM 3080 C CA . THR A 1 397 ? 9.998 17.890 -10.757 1.00 56.03 397 THR A CA 1
ATOM 3081 C C . THR A 1 397 ? 8.826 18.786 -11.193 1.00 56.03 397 THR A C 1
ATOM 3083 O O . THR A 1 397 ? 7.752 18.704 -10.601 1.00 56.03 397 THR A O 1
ATOM 3086 N N . ARG A 1 398 ? 8.992 19.645 -12.206 1.00 52.53 398 ARG A N 1
ATOM 3087 C CA . ARG A 1 398 ? 7.974 20.603 -12.667 1.00 52.53 398 ARG A CA 1
ATOM 3088 C C . ARG A 1 398 ? 7.260 20.199 -13.960 1.00 52.53 398 ARG A C 1
ATOM 3090 O O . ARG A 1 398 ? 6.164 20.701 -14.188 1.00 52.53 398 ARG A O 1
ATOM 3097 N N . GLN A 1 399 ? 7.821 19.309 -14.786 1.00 57.31 399 GLN A N 1
ATOM 3098 C CA . GLN A 1 399 ? 7.167 18.872 -16.026 1.00 57.31 399 GLN A CA 1
ATOM 3099 C C . GLN A 1 399 ? 7.569 17.441 -16.394 1.00 57.31 399 GLN A C 1
ATOM 3101 O O . GLN A 1 399 ? 8.754 17.122 -16.459 1.00 57.31 399 GLN A O 1
ATOM 3106 N N . ALA A 1 400 ? 6.577 16.580 -16.639 1.00 58.25 400 ALA A N 1
ATOM 3107 C CA . ALA A 1 400 ? 6.824 15.207 -17.070 1.00 58.25 400 ALA A CA 1
ATOM 3108 C C . ALA A 1 400 ? 7.582 15.196 -18.413 1.00 58.25 400 ALA A C 1
ATOM 3110 O O . ALA A 1 400 ? 7.243 15.988 -19.303 1.00 58.25 400 ALA A O 1
ATOM 3111 N N . PRO A 1 401 ? 8.591 14.321 -18.586 1.00 67.38 401 PRO A N 1
ATOM 3112 C CA . PRO A 1 401 ? 9.321 14.238 -19.841 1.00 67.38 401 PRO A CA 1
ATOM 3113 C C . PRO A 1 401 ? 8.375 13.801 -20.960 1.00 67.38 401 PRO A C 1
ATOM 3115 O O . PRO A 1 401 ? 7.497 12.956 -20.764 1.00 67.38 401 PRO A O 1
ATOM 3118 N N . LYS A 1 402 ? 8.552 14.372 -22.156 1.00 69.94 402 LYS A N 1
ATOM 3119 C CA . LYS A 1 402 ? 7.811 13.919 -23.337 1.00 69.94 402 LYS A CA 1
ATOM 3120 C C . LYS A 1 402 ? 8.161 12.455 -23.598 1.00 69.94 402 LYS A C 1
ATOM 3122 O O . LYS A 1 402 ? 9.331 12.082 -23.574 1.00 69.94 402 LYS A O 1
ATOM 3127 N N . VAL A 1 403 ? 7.156 11.638 -23.904 1.00 68.81 403 VAL A N 1
ATOM 3128 C CA . VAL A 1 403 ? 7.346 10.202 -24.173 1.00 68.81 403 VAL A CA 1
ATOM 3129 C C . VAL A 1 403 ? 8.345 9.963 -25.307 1.00 68.81 403 VAL A C 1
ATOM 3131 O O . VAL A 1 403 ? 9.149 9.038 -25.229 1.00 68.81 403 VAL A O 1
ATOM 3134 N N . SER A 1 404 ? 8.351 10.820 -26.331 1.00 65.38 404 SER A N 1
ATOM 3135 C CA . SER A 1 404 ? 9.324 10.755 -27.426 1.00 65.38 404 SER A CA 1
ATOM 3136 C C . SER A 1 404 ? 10.767 10.910 -26.938 1.00 65.38 404 SER A C 1
ATOM 3138 O O . SER A 1 404 ? 11.648 10.202 -27.414 1.00 65.38 404 SER A O 1
ATOM 3140 N N . THR A 1 405 ? 11.002 11.774 -25.948 1.00 69.94 405 THR A N 1
ATOM 3141 C CA . THR A 1 405 ? 12.312 11.960 -25.311 1.00 69.94 405 THR A CA 1
ATOM 3142 C C . THR A 1 405 ? 12.713 10.731 -24.500 1.00 69.94 405 THR A C 1
ATOM 3144 O O . THR A 1 405 ? 13.842 10.271 -24.626 1.00 69.94 405 THR A O 1
ATOM 3147 N N . VAL A 1 406 ? 11.787 10.151 -23.725 1.00 73.06 406 VAL A N 1
ATOM 3148 C CA . VAL A 1 406 ? 12.053 8.911 -22.971 1.00 73.06 406 VAL A CA 1
ATOM 3149 C C . VAL A 1 406 ? 12.376 7.761 -23.921 1.00 73.06 406 VAL A C 1
ATOM 3151 O O . VAL A 1 406 ? 13.366 7.068 -23.733 1.00 73.06 406 VAL A O 1
ATOM 3154 N N . THR A 1 407 ? 11.586 7.599 -24.982 1.00 71.38 407 THR A N 1
ATOM 3155 C CA . THR A 1 407 ? 11.768 6.533 -25.977 1.00 71.38 407 THR A CA 1
ATOM 3156 C C . THR A 1 407 ? 13.102 6.663 -26.702 1.00 71.38 407 THR A C 1
ATOM 3158 O O . THR A 1 407 ? 13.793 5.666 -26.878 1.00 71.38 407 THR A O 1
ATOM 3161 N N . TYR A 1 408 ? 13.483 7.881 -27.094 1.00 68.88 408 TYR A N 1
ATOM 3162 C CA . TYR A 1 408 ? 14.768 8.137 -27.740 1.00 68.88 408 TYR A CA 1
ATOM 3163 C C . TYR A 1 408 ? 15.944 7.760 -26.830 1.00 68.88 408 TYR A C 1
ATOM 3165 O O . TYR A 1 408 ? 16.788 6.970 -27.237 1.00 68.88 408 TYR A O 1
ATOM 3173 N N . ILE A 1 409 ? 15.953 8.246 -25.584 1.00 70.94 409 ILE A N 1
ATOM 3174 C CA . ILE A 1 409 ? 17.060 7.999 -24.647 1.00 70.94 409 ILE A CA 1
ATOM 3175 C C . ILE A 1 409 ? 17.131 6.518 -24.251 1.00 70.94 409 ILE A C 1
ATOM 3177 O O . ILE A 1 409 ? 18.217 5.957 -24.156 1.00 70.94 409 ILE A O 1
ATOM 3181 N N . VAL A 1 410 ? 15.987 5.848 -24.070 1.00 76.56 410 VAL A N 1
ATOM 3182 C CA . VAL A 1 410 ? 15.963 4.400 -23.803 1.00 76.56 410 VAL A CA 1
ATOM 3183 C C . VAL A 1 410 ? 16.508 3.613 -24.994 1.00 76.56 410 VAL A C 1
ATOM 3185 O O . VAL A 1 410 ? 17.275 2.679 -24.794 1.00 76.56 410 VAL A O 1
ATOM 3188 N N . ARG A 1 411 ? 16.157 3.985 -26.232 1.00 74.69 411 ARG A N 1
ATOM 3189 C CA . ARG A 1 411 ? 16.703 3.340 -27.438 1.00 74.69 411 ARG A CA 1
ATOM 3190 C C . ARG A 1 411 ? 18.206 3.572 -27.582 1.00 74.69 411 ARG A C 1
ATOM 3192 O O . ARG A 1 411 ? 18.913 2.645 -27.951 1.00 74.69 411 ARG A O 1
ATOM 3199 N N . GLU A 1 412 ? 18.687 4.771 -27.265 1.00 73.00 412 GLU A N 1
ATOM 3200 C CA . GLU A 1 412 ? 20.118 5.086 -27.250 1.00 73.00 412 GLU A CA 1
ATOM 3201 C C . GLU A 1 412 ? 20.866 4.254 -26.196 1.00 73.00 412 GLU A C 1
ATOM 3203 O O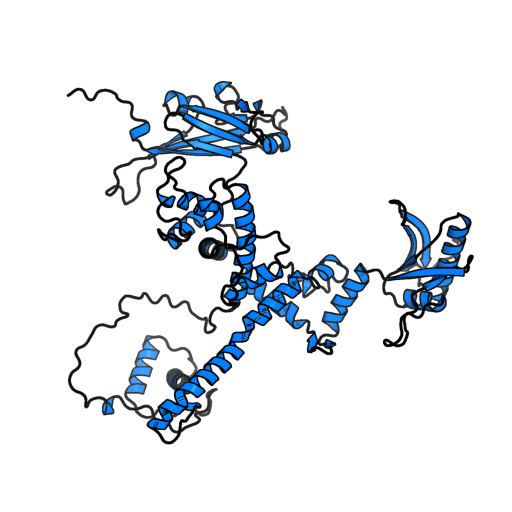 . GLU A 1 412 ? 21.920 3.697 -26.486 1.00 73.00 412 GLU A O 1
ATOM 3208 N N . GLU A 1 413 ? 20.296 4.109 -24.997 1.00 72.88 413 GLU A N 1
ATOM 3209 C CA . GLU A 1 413 ? 20.925 3.375 -23.897 1.00 72.88 413 GLU A CA 1
ATOM 3210 C C . GLU A 1 413 ? 20.919 1.850 -24.093 1.00 72.88 413 GLU A C 1
ATOM 3212 O O . GLU A 1 413 ? 21.881 1.175 -23.727 1.00 72.88 413 GLU A O 1
ATOM 3217 N N . ILE A 1 414 ? 19.840 1.292 -24.643 1.00 78.88 414 ILE A N 1
ATOM 3218 C CA . ILE A 1 414 ? 19.748 -0.147 -24.927 1.00 78.88 414 ILE A CA 1
ATOM 3219 C C . ILE A 1 414 ? 20.535 -0.507 -26.200 1.00 78.88 414 ILE A C 1
ATOM 3221 O O . ILE A 1 414 ? 21.073 -1.609 -26.307 1.00 78.88 414 ILE A O 1
ATOM 3225 N N . GLY A 1 415 ? 20.637 0.418 -27.158 1.00 70.81 415 GLY A N 1
ATOM 3226 C CA . GLY A 1 415 ? 21.353 0.212 -28.411 1.00 70.81 415 GLY A CA 1
ATOM 3227 C C . GLY A 1 415 ? 20.757 -0.917 -29.260 1.00 70.81 415 GLY A C 1
ATOM 3228 O O . GLY A 1 415 ? 19.540 -1.100 -29.330 1.00 70.81 415 GLY A O 1
ATOM 3229 N N . THR A 1 416 ? 21.633 -1.679 -29.920 1.00 68.44 416 THR A N 1
ATOM 3230 C CA . THR A 1 416 ? 21.288 -2.835 -30.770 1.00 68.44 416 THR A CA 1
ATOM 3231 C C . THR A 1 416 ? 21.366 -4.173 -30.030 1.00 68.44 416 THR A C 1
ATOM 3233 O O . THR A 1 416 ? 21.378 -5.225 -30.664 1.00 68.44 416 THR A O 1
ATOM 3236 N N . GLU A 1 417 ? 21.481 -4.157 -28.702 1.00 77.00 417 GLU A N 1
ATOM 3237 C CA . GLU A 1 417 ? 21.565 -5.375 -27.897 1.00 77.00 417 GLU A CA 1
ATOM 3238 C C . GLU A 1 417 ? 20.230 -6.129 -27.918 1.00 77.00 417 GLU A C 1
ATOM 3240 O O . GLU A 1 417 ? 19.197 -5.557 -27.584 1.00 77.00 417 GLU A O 1
ATOM 3245 N N . ASP A 1 418 ? 20.237 -7.425 -28.239 1.00 79.19 418 ASP A N 1
ATOM 3246 C CA . ASP A 1 418 ? 19.038 -8.266 -28.152 1.00 79.19 418 ASP A CA 1
ATOM 3247 C C . ASP A 1 418 ? 18.697 -8.602 -26.690 1.00 79.19 418 ASP A C 1
ATOM 3249 O O . ASP A 1 418 ? 18.915 -9.705 -26.185 1.00 79.19 418 ASP A O 1
ATOM 3253 N N . VAL A 1 419 ? 18.156 -7.612 -25.979 1.00 82.56 419 VAL A N 1
ATOM 3254 C CA . VAL A 1 419 ? 17.768 -7.743 -24.570 1.00 82.56 419 VAL A CA 1
ATOM 3255 C C . VAL A 1 419 ? 16.619 -8.734 -24.353 1.00 82.56 419 VAL A C 1
ATOM 3257 O O . VAL A 1 419 ? 16.446 -9.214 -23.233 1.00 82.56 419 VAL A O 1
ATOM 3260 N N . PHE A 1 420 ? 15.843 -9.043 -25.395 1.00 84.31 420 PHE A N 1
ATOM 3261 C CA . PHE A 1 420 ? 14.701 -9.960 -25.344 1.00 84.31 420 PHE A CA 1
ATOM 3262 C C . PHE A 1 420 ? 15.047 -11.385 -25.798 1.00 84.31 420 PHE A C 1
ATOM 3264 O O . PHE A 1 420 ? 14.208 -12.265 -25.646 1.00 84.31 420 PHE A O 1
ATOM 3271 N N . GLN A 1 421 ? 16.270 -11.631 -26.283 1.00 83.62 421 GLN A N 1
ATOM 3272 C CA . GLN A 1 421 ? 16.724 -12.944 -26.761 1.00 83.62 421 GLN A CA 1
ATOM 3273 C C . GLN A 1 421 ? 15.849 -13.492 -27.903 1.00 83.62 421 GLN A C 1
ATOM 3275 O O . GLN A 1 421 ? 15.498 -14.670 -27.923 1.00 83.62 421 GLN A O 1
ATOM 3280 N N . LEU A 1 422 ? 15.464 -12.621 -28.837 1.00 79.00 422 LEU A N 1
ATOM 3281 C CA . LEU A 1 422 ? 14.621 -12.954 -29.986 1.00 79.00 422 LEU A CA 1
ATOM 3282 C C . LEU A 1 422 ? 15.401 -13.620 -31.132 1.00 79.00 422 LEU A C 1
ATOM 3284 O O . LEU A 1 422 ? 14.796 -14.327 -31.935 1.00 79.00 422 LEU A O 1
ATOM 3288 N N . GLY A 1 423 ? 16.719 -13.417 -31.229 1.00 81.94 423 GLY A N 1
ATOM 3289 C CA . GLY A 1 423 ? 17.550 -14.021 -32.276 1.00 81.94 423 GLY A CA 1
ATOM 3290 C C . GLY A 1 423 ? 17.038 -13.722 -33.692 1.00 81.94 423 GLY A C 1
ATOM 3291 O O . GLY A 1 423 ? 16.795 -12.568 -34.042 1.00 81.94 423 GLY A O 1
ATOM 3292 N N . GLU A 1 424 ? 16.841 -14.766 -34.501 1.00 75.31 424 GLU A N 1
ATOM 3293 C CA . GLU A 1 424 ? 16.355 -14.654 -35.889 1.00 75.31 424 GLU A CA 1
ATOM 3294 C C . GLU A 1 424 ? 14.931 -14.066 -35.990 1.00 75.31 424 GLU A C 1
ATOM 3296 O O . GLU A 1 424 ? 14.583 -13.459 -37.000 1.00 75.31 424 GLU A O 1
ATOM 3301 N N . HIS A 1 425 ? 14.131 -14.120 -34.916 1.00 78.31 425 HIS A N 1
ATOM 3302 C CA . HIS A 1 425 ? 12.783 -13.532 -34.876 1.00 78.31 425 HIS A CA 1
ATOM 3303 C C . HIS A 1 425 ? 12.794 -11.989 -34.966 1.00 78.31 425 HIS A C 1
ATOM 3305 O O . HIS A 1 425 ? 11.764 -11.359 -35.204 1.00 78.31 425 HIS A O 1
ATOM 3311 N N . ILE A 1 426 ? 13.961 -11.348 -34.811 1.00 70.19 426 ILE A N 1
ATOM 3312 C CA . ILE A 1 426 ? 14.144 -9.909 -35.072 1.00 70.19 426 ILE A CA 1
ATOM 3313 C C . ILE A 1 426 ? 14.008 -9.590 -36.569 1.00 70.19 426 ILE A C 1
ATOM 3315 O O . ILE A 1 426 ? 13.624 -8.475 -36.928 1.00 70.19 426 ILE A O 1
ATOM 3319 N N . GLU A 1 427 ? 14.329 -10.540 -37.447 1.00 64.31 427 GLU A N 1
ATOM 3320 C CA . GLU A 1 427 ? 14.326 -10.343 -38.900 1.00 64.31 427 GLU A CA 1
ATOM 3321 C C . GLU A 1 427 ? 12.945 -10.581 -39.526 1.00 64.31 427 GLU A C 1
ATOM 3323 O O . GLU A 1 427 ? 12.666 -10.099 -40.629 1.00 64.31 427 GLU A O 1
ATOM 3328 N N . GLU A 1 428 ? 12.045 -11.241 -38.795 1.00 65.25 428 GLU A N 1
ATOM 3329 C CA . GLU A 1 428 ? 10.651 -11.425 -39.181 1.00 65.25 428 GLU A CA 1
ATOM 3330 C C . GLU A 1 428 ? 9.922 -10.068 -39.144 1.00 65.25 428 GLU A C 1
ATOM 3332 O O . GLU A 1 428 ? 9.712 -9.453 -38.099 1.00 65.25 428 GLU A O 1
ATOM 3337 N N . ARG A 1 429 ? 9.558 -9.535 -40.313 1.00 56.75 429 ARG A N 1
ATOM 3338 C CA . ARG A 1 429 ? 8.784 -8.288 -40.420 1.00 56.75 429 ARG A CA 1
ATOM 3339 C C . ARG A 1 429 ? 7.316 -8.637 -40.552 1.00 56.75 429 ARG A C 1
ATOM 3341 O O . ARG A 1 429 ? 6.897 -9.044 -41.632 1.00 56.75 429 ARG A O 1
ATOM 3348 N N . GLN A 1 430 ? 6.528 -8.458 -39.491 1.00 50.38 430 GLN A N 1
ATOM 3349 C CA . GLN A 1 430 ? 5.100 -8.742 -39.607 1.00 50.38 430 GLN A CA 1
ATOM 3350 C C . GLN A 1 430 ? 4.365 -7.683 -40.442 1.00 50.38 430 GLN A C 1
ATOM 3352 O O . GLN A 1 430 ? 3.650 -8.085 -41.344 1.00 50.38 430 GLN A O 1
ATOM 3357 N N . PHE A 1 431 ? 4.596 -6.371 -40.284 1.00 43.22 431 PHE A N 1
ATOM 3358 C CA . PHE A 1 431 ? 4.036 -5.334 -41.175 1.00 43.22 431 PHE A CA 1
ATOM 3359 C C . PHE A 1 431 ? 4.842 -4.016 -41.066 1.00 43.22 431 PHE A C 1
ATOM 3361 O O . PHE A 1 431 ? 4.713 -3.299 -40.080 1.00 43.22 431 PHE A O 1
ATOM 3368 N N . GLY A 1 432 ? 5.661 -3.663 -42.070 1.00 48.75 432 GLY A N 1
ATOM 3369 C CA . GLY A 1 432 ? 6.351 -2.355 -42.147 1.00 48.75 432 GLY A CA 1
ATOM 3370 C C . GLY A 1 432 ? 7.852 -2.338 -41.791 1.00 48.75 432 GLY A C 1
ATOM 3371 O O . GLY A 1 432 ? 8.543 -3.348 -41.917 1.00 48.75 432 GLY A O 1
ATOM 3372 N N . ILE A 1 433 ? 8.371 -1.148 -41.438 1.00 43.72 433 ILE A N 1
ATOM 3373 C CA . ILE A 1 433 ? 9.803 -0.877 -41.149 1.00 43.72 433 ILE A CA 1
ATOM 3374 C C . ILE A 1 433 ? 10.191 -1.301 -39.719 1.00 43.72 433 ILE A C 1
ATOM 3376 O O . ILE A 1 433 ? 11.358 -1.602 -39.467 1.00 43.72 433 ILE A O 1
ATOM 3380 N N . ASP A 1 434 ? 9.228 -1.362 -38.797 1.00 55.50 434 ASP A N 1
ATOM 3381 C CA . ASP A 1 434 ? 9.470 -1.729 -37.403 1.00 55.50 434 ASP A CA 1
ATOM 3382 C C . ASP A 1 434 ? 9.435 -3.254 -37.226 1.00 55.50 434 ASP A C 1
ATOM 3384 O O . ASP A 1 434 ? 8.442 -3.917 -37.527 1.00 55.50 434 ASP A O 1
ATOM 3388 N N . ASN A 1 435 ? 10.532 -3.818 -36.724 1.00 68.88 435 ASN A N 1
ATOM 3389 C CA . ASN A 1 435 ? 10.626 -5.234 -36.374 1.00 68.88 435 ASN A CA 1
ATOM 3390 C C . ASN A 1 435 ? 10.028 -5.535 -34.986 1.00 68.88 435 ASN A C 1
ATOM 3392 O O . ASN A 1 435 ? 9.775 -4.627 -34.186 1.00 68.88 435 ASN A O 1
ATOM 3396 N N . HIS A 1 436 ? 9.837 -6.821 -34.670 1.00 75.50 436 HIS A N 1
ATOM 3397 C CA . HIS A 1 436 ? 9.298 -7.277 -33.380 1.00 75.50 436 HIS A CA 1
ATOM 3398 C C . HIS A 1 436 ? 10.047 -6.685 -32.172 1.00 75.50 436 HIS A C 1
ATOM 3400 O O . HIS A 1 436 ? 9.421 -6.261 -31.200 1.00 75.50 436 HIS A O 1
ATOM 3406 N N . TYR A 1 437 ? 11.372 -6.550 -32.273 1.00 79.19 437 TYR A N 1
ATOM 3407 C CA . TYR A 1 437 ? 12.215 -5.910 -31.261 1.00 79.19 437 TYR A CA 1
ATOM 3408 C C . TYR A 1 437 ? 11.839 -4.436 -31.010 1.00 79.19 437 TYR A C 1
ATOM 3410 O O . TYR A 1 437 ? 11.623 -4.018 -29.868 1.00 79.19 437 TYR A O 1
ATOM 3418 N N . SER A 1 438 ? 11.692 -3.645 -32.077 1.00 72.56 438 SER A N 1
ATOM 3419 C CA . SER A 1 438 ? 11.326 -2.224 -31.987 1.00 72.56 438 SER A CA 1
ATOM 3420 C C . SER A 1 438 ? 9.898 -2.028 -31.474 1.00 72.56 438 SER A C 1
ATOM 3422 O O . SER A 1 438 ? 9.631 -1.076 -30.730 1.00 72.56 438 SER A O 1
ATOM 3424 N N . ASN A 1 439 ? 8.992 -2.947 -31.818 1.00 76.00 439 ASN A N 1
ATOM 3425 C CA . ASN A 1 439 ? 7.625 -2.965 -31.308 1.00 76.00 439 ASN A CA 1
ATOM 3426 C C . ASN A 1 439 ? 7.602 -3.236 -29.792 1.00 76.00 439 ASN A C 1
ATOM 3428 O O . ASN A 1 439 ? 7.024 -2.455 -29.036 1.00 76.00 439 ASN A O 1
ATOM 3432 N N . LEU A 1 440 ? 8.322 -4.260 -29.318 1.00 79.81 440 LEU A N 1
ATOM 3433 C CA . LEU A 1 440 ? 8.427 -4.578 -27.889 1.00 79.81 440 LEU A CA 1
ATOM 3434 C C . LEU A 1 440 ? 9.020 -3.430 -27.061 1.00 79.81 440 LEU A C 1
ATOM 3436 O O . LEU A 1 440 ? 8.454 -3.067 -26.026 1.00 79.81 440 LEU A O 1
ATOM 3440 N N . LEU A 1 441 ? 10.109 -2.806 -27.529 1.00 78.62 441 LEU A N 1
ATOM 3441 C CA . LEU A 1 441 ? 10.680 -1.620 -26.874 1.00 78.62 441 LEU A CA 1
ATOM 3442 C C . LEU A 1 441 ? 9.660 -0.481 -26.767 1.00 78.62 441 LEU A C 1
ATOM 3444 O O . LEU A 1 441 ? 9.563 0.182 -25.732 1.00 78.62 441 LEU A O 1
ATOM 3448 N N . SER A 1 442 ? 8.886 -0.263 -27.829 1.00 75.31 442 SER A N 1
ATOM 3449 C CA . SER A 1 442 ? 7.885 0.802 -27.874 1.00 75.31 442 SER A CA 1
ATOM 3450 C C . SER A 1 442 ? 6.708 0.512 -26.938 1.00 75.31 442 SER A C 1
ATOM 3452 O O . SER A 1 442 ? 6.293 1.407 -26.206 1.00 75.31 442 SER A O 1
ATOM 3454 N N . LEU A 1 443 ? 6.228 -0.736 -26.881 1.00 77.00 443 LEU A N 1
ATOM 3455 C CA . LEU A 1 443 ? 5.152 -1.172 -25.981 1.00 77.00 443 LEU A CA 1
ATOM 3456 C C . LEU A 1 443 ? 5.534 -1.089 -24.495 1.00 77.00 443 LEU A C 1
ATOM 3458 O O . LEU A 1 443 ? 4.675 -0.818 -23.655 1.00 77.00 443 LEU A O 1
ATOM 3462 N N . LEU A 1 444 ? 6.808 -1.310 -24.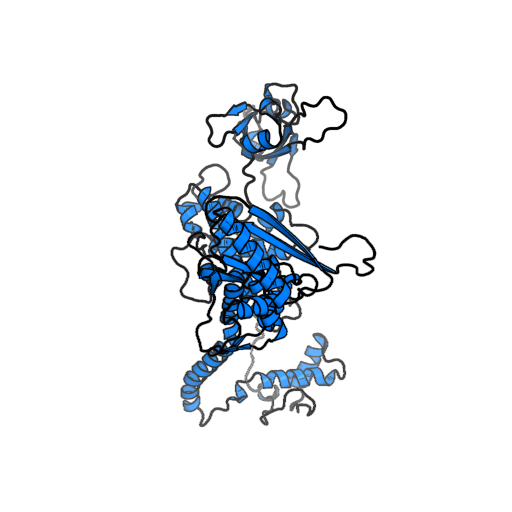159 1.00 77.00 444 LEU A N 1
ATOM 3463 C CA . LEU A 1 444 ? 7.305 -1.235 -22.780 1.00 77.00 444 LEU A CA 1
ATOM 3464 C C . LEU A 1 444 ? 7.470 0.197 -22.267 1.00 77.00 444 LEU A C 1
ATOM 3466 O O . LEU A 1 444 ? 7.259 0.451 -21.081 1.00 77.00 444 LEU A O 1
ATOM 3470 N N . VAL A 1 445 ? 7.850 1.130 -23.141 1.00 71.81 445 VAL A N 1
ATOM 3471 C CA . VAL A 1 445 ? 8.112 2.532 -22.774 1.00 71.81 445 VAL A CA 1
ATOM 3472 C C . VAL A 1 445 ? 6.858 3.400 -22.931 1.00 71.81 445 VAL A C 1
ATOM 3474 O O . VAL A 1 445 ? 6.684 4.378 -22.200 1.00 71.81 445 VAL A O 1
ATOM 3477 N N . TYR A 1 446 ? 5.959 3.045 -23.852 1.00 67.38 446 TYR A N 1
ATOM 3478 C CA . TYR A 1 446 ? 4.766 3.817 -24.176 1.00 67.38 446 TYR A CA 1
ATOM 3479 C C . TYR A 1 446 ? 3.502 2.955 -24.216 1.00 67.38 446 TYR A C 1
ATOM 3481 O O . TYR A 1 446 ? 3.423 1.918 -24.870 1.00 67.38 446 TYR A O 1
ATOM 3489 N N . LYS A 1 447 ? 2.441 3.462 -23.581 1.00 47.44 447 LYS A N 1
ATOM 3490 C CA . LYS A 1 447 ? 1.079 3.011 -23.854 1.00 47.44 447 LYS A CA 1
ATOM 3491 C C . LYS A 1 447 ? 0.669 3.603 -25.199 1.00 47.44 447 LYS A C 1
ATOM 3493 O O . LYS A 1 447 ? 0.283 4.767 -25.217 1.00 47.44 447 LYS A O 1
ATOM 3498 N N . VAL A 1 448 ? 0.711 2.816 -26.278 1.00 44.50 448 VAL A N 1
ATOM 3499 C CA . VAL A 1 448 ? 0.042 3.172 -27.544 1.00 44.50 448 VAL A CA 1
ATOM 3500 C C . VAL A 1 448 ? -1.342 3.704 -27.188 1.00 44.50 448 VAL A C 1
ATOM 3502 O O . VAL A 1 448 ? -2.105 2.990 -26.524 1.00 44.50 448 VAL A O 1
ATOM 3505 N N . ASN A 1 449 ? -1.611 4.979 -27.503 1.00 46.72 449 ASN A N 1
ATOM 3506 C CA . ASN A 1 449 ? -2.945 5.554 -27.374 1.00 46.72 449 ASN A CA 1
ATOM 3507 C C . ASN A 1 449 ? -3.878 4.617 -28.133 1.00 46.72 449 ASN A C 1
ATOM 3509 O O . ASN A 1 449 ? -3.846 4.566 -29.353 1.00 46.72 449 ASN A O 1
ATOM 3513 N N . SER A 1 450 ? -4.651 3.825 -27.395 1.00 54.62 450 SER A N 1
ATOM 3514 C CA . SER A 1 450 ? -5.516 2.784 -27.953 1.00 54.62 450 SER A CA 1
ATOM 3515 C C . SER A 1 450 ? -6.682 3.360 -28.744 1.00 54.62 450 SER A C 1
ATOM 3517 O O . SER A 1 450 ? -7.412 2.607 -29.367 1.00 54.62 450 SER A O 1
ATOM 3519 N N . ASP A 1 451 ? -6.868 4.675 -28.674 1.00 66.06 451 ASP A N 1
ATOM 3520 C CA . ASP A 1 451 ? -8.041 5.355 -29.193 1.00 66.06 451 ASP A CA 1
ATOM 3521 C C . ASP A 1 451 ? -7.895 5.691 -30.677 1.00 66.06 451 ASP A C 1
ATOM 3523 O O . ASP A 1 451 ? -8.917 5.887 -31.318 1.00 66.06 451 ASP A O 1
ATOM 3527 N N . ILE A 1 452 ? -6.667 5.752 -31.216 1.00 79.88 452 ILE A N 1
ATOM 3528 C CA . ILE A 1 452 ? -6.393 5.957 -32.645 1.00 79.88 452 ILE A CA 1
ATOM 3529 C C . ILE A 1 452 ? -5.262 5.041 -33.135 1.00 79.88 452 ILE A C 1
ATOM 3531 O O . ILE A 1 452 ? -4.163 5.040 -32.584 1.00 79.88 452 ILE A O 1
ATOM 3535 N N . GLU A 1 453 ? -5.517 4.311 -34.214 1.00 79.88 453 GLU A N 1
ATOM 3536 C CA . GLU A 1 453 ? -4.547 3.523 -34.971 1.00 79.88 453 GLU A CA 1
ATOM 3537 C C . GLU A 1 453 ? -4.287 4.192 -36.328 1.00 79.88 453 GLU A C 1
ATOM 3539 O O . GLU A 1 453 ? -5.219 4.648 -36.991 1.00 79.88 453 GLU A O 1
ATOM 3544 N N . VAL A 1 454 ? -3.016 4.276 -36.734 1.00 81.25 454 VAL A N 1
ATOM 3545 C CA . VAL A 1 454 ? -2.582 4.939 -37.974 1.00 81.25 454 VAL A CA 1
ATOM 3546 C C . VAL A 1 454 ? -1.771 3.953 -38.806 1.00 81.25 454 VAL A C 1
ATOM 3548 O O . VAL A 1 454 ? -0.683 3.546 -38.408 1.00 81.25 454 VAL A O 1
ATOM 3551 N N . LEU A 1 455 ? -2.290 3.596 -39.977 1.00 80.69 455 LEU A N 1
ATOM 3552 C CA . LEU A 1 455 ? -1.676 2.678 -40.930 1.00 80.69 455 LEU A CA 1
ATOM 3553 C C . LEU A 1 455 ? -1.214 3.472 -42.159 1.00 80.69 455 LEU A C 1
ATOM 3555 O O . LEU A 1 455 ? -2.016 3.929 -42.977 1.00 80.69 455 LEU A O 1
ATOM 3559 N N . CYS A 1 456 ? 0.100 3.648 -42.277 1.00 82.44 456 CYS A N 1
ATOM 3560 C CA . CYS A 1 456 ? 0.738 4.366 -43.379 1.00 82.44 456 CYS A CA 1
ATOM 3561 C C . CYS A 1 456 ? 1.060 3.391 -44.526 1.00 82.44 456 CYS A C 1
ATOM 3563 O O . CYS A 1 456 ? 2.129 2.779 -44.545 1.00 82.44 456 CYS A O 1
ATOM 3565 N N . GLY A 1 457 ? 0.116 3.194 -45.449 1.00 76.88 457 GLY A N 1
ATOM 3566 C CA . GLY A 1 457 ? 0.279 2.309 -46.605 1.00 76.88 457 GLY A CA 1
ATOM 3567 C C . GLY A 1 457 ? 1.000 2.976 -47.780 1.00 76.88 457 GLY A C 1
ATOM 3568 O O . GLY A 1 457 ? 1.103 4.194 -47.862 1.00 76.88 457 GLY A O 1
ATOM 3569 N N . SER A 1 458 ? 1.456 2.178 -48.748 1.00 75.56 458 SER A N 1
ATOM 3570 C CA . SER A 1 458 ? 2.195 2.666 -49.927 1.00 75.56 458 SER A CA 1
ATOM 3571 C C . SER A 1 458 ? 1.362 3.480 -50.926 1.00 75.56 458 SER A C 1
ATOM 3573 O O . SER A 1 458 ? 1.937 4.083 -51.824 1.00 75.56 458 SER A O 1
ATOM 3575 N N . GLN A 1 459 ? 0.030 3.485 -50.803 1.00 75.50 459 GLN A N 1
ATOM 3576 C CA . GLN A 1 459 ? -0.891 4.235 -51.675 1.00 75.50 459 GLN A CA 1
ATOM 3577 C C . GLN A 1 459 ? -1.943 5.045 -50.899 1.00 75.50 459 GLN A C 1
ATOM 3579 O O . GLN A 1 459 ? -2.515 6.001 -51.430 1.00 75.50 459 GLN A O 1
ATOM 3584 N N . THR A 1 460 ? -2.212 4.672 -49.647 1.00 82.31 460 THR A N 1
ATOM 3585 C CA . THR A 1 460 ? -3.275 5.253 -48.822 1.00 82.31 460 THR A CA 1
ATOM 3586 C C . THR A 1 460 ? -2.861 5.320 -47.359 1.00 82.31 460 THR A C 1
ATOM 3588 O O . THR A 1 460 ? -2.234 4.388 -46.854 1.00 82.31 460 THR A O 1
ATOM 3591 N N . VAL A 1 461 ? -3.293 6.367 -46.661 1.00 83.81 461 VAL A N 1
ATOM 3592 C CA . VAL A 1 461 ? -3.242 6.454 -45.198 1.00 83.81 461 VAL A CA 1
ATOM 3593 C C . VAL A 1 461 ? -4.592 6.026 -44.644 1.00 83.81 461 VAL A C 1
ATOM 3595 O O . VAL A 1 461 ? -5.622 6.569 -45.042 1.00 83.81 461 VAL A O 1
ATOM 3598 N N . GLN A 1 462 ? -4.584 5.080 -43.708 1.00 88.38 462 GLN A N 1
ATOM 3599 C CA . GLN A 1 462 ? -5.786 4.622 -43.019 1.00 88.38 462 GLN A CA 1
ATOM 3600 C C . GLN A 1 462 ? -5.700 4.981 -41.534 1.00 88.38 462 GLN A C 1
ATOM 3602 O O . GLN A 1 462 ? -4.680 4.742 -40.892 1.00 88.38 462 GLN A O 1
ATOM 3607 N N . LEU A 1 463 ? -6.770 5.550 -40.986 1.00 88.88 463 LEU A N 1
ATOM 3608 C CA . LEU A 1 463 ? -6.907 5.842 -39.559 1.00 88.88 463 LEU A CA 1
ATOM 3609 C C . LEU A 1 463 ? -8.092 5.057 -39.006 1.00 88.88 463 LEU A C 1
ATOM 3611 O O . LEU A 1 463 ? -9.130 4.991 -39.663 1.00 88.88 463 LEU A O 1
A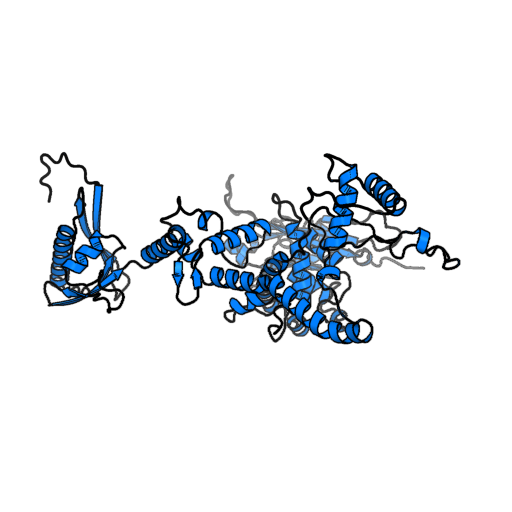TOM 3615 N N . GLN A 1 464 ? -7.966 4.516 -37.799 1.00 87.81 464 GLN A N 1
ATOM 3616 C CA . GLN A 1 464 ? -9.068 3.878 -37.077 1.00 87.81 464 GLN A CA 1
ATOM 3617 C C . GLN A 1 464 ? -9.177 4.499 -35.688 1.00 87.81 464 GLN A C 1
ATOM 3619 O O . GLN A 1 464 ? -8.197 4.505 -34.954 1.00 87.81 464 GLN A O 1
ATOM 3624 N N . ILE A 1 465 ? -10.339 5.040 -35.328 1.00 86.88 465 ILE A N 1
ATOM 3625 C CA . ILE A 1 465 ? -10.575 5.683 -34.028 1.00 86.88 465 ILE A CA 1
ATOM 3626 C C . ILE A 1 465 ? -11.643 4.905 -33.263 1.00 86.88 465 ILE A C 1
ATOM 3628 O O . ILE A 1 465 ? -12.711 4.653 -33.809 1.00 86.88 465 ILE A O 1
ATOM 3632 N N . LEU A 1 466 ? -11.404 4.544 -32.001 1.00 82.81 466 LEU A N 1
ATOM 3633 C CA . LEU A 1 466 ? -12.408 3.849 -31.185 1.00 82.81 466 LEU A CA 1
ATOM 3634 C C . LEU A 1 466 ? -13.668 4.708 -31.007 1.00 82.81 466 LEU A C 1
ATOM 3636 O O . LEU A 1 466 ? -13.585 5.871 -30.618 1.00 82.81 466 LEU A O 1
ATOM 3640 N N . MET A 1 467 ? -14.850 4.122 -31.197 1.00 81.94 467 MET A N 1
ATOM 3641 C CA . MET A 1 467 ? -16.122 4.842 -31.042 1.00 81.94 467 MET A CA 1
ATOM 3642 C C . MET A 1 467 ? -16.488 5.141 -29.586 1.00 81.94 467 MET A C 1
ATOM 3644 O O . MET A 1 467 ? -17.121 6.154 -29.301 1.00 81.94 467 MET A O 1
ATOM 3648 N N . CYS A 1 468 ? -16.116 4.273 -28.644 1.00 74.00 468 CYS A N 1
ATOM 3649 C CA . CYS A 1 468 ? -16.532 4.403 -27.243 1.00 74.00 468 CYS A CA 1
ATOM 3650 C C . CYS A 1 468 ? -16.092 5.744 -26.600 1.00 74.00 468 CYS A C 1
ATOM 3652 O O . CYS A 1 468 ? -16.945 6.426 -26.027 1.00 74.00 468 CYS A O 1
ATOM 3654 N N . PRO A 1 469 ? -14.831 6.206 -26.754 1.00 74.94 469 PRO A N 1
ATOM 3655 C CA . PRO A 1 469 ? -14.423 7.545 -26.320 1.00 74.94 469 PRO A CA 1
ATOM 3656 C C . PRO A 1 469 ? -15.170 8.690 -27.022 1.00 74.94 469 PRO A C 1
ATOM 3658 O O . PRO A 1 469 ? -15.403 9.729 -26.405 1.00 74.94 469 PRO A O 1
ATOM 3661 N N . VAL A 1 470 ? -15.561 8.509 -28.288 1.00 79.31 470 VAL A N 1
ATOM 3662 C CA . VAL A 1 470 ? -16.286 9.519 -29.077 1.00 79.31 470 VAL A CA 1
ATOM 3663 C C . VAL A 1 470 ? -17.685 9.740 -28.499 1.00 79.31 470 VAL A C 1
ATOM 3665 O O . VAL A 1 470 ? -18.035 10.868 -28.148 1.00 79.31 470 VAL A O 1
ATOM 3668 N N . TYR A 1 471 ? -18.430 8.653 -28.274 1.00 80.38 471 TYR A N 1
ATOM 3669 C CA . TYR A 1 471 ? -19.754 8.706 -27.649 1.00 80.38 471 TYR A CA 1
ATOM 3670 C C . TYR A 1 471 ? -19.711 9.157 -26.190 1.00 80.38 471 TYR A C 1
ATOM 3672 O O . TYR A 1 471 ? -20.586 9.904 -25.756 1.00 80.38 471 TYR A O 1
ATOM 3680 N N . PHE A 1 472 ? -18.691 8.750 -25.427 1.00 77.25 472 PHE A N 1
ATOM 3681 C CA . PHE A 1 472 ? -18.532 9.181 -24.036 1.00 77.25 472 PHE A CA 1
ATOM 3682 C C . PHE A 1 472 ? -18.405 10.707 -23.906 1.00 77.25 472 PHE A C 1
ATOM 3684 O O . PHE A 1 472 ? -18.913 11.284 -22.947 1.00 77.25 472 PHE A O 1
ATOM 3691 N N . ASN A 1 473 ? -17.774 11.369 -24.882 1.00 71.38 473 ASN A N 1
ATOM 3692 C CA . ASN A 1 473 ? -17.648 12.829 -24.920 1.00 71.38 473 ASN A CA 1
ATOM 3693 C C . ASN A 1 473 ? -18.858 13.539 -25.563 1.00 71.38 473 ASN A C 1
ATOM 3695 O O . ASN A 1 473 ? -18.856 14.763 -25.679 1.00 71.38 473 ASN A O 1
ATOM 3699 N N . GLY A 1 474 ? -19.906 12.793 -25.933 1.00 74.75 474 GLY A N 1
ATOM 3700 C CA . GLY A 1 474 ? -21.158 13.338 -26.462 1.00 74.75 474 GLY A CA 1
ATOM 3701 C C . GLY A 1 474 ? -21.171 13.584 -27.972 1.00 74.75 474 GLY A C 1
ATOM 3702 O O . GLY A 1 474 ? -2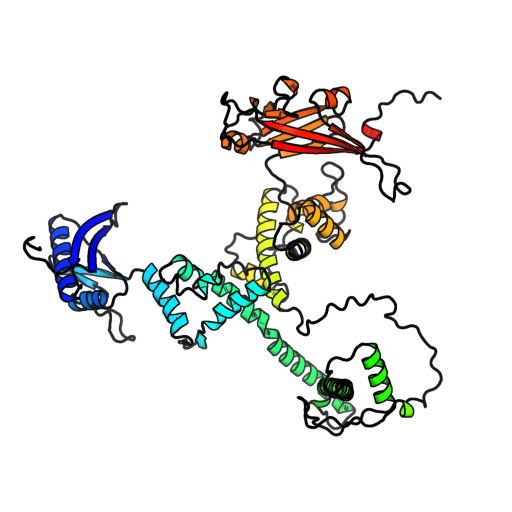2.110 14.208 -28.461 1.00 74.75 474 GLY A O 1
ATOM 3703 N N . TYR A 1 475 ? -20.175 13.091 -28.713 1.00 81.19 475 TYR A N 1
ATOM 3704 C CA . TYR A 1 475 ? -20.129 13.188 -30.174 1.00 81.19 475 TYR A CA 1
ATOM 3705 C C . TYR A 1 475 ? -20.588 11.886 -30.834 1.00 81.19 475 TYR A C 1
ATOM 3707 O O . TYR A 1 475 ? -20.574 10.817 -30.225 1.00 81.19 475 TYR A O 1
ATOM 3715 N N . ASN A 1 476 ? -20.973 11.977 -32.105 1.00 83.62 476 ASN A N 1
ATOM 3716 C CA . ASN A 1 476 ? -21.262 10.827 -32.954 1.00 83.62 476 ASN A CA 1
ATOM 3717 C C . ASN A 1 476 ? -20.194 10.699 -34.057 1.00 83.62 476 ASN A C 1
ATOM 3719 O O . ASN A 1 476 ? -19.404 11.611 -34.302 1.00 83.62 476 ASN A O 1
ATOM 3723 N N . GLU A 1 477 ? -20.186 9.565 -34.743 1.00 83.75 477 GLU A N 1
ATOM 3724 C CA . GLU A 1 477 ? -19.278 9.235 -35.840 1.00 83.75 477 GLU A CA 1
ATOM 3725 C C . GLU A 1 477 ? -19.327 10.244 -37.001 1.00 83.75 477 GLU A C 1
ATOM 3727 O O . GLU A 1 477 ? -18.307 10.516 -37.630 1.00 83.75 477 GLU A O 1
ATOM 3732 N N . SER A 1 478 ? -20.496 10.840 -37.254 1.00 83.12 478 SER A N 1
ATOM 3733 C CA . SER A 1 478 ? -20.743 11.774 -38.362 1.00 83.12 478 SER A CA 1
ATOM 3734 C C . SER A 1 478 ? -20.249 13.198 -38.080 1.00 83.12 478 SER A C 1
ATOM 3736 O O . SER A 1 478 ? -20.177 14.024 -39.002 1.00 83.12 478 SER A O 1
ATOM 3738 N N . LEU A 1 479 ? -19.930 13.485 -36.816 1.00 85.06 479 LEU A N 1
ATOM 3739 C CA . LEU A 1 479 ? -19.372 14.749 -36.345 1.00 85.06 479 LEU A CA 1
ATOM 3740 C C . LEU A 1 479 ? -17.840 14.757 -36.391 1.00 85.06 479 LEU A C 1
ATOM 3742 O O . LEU A 1 479 ? -17.253 15.798 -36.125 1.00 85.06 479 LEU A O 1
ATOM 3746 N N . LEU A 1 480 ? -17.183 13.648 -36.750 1.00 89.00 480 LEU A N 1
ATOM 3747 C CA . LEU A 1 480 ? -15.730 13.599 -36.924 1.00 89.00 480 LEU A CA 1
ATOM 3748 C C . LEU A 1 480 ? -15.328 13.811 -38.389 1.00 89.00 480 LEU A C 1
ATOM 3750 O O . LEU A 1 480 ? -15.804 13.101 -39.280 1.00 89.00 480 LEU A O 1
ATOM 3754 N N . ALA A 1 481 ? -14.402 14.741 -38.633 1.00 88.69 481 ALA A N 1
ATOM 3755 C CA . ALA A 1 481 ? -13.843 14.992 -39.962 1.00 88.69 481 ALA A CA 1
ATOM 3756 C C . ALA A 1 481 ? -12.325 15.229 -39.937 1.00 88.69 481 ALA A C 1
ATOM 3758 O O . ALA A 1 481 ? -11.768 15.750 -38.966 1.00 88.69 481 ALA A O 1
ATOM 3759 N N . LEU A 1 482 ? -11.660 14.861 -41.034 1.00 86.81 482 LEU A N 1
ATOM 3760 C CA . LEU A 1 482 ? -10.255 15.172 -41.292 1.00 86.81 482 LEU A CA 1
ATOM 3761 C C . LEU A 1 482 ? -10.056 16.682 -41.447 1.00 86.81 482 LEU A C 1
ATOM 3763 O O . LEU A 1 482 ? -10.785 17.340 -42.185 1.00 86.81 482 LEU A O 1
ATOM 3767 N N . ASN A 1 483 ? -9.052 17.203 -40.744 1.00 83.25 483 ASN A N 1
ATOM 3768 C CA . ASN A 1 483 ? -8.600 18.594 -40.710 1.00 83.25 483 ASN A CA 1
ATOM 3769 C C . ASN A 1 483 ? -9.742 19.612 -40.555 1.00 83.25 483 ASN A C 1
ATOM 3771 O O . ASN A 1 483 ? -9.689 20.695 -41.128 1.00 83.25 483 ASN A O 1
ATOM 3775 N N . SER A 1 484 ? -10.765 19.247 -39.772 1.00 80.12 484 SER A N 1
ATOM 3776 C CA . SER A 1 484 ? -11.962 20.061 -39.510 1.00 80.12 484 SER A CA 1
ATOM 3777 C C . SER A 1 484 ? -12.806 20.371 -40.757 1.00 80.12 484 SER A C 1
ATOM 3779 O O . SER A 1 484 ? -13.613 21.299 -40.757 1.00 80.12 484 SER A O 1
ATOM 3781 N N . GLU A 1 485 ? -12.673 19.575 -41.821 1.00 83.19 485 GLU A N 1
ATOM 3782 C CA . GLU A 1 485 ? -13.396 19.772 -43.077 1.00 83.19 485 GLU A CA 1
ATOM 3783 C C . GLU A 1 485 ? -14.755 19.047 -43.062 1.00 83.19 485 GLU A C 1
ATOM 3785 O O . GLU A 1 485 ? -14.990 18.067 -43.772 1.00 83.19 485 GLU A O 1
ATOM 3790 N N . HIS A 1 486 ? -15.679 19.529 -42.226 1.00 81.81 486 HIS A N 1
ATOM 3791 C CA . HIS A 1 486 ? -17.004 18.917 -42.022 1.00 81.81 486 HIS A CA 1
ATOM 3792 C C . HIS A 1 486 ? -17.961 19.095 -43.214 1.00 81.81 486 HIS A C 1
ATOM 3794 O O . HIS A 1 486 ? -18.962 18.381 -43.326 1.00 81.81 486 HIS A O 1
ATOM 3800 N N . SER A 1 487 ? -17.635 20.011 -44.130 1.00 78.06 487 SER A N 1
ATOM 3801 C CA . SER A 1 487 ? -18.404 20.321 -45.339 1.00 78.06 487 SER A CA 1
ATOM 3802 C C . SER A 1 487 ? -18.336 19.208 -46.399 1.00 78.06 487 SER A C 1
ATOM 3804 O O . SER A 1 487 ? -19.261 19.050 -47.199 1.00 78.06 487 SER A O 1
ATOM 3806 N N . LYS A 1 488 ? -17.262 18.403 -46.399 1.00 82.00 488 LYS A N 1
ATOM 3807 C CA . LYS A 1 488 ? -16.994 17.371 -47.409 1.00 82.00 488 LYS A CA 1
ATOM 3808 C C . LYS A 1 488 ? -17.255 15.975 -46.852 1.00 82.00 488 LYS A C 1
ATOM 3810 O O . LYS A 1 488 ? -16.553 15.505 -45.963 1.00 82.00 488 LYS A O 1
ATOM 3815 N N . LEU A 1 489 ? -18.199 15.255 -47.460 1.00 79.25 489 LEU A N 1
ATOM 3816 C CA . LEU A 1 489 ? -18.548 13.878 -47.076 1.00 79.25 489 LEU A CA 1
ATOM 3817 C C . LEU A 1 489 ? -17.353 12.909 -47.107 1.00 79.25 489 LEU A C 1
ATOM 3819 O O . LEU A 1 489 ? -17.277 12.014 -46.277 1.00 79.25 489 LEU A O 1
ATOM 3823 N N . GLN A 1 490 ? -16.408 13.099 -48.029 1.00 79.81 490 GLN A N 1
ATOM 3824 C CA . GLN A 1 490 ? -15.233 12.229 -48.185 1.00 79.81 490 GLN A CA 1
ATOM 3825 C C . GLN A 1 490 ? -14.171 12.429 -47.088 1.00 79.81 490 GLN A C 1
ATOM 3827 O O . GLN A 1 490 ? -13.314 11.571 -46.912 1.00 79.81 490 GLN A O 1
ATOM 3832 N N . CYS A 1 491 ? -14.229 13.539 -46.344 1.00 83.94 491 CYS A N 1
ATOM 3833 C CA . CYS A 1 491 ? -13.339 13.805 -45.212 1.00 83.94 491 CYS A CA 1
ATOM 3834 C C . CYS A 1 491 ? -13.943 13.339 -43.875 1.00 83.94 491 CYS A C 1
ATOM 3836 O O . CYS A 1 491 ? -13.257 13.379 -42.853 1.00 83.94 491 CYS A O 1
ATOM 3838 N N . LYS A 1 492 ? -15.209 12.894 -43.868 1.00 87.75 492 LYS A N 1
ATOM 3839 C CA . LYS A 1 492 ? -15.892 12.372 -42.680 1.00 87.75 492 LYS A CA 1
ATOM 3840 C C . LYS A 1 492 ? -15.523 10.917 -42.403 1.00 87.75 492 LYS A C 1
ATOM 3842 O O . LYS A 1 492 ? -15.187 10.154 -43.308 1.00 87.75 492 LYS A O 1
ATOM 3847 N N . GLY A 1 493 ? -15.606 10.542 -41.132 1.00 85.69 493 GLY A N 1
ATOM 3848 C CA . GLY A 1 493 ? -15.340 9.180 -40.688 1.00 85.69 493 GLY A CA 1
ATOM 3849 C C . GLY A 1 493 ? -16.427 8.198 -41.124 1.00 85.69 493 GLY A C 1
ATOM 3850 O O . GLY A 1 493 ? -17.615 8.511 -41.096 1.00 85.69 493 GLY A O 1
ATOM 3851 N N . THR A 1 494 ? -16.020 6.987 -41.499 1.00 89.69 494 THR A N 1
ATOM 3852 C CA . THR A 1 494 ? -16.931 5.884 -41.839 1.00 89.69 494 THR A CA 1
ATOM 3853 C C . THR A 1 494 ? -17.026 4.905 -40.666 1.00 89.69 494 THR A C 1
ATOM 3855 O O . THR A 1 494 ? -16.001 4.370 -40.244 1.00 89.69 494 THR A O 1
ATOM 3858 N N . PRO A 1 495 ? -18.212 4.677 -40.082 1.00 90.19 495 PRO A N 1
ATOM 3859 C CA . PRO A 1 495 ? -18.345 3.784 -38.939 1.00 90.19 495 PRO A CA 1
ATOM 3860 C C . PRO A 1 495 ? -18.215 2.310 -39.338 1.00 90.19 495 PRO A C 1
ATOM 3862 O O . PRO A 1 495 ? -18.888 1.848 -40.257 1.00 90.19 495 PRO A O 1
ATOM 3865 N N . ASP A 1 496 ? -17.401 1.557 -38.603 1.00 88.81 496 ASP A N 1
ATOM 3866 C CA . ASP A 1 496 ? -17.317 0.102 -38.667 1.00 88.81 496 ASP A CA 1
ATOM 3867 C C . ASP A 1 496 ? -17.793 -0.510 -37.345 1.00 88.81 496 ASP A C 1
ATOM 3869 O O . ASP A 1 496 ? -17.068 -0.591 -36.351 1.00 88.81 496 ASP A O 1
ATOM 3873 N N . TRP A 1 497 ? -19.050 -0.946 -37.367 1.00 85.62 497 TRP A N 1
ATOM 3874 C CA . TRP A 1 497 ? -19.729 -1.607 -36.255 1.00 85.62 497 TRP A CA 1
ATOM 3875 C C . TRP A 1 497 ? -19.407 -3.100 -36.142 1.00 85.62 497 TRP A C 1
ATOM 3877 O O . TRP A 1 497 ? -19.835 -3.741 -35.186 1.00 85.62 497 TRP A O 1
ATOM 3887 N N . THR A 1 498 ? -18.709 -3.667 -37.130 1.00 83.88 498 THR A N 1
ATOM 3888 C CA . THR A 1 498 ? -18.346 -5.091 -37.155 1.00 83.88 498 THR A CA 1
ATOM 3889 C C . THR A 1 498 ? -17.005 -5.366 -36.477 1.00 83.88 498 THR A C 1
ATOM 3891 O O . THR A 1 498 ? -16.735 -6.506 -36.103 1.00 83.88 498 THR A O 1
ATOM 3894 N N . ALA A 1 499 ? -16.188 -4.328 -36.282 1.00 73.75 499 ALA A N 1
ATOM 3895 C CA . ALA A 1 499 ? -14.977 -4.382 -35.475 1.00 73.75 499 ALA A CA 1
ATOM 3896 C C . ALA A 1 499 ? -15.311 -4.482 -33.974 1.00 73.75 499 ALA A C 1
ATOM 3898 O O . ALA A 1 499 ? -16.232 -3.820 -33.494 1.00 73.75 499 ALA A O 1
ATOM 3899 N N . ASP A 1 500 ? -14.543 -5.280 -33.226 1.00 62.12 500 ASP A N 1
ATOM 3900 C CA . ASP A 1 500 ? -14.650 -5.390 -31.766 1.00 62.12 500 ASP A CA 1
ATOM 3901 C C . ASP A 1 500 ? -13.330 -4.952 -31.101 1.00 62.12 500 ASP A C 1
ATOM 3903 O O . ASP A 1 500 ? -12.323 -5.658 -31.232 1.00 62.12 500 ASP A O 1
ATOM 3907 N N . PRO A 1 501 ? -13.293 -3.800 -30.400 1.00 70.56 501 PRO A N 1
ATOM 3908 C CA . PRO A 1 501 ? -14.386 -2.836 -30.201 1.00 70.56 501 PRO A CA 1
ATOM 3909 C C . PRO A 1 501 ? -14.684 -1.966 -31.453 1.00 70.56 501 PRO A C 1
ATOM 3911 O O . PRO A 1 501 ? -13.783 -1.766 -32.266 1.00 70.56 501 PRO A O 1
ATOM 3914 N N . PRO A 1 502 ? -15.902 -1.389 -31.601 1.00 84.00 502 PRO A N 1
ATOM 3915 C CA . PRO A 1 502 ? -16.298 -0.599 -32.780 1.00 84.00 502 PRO A CA 1
ATOM 3916 C C . PRO A 1 502 ? -15.423 0.633 -33.050 1.00 84.00 502 PRO A C 1
ATOM 3918 O O . PRO A 1 502 ? -15.044 1.355 -32.116 1.00 84.00 502 PRO A O 1
ATOM 3921 N N . VAL A 1 503 ? -15.149 0.914 -34.331 1.00 89.31 503 VAL A N 1
ATOM 3922 C CA . VAL A 1 503 ? -14.216 1.974 -34.766 1.00 89.31 503 VAL A CA 1
ATOM 3923 C C . VAL A 1 503 ? -14.770 2.852 -35.886 1.00 89.31 503 VAL A C 1
ATOM 3925 O O . VAL A 1 503 ? -15.557 2.411 -36.712 1.00 89.31 503 VAL A O 1
ATOM 3928 N N . VAL A 1 504 ? -14.314 4.100 -35.960 1.00 91.50 504 VAL A N 1
ATOM 3929 C CA . VAL A 1 504 ? -14.530 5.025 -37.078 1.00 91.50 504 VAL A CA 1
ATOM 3930 C C . VAL A 1 504 ? -13.281 5.034 -37.957 1.00 91.50 504 VAL A C 1
ATOM 3932 O O . VAL A 1 504 ? -12.184 5.317 -37.477 1.00 91.50 504 VAL A O 1
ATOM 3935 N N . LYS A 1 505 ? -13.440 4.731 -39.246 1.00 90.94 505 LYS A N 1
ATOM 3936 C CA . LYS A 1 505 ? -12.357 4.618 -40.224 1.00 90.94 505 LYS A CA 1
ATOM 3937 C C . LYS A 1 505 ? -12.259 5.852 -41.113 1.00 90.94 505 LYS A C 1
ATOM 3939 O O . LYS A 1 505 ? -13.268 6.339 -41.625 1.00 90.94 505 LYS A O 1
ATOM 3944 N N . PHE A 1 506 ? -11.034 6.296 -41.364 1.00 90.81 506 PHE A N 1
ATOM 3945 C CA . PHE A 1 506 ? -10.703 7.317 -42.358 1.00 90.81 506 PHE A CA 1
ATOM 3946 C C . PHE A 1 506 ? -9.709 6.733 -43.350 1.00 90.81 506 PHE A C 1
ATOM 3948 O O . PHE A 1 506 ? -8.782 6.031 -42.949 1.00 90.81 506 PHE A O 1
ATOM 3955 N N . ASN A 1 507 ? -9.889 7.020 -44.636 1.00 88.75 507 ASN A N 1
ATOM 3956 C CA . ASN A 1 507 ? -9.001 6.537 -45.685 1.00 88.75 507 ASN A CA 1
ATOM 3957 C C . ASN A 1 507 ? -8.824 7.618 -46.751 1.00 88.75 507 ASN A C 1
ATOM 3959 O O . ASN A 1 507 ? -9.812 8.089 -47.311 1.00 88.75 507 ASN A O 1
ATOM 3963 N N . PHE A 1 508 ? -7.580 7.996 -47.037 1.00 86.31 508 PHE A N 1
ATOM 3964 C CA . PHE A 1 508 ? -7.267 8.934 -48.113 1.00 86.31 508 PHE A CA 1
ATOM 3965 C C . PHE A 1 508 ? -5.980 8.539 -48.844 1.00 86.31 508 PHE A C 1
ATOM 3967 O O . PHE A 1 508 ? -5.082 7.906 -48.284 1.00 86.31 508 PHE A O 1
ATOM 3974 N N . SER A 1 509 ? -5.905 8.894 -50.128 1.00 82.69 509 SER A N 1
ATOM 3975 C CA . SER A 1 509 ? -4.757 8.594 -50.987 1.00 82.69 509 SER A CA 1
ATOM 3976 C C . SER A 1 509 ? -3.561 9.492 -50.665 1.00 82.69 509 SER A C 1
ATOM 3978 O O . SER A 1 509 ? -3.733 10.660 -50.328 1.00 82.69 509 SER A O 1
ATOM 3980 N N . ILE A 1 510 ? -2.346 8.960 -50.829 1.00 78.75 510 ILE A N 1
ATOM 3981 C CA . ILE A 1 510 ? -1.097 9.732 -50.712 1.00 78.75 510 ILE A CA 1
ATOM 3982 C C . ILE A 1 510 ? -0.767 10.558 -51.970 1.00 78.75 510 ILE A C 1
ATOM 3984 O O . ILE A 1 510 ? 0.302 11.151 -52.047 1.00 78.75 510 ILE A O 1
ATOM 3988 N N . THR A 1 511 ? -1.636 10.573 -52.982 1.00 76.62 511 THR A N 1
ATOM 3989 C CA . THR A 1 511 ? -1.470 11.428 -54.171 1.00 76.62 511 THR A CA 1
ATOM 3990 C C . THR A 1 511 ? -1.597 12.912 -53.811 1.00 76.62 511 THR A C 1
ATOM 3992 O O . THR A 1 511 ? -2.255 13.256 -52.832 1.00 76.62 511 THR A O 1
ATOM 3995 N N . GLU A 1 512 ? -1.000 13.809 -54.601 1.00 68.50 512 GLU A N 1
ATOM 3996 C CA . GLU A 1 512 ? -1.066 15.264 -54.364 1.00 68.50 512 GLU A CA 1
ATOM 3997 C C . GLU A 1 512 ? -2.519 15.773 -54.292 1.00 68.50 512 GLU A C 1
ATOM 3999 O O . GLU A 1 512 ? -2.883 16.523 -53.383 1.00 68.50 512 GLU A O 1
ATOM 4004 N N . GLU A 1 513 ? -3.381 15.267 -55.178 1.00 68.50 513 GLU A N 1
ATOM 4005 C CA . GLU A 1 513 ? -4.824 15.518 -55.152 1.00 68.50 513 GLU A CA 1
ATOM 4006 C C . GLU A 1 513 ? -5.478 14.958 -53.877 1.00 68.50 513 GLU A C 1
ATOM 4008 O O . GLU A 1 513 ? -6.261 15.650 -53.234 1.00 68.50 513 GLU A O 1
ATOM 4013 N N . GLY A 1 514 ? -5.121 13.740 -53.449 1.00 70.19 514 GLY A N 1
ATOM 4014 C CA . GLY A 1 514 ? -5.663 13.107 -52.239 1.00 70.19 514 GLY A CA 1
ATOM 4015 C C . GLY A 1 514 ? -5.253 13.789 -50.928 1.00 70.19 514 GLY A C 1
ATOM 4016 O O . GLY A 1 514 ? -6.055 13.869 -49.996 1.00 70.19 514 GLY A O 1
ATOM 4017 N N . ILE A 1 515 ? -4.032 14.326 -50.858 1.00 71.31 515 ILE A N 1
ATOM 4018 C CA . ILE A 1 515 ? -3.509 15.038 -49.683 1.00 71.31 515 ILE A CA 1
ATOM 4019 C C . ILE A 1 515 ? -4.145 16.430 -49.568 1.00 71.31 515 ILE A C 1
ATOM 4021 O O . ILE A 1 515 ? -4.559 16.834 -48.477 1.00 71.31 515 ILE A O 1
ATOM 4025 N N . THR A 1 516 ? -4.267 17.151 -50.686 1.00 69.88 516 THR A N 1
ATOM 4026 C CA . THR A 1 516 ? -4.869 18.495 -50.719 1.00 69.88 516 THR A CA 1
ATOM 4027 C C . THR A 1 516 ? -6.388 18.469 -50.542 1.00 69.88 516 THR A C 1
ATOM 4029 O O . THR A 1 516 ? -6.954 19.419 -50.001 1.00 69.88 516 THR A O 1
ATOM 4032 N N . PHE A 1 517 ? -7.059 17.371 -50.911 1.00 74.75 517 PHE A N 1
ATOM 4033 C CA . PHE A 1 517 ? -8.519 17.263 -50.871 1.00 74.75 517 PHE A CA 1
ATOM 4034 C C . PHE A 1 517 ? -9.128 17.509 -49.479 1.00 74.75 517 PHE A C 1
ATOM 4036 O O . PHE A 1 517 ? -10.113 18.246 -49.358 1.00 74.75 517 PHE A O 1
ATOM 4043 N N . CYS A 1 518 ? -8.528 16.934 -48.433 1.00 72.56 518 CYS A N 1
ATOM 4044 C CA . CYS A 1 518 ? -8.917 17.157 -47.036 1.00 72.56 518 CYS A CA 1
ATOM 4045 C C . CYS A 1 518 ? -7.921 18.056 -46.289 1.00 72.56 518 CYS A C 1
ATOM 4047 O O . CYS A 1 518 ? -7.823 17.941 -45.075 1.00 72.56 518 CYS A O 1
ATOM 4049 N N . SER A 1 519 ? -7.161 18.920 -46.973 1.00 72.50 519 SER A N 1
ATOM 4050 C CA . SER A 1 519 ? -6.264 19.910 -46.342 1.00 72.50 519 SER A CA 1
ATOM 4051 C C . SER A 1 519 ? -5.144 19.320 -45.463 1.00 72.50 519 SER A C 1
ATOM 4053 O O . SER A 1 519 ? -4.724 19.942 -44.486 1.00 72.50 519 SER A O 1
ATOM 4055 N N . SER A 1 520 ? -4.647 18.119 -45.777 1.00 72.69 520 SER A N 1
ATOM 4056 C CA . SER A 1 520 ? -3.522 17.522 -45.043 1.00 72.69 520 SER A CA 1
ATOM 4057 C C . SER A 1 520 ? -2.210 18.237 -45.382 1.00 72.69 520 SER A C 1
ATOM 4059 O O . SER A 1 520 ? -1.978 18.634 -46.522 1.00 72.69 520 SER A O 1
ATOM 4061 N N . GLN A 1 521 ? -1.331 18.405 -44.392 1.00 70.69 521 GLN A N 1
ATOM 4062 C CA . GLN A 1 521 ? -0.081 19.146 -44.560 1.00 70.69 521 GLN A CA 1
ATOM 4063 C C . GLN A 1 521 ? 1.050 18.234 -45.040 1.00 70.69 521 GLN A C 1
ATOM 4065 O O . GLN A 1 521 ? 1.369 17.226 -44.400 1.00 70.69 521 GLN A O 1
ATOM 4070 N N . LEU A 1 522 ? 1.684 18.643 -46.139 1.00 67.62 522 LEU A N 1
ATOM 4071 C CA . LEU A 1 522 ? 2.958 18.128 -46.628 1.00 67.62 522 LEU A CA 1
ATOM 4072 C C . LEU A 1 522 ? 4.098 18.903 -45.964 1.00 67.62 522 LEU A C 1
ATOM 4074 O O . LEU A 1 522 ? 4.166 20.126 -46.046 1.00 67.62 522 LEU A O 1
ATOM 4078 N N . THR A 1 523 ? 4.997 18.185 -45.302 1.00 61.16 523 THR A N 1
ATOM 4079 C CA . THR A 1 523 ? 6.201 18.753 -44.689 1.00 61.16 523 THR A CA 1
ATOM 4080 C C . THR A 1 523 ? 7.429 18.066 -45.263 1.00 61.16 523 THR A C 1
ATOM 4082 O O . THR A 1 523 ? 7.582 16.849 -45.146 1.00 61.16 523 THR A O 1
ATOM 4085 N N . GLU A 1 524 ? 8.315 18.834 -45.891 1.00 55.19 524 GLU A N 1
ATOM 4086 C CA . GLU A 1 524 ? 9.653 18.351 -46.227 1.00 55.19 524 GLU A CA 1
ATOM 4087 C C . GLU A 1 524 ? 10.481 18.251 -44.949 1.00 55.19 524 GLU A C 1
ATOM 4089 O O . GLU A 1 524 ? 10.616 19.214 -44.191 1.00 55.19 524 GLU A O 1
ATOM 4094 N N . VAL A 1 525 ? 11.047 17.072 -44.699 1.00 53.53 525 VAL A N 1
ATOM 4095 C CA . VAL A 1 525 ? 11.941 16.858 -43.563 1.00 53.53 525 VAL A CA 1
ATOM 4096 C C . VAL A 1 525 ? 13.334 16.589 -44.115 1.00 53.53 525 VAL A C 1
ATOM 4098 O O . VAL A 1 525 ? 13.705 15.446 -44.377 1.00 53.53 525 VAL A O 1
ATOM 4101 N N . GLY A 1 526 ? 14.112 17.659 -44.297 1.00 46.72 526 GLY A N 1
ATOM 4102 C CA . GLY A 1 526 ? 15.497 17.547 -44.745 1.00 46.72 526 GLY A CA 1
ATOM 4103 C C . GLY A 1 526 ? 16.304 18.840 -44.660 1.00 46.72 526 GLY A C 1
ATOM 4104 O O . GLY A 1 526 ? 16.358 19.580 -45.627 1.00 46.72 526 GLY A O 1
ATOM 4105 N N . SER A 1 527 ? 17.001 19.058 -43.540 1.00 47.62 527 SER A N 1
ATOM 4106 C CA . SER A 1 527 ? 18.369 19.615 -43.530 1.00 47.62 527 SER A CA 1
ATOM 4107 C C . SER A 1 527 ? 18.937 19.590 -42.104 1.00 47.62 527 SER A C 1
ATOM 4109 O O . SER A 1 527 ? 18.657 20.466 -41.287 1.00 47.62 527 SER A O 1
ATOM 4111 N N . GLY A 1 528 ? 19.731 18.567 -41.795 1.00 50.53 528 GLY A N 1
ATOM 4112 C CA . GLY A 1 528 ? 20.597 18.517 -40.615 1.00 50.53 528 GLY A CA 1
ATOM 4113 C C . GLY A 1 528 ? 22.055 18.339 -41.043 1.00 50.53 528 GLY A C 1
ATOM 4114 O O . GLY A 1 528 ? 22.313 17.925 -42.171 1.00 50.53 528 GLY A O 1
ATOM 4115 N N . LEU A 1 529 ? 22.995 18.619 -40.134 1.00 41.81 529 LEU A N 1
ATOM 4116 C CA . LEU A 1 529 ? 24.463 18.651 -40.316 1.00 41.81 529 LEU A CA 1
ATOM 4117 C C . LEU A 1 529 ? 25.142 17.360 -40.848 1.00 41.81 529 LEU A C 1
ATOM 4119 O O . LEU A 1 529 ? 26.364 17.306 -40.902 1.00 41.81 529 LEU A O 1
ATOM 4123 N N . PHE A 1 530 ? 24.384 16.340 -41.263 1.00 41.78 530 PHE A N 1
ATOM 4124 C CA . PHE A 1 530 ? 24.886 15.057 -41.780 1.00 41.78 530 PHE A CA 1
ATOM 4125 C C . PHE A 1 530 ? 24.238 14.633 -43.113 1.00 41.78 530 PHE A C 1
ATOM 4127 O O . PHE A 1 530 ? 24.173 13.443 -43.420 1.00 41.78 530 PHE A O 1
ATOM 4134 N N . ALA A 1 531 ? 23.764 15.590 -43.921 1.00 45.44 531 ALA A N 1
ATOM 4135 C CA . ALA A 1 531 ? 23.174 15.335 -45.244 1.00 45.44 531 ALA A CA 1
ATOM 4136 C C . ALA A 1 531 ? 24.094 14.554 -46.214 1.00 45.44 531 ALA A C 1
ATOM 4138 O O . ALA A 1 531 ? 23.612 13.979 -47.188 1.00 45.44 531 ALA A O 1
ATOM 4139 N N . ASP A 1 532 ? 25.392 14.469 -45.922 1.00 41.16 532 ASP A N 1
ATOM 4140 C CA . ASP A 1 532 ? 26.390 13.827 -46.781 1.00 41.16 532 ASP A CA 1
ATOM 4141 C C . ASP A 1 532 ? 26.426 12.289 -46.681 1.00 41.16 532 ASP A C 1
ATOM 4143 O O . ASP A 1 532 ? 27.038 11.641 -47.529 1.00 41.16 532 ASP A O 1
ATOM 4147 N N . TYR A 1 533 ? 25.754 11.678 -45.693 1.00 44.59 533 TYR A N 1
ATOM 4148 C CA . TYR A 1 533 ? 25.840 10.226 -45.442 1.00 44.59 533 TYR A CA 1
ATOM 4149 C C . TYR A 1 533 ? 24.559 9.427 -45.752 1.00 44.59 533 TYR A C 1
ATOM 4151 O O . TYR A 1 533 ? 24.573 8.201 -45.664 1.00 44.59 533 TYR A O 1
ATOM 4159 N N . SER A 1 534 ? 23.456 10.069 -46.165 1.00 39.84 534 SER A N 1
ATOM 4160 C CA . SER A 1 534 ? 22.257 9.369 -46.662 1.00 39.84 534 SER A CA 1
ATOM 4161 C C . SER A 1 534 ? 21.429 10.246 -47.608 1.00 39.84 534 SER A C 1
ATOM 4163 O O . SER A 1 534 ? 20.927 11.296 -47.219 1.00 39.84 534 SER A O 1
ATOM 4165 N N . LYS A 1 535 ? 21.256 9.791 -48.858 1.00 47.12 535 LYS A N 1
ATOM 4166 C CA . LYS A 1 535 ? 20.508 10.471 -49.938 1.00 47.12 535 LYS A CA 1
ATOM 4167 C C . LYS A 1 535 ? 18.986 10.242 -49.903 1.00 47.12 535 LYS A C 1
ATOM 4169 O O . LYS A 1 535 ? 18.316 10.500 -50.899 1.00 47.12 535 LYS A O 1
ATOM 4174 N N . VAL A 1 536 ? 18.414 9.729 -48.812 1.00 48.91 536 VAL A N 1
ATOM 4175 C CA . VAL A 1 536 ? 16.961 9.489 -48.748 1.00 48.91 536 VAL A CA 1
ATOM 4176 C C . VAL A 1 536 ? 16.279 10.667 -48.061 1.00 48.91 536 VAL A C 1
ATOM 4178 O O . VAL A 1 536 ? 16.272 10.769 -46.837 1.00 48.91 536 VAL A O 1
ATOM 4181 N N . GLN A 1 537 ? 15.716 11.568 -48.865 1.00 56.53 537 GLN A N 1
ATOM 4182 C CA . GLN A 1 537 ? 14.807 12.611 -48.392 1.00 56.53 537 GLN A CA 1
ATOM 4183 C C . GLN A 1 537 ? 13.463 11.978 -48.004 1.00 56.53 537 GLN A C 1
ATOM 4185 O O . GLN A 1 537 ? 12.990 11.049 -48.665 1.00 56.53 537 GLN A O 1
ATOM 4190 N N . TYR A 1 538 ? 12.854 12.471 -46.926 1.00 62.31 538 TYR A N 1
ATOM 4191 C CA . TYR A 1 538 ? 11.551 12.009 -46.457 1.00 62.31 538 TYR A CA 1
ATOM 4192 C C . TYR A 1 538 ? 10.529 13.132 -46.549 1.00 62.31 538 TYR A C 1
ATOM 4194 O O . TYR A 1 538 ? 10.812 14.287 -46.223 1.00 62.31 538 TYR A O 1
ATOM 4202 N N . ILE A 1 539 ? 9.316 12.751 -46.920 1.00 67.62 539 ILE A N 1
ATOM 4203 C CA . ILE A 1 539 ? 8.146 13.611 -46.887 1.00 67.62 539 ILE A CA 1
ATOM 4204 C C . ILE A 1 539 ? 7.246 13.166 -45.732 1.00 67.62 539 ILE A C 1
ATOM 4206 O O . ILE A 1 539 ? 6.902 11.989 -45.601 1.00 67.62 539 ILE A O 1
ATOM 4210 N N . GLY A 1 540 ? 6.875 14.116 -44.876 1.00 74.38 540 GLY A N 1
ATOM 4211 C CA . GLY A 1 540 ? 5.892 13.929 -43.818 1.00 74.38 540 GLY A CA 1
ATOM 4212 C C . GLY A 1 540 ? 4.506 14.365 -44.278 1.00 74.38 540 GLY A C 1
ATOM 4213 O O . GLY A 1 540 ? 4.311 15.534 -44.600 1.00 74.38 540 GLY A O 1
ATOM 4214 N N . ILE A 1 541 ? 3.538 13.451 -44.252 1.00 76.62 541 ILE A N 1
ATOM 4215 C CA . ILE A 1 541 ? 2.110 13.771 -44.360 1.00 76.62 541 ILE A CA 1
ATOM 4216 C C . ILE A 1 541 ? 1.565 13.836 -42.939 1.00 76.62 541 ILE A C 1
ATOM 4218 O O . ILE A 1 541 ? 1.739 12.892 -42.169 1.00 76.62 541 ILE A O 1
ATOM 4222 N N . SER A 1 542 ? 0.925 14.935 -42.562 1.00 80.94 542 SER A N 1
ATOM 4223 C CA . SER A 1 542 ? 0.336 15.086 -41.229 1.00 80.94 542 SER A CA 1
ATOM 4224 C C . SER A 1 542 ? -1.014 15.783 -41.276 1.00 80.94 542 SER A C 1
ATOM 4226 O O . SER A 1 542 ? -1.313 16.523 -42.213 1.00 80.94 542 SER A O 1
ATOM 4228 N N . GLY A 1 543 ? -1.829 15.532 -40.260 1.00 82.69 543 GLY A N 1
ATOM 4229 C CA . GLY A 1 543 ? -3.152 16.121 -40.145 1.00 82.69 543 GLY A CA 1
ATOM 4230 C C . GLY A 1 543 ? -3.786 15.850 -38.790 1.00 82.69 543 GLY A C 1
ATOM 4231 O O . GLY A 1 543 ? -3.163 15.307 -37.869 1.00 82.69 543 GLY A O 1
ATOM 4232 N N . MET A 1 544 ? -5.045 16.244 -38.675 1.00 85.38 544 MET A N 1
ATOM 4233 C CA . MET A 1 544 ? -5.869 16.066 -37.488 1.00 85.38 544 MET A CA 1
ATOM 4234 C C . MET A 1 544 ? -7.254 15.520 -37.840 1.00 85.38 544 MET A C 1
ATOM 4236 O O . MET A 1 544 ? -7.702 15.648 -38.970 1.00 85.38 544 MET A O 1
ATOM 4240 N N . VAL A 1 545 ? -7.927 14.894 -36.881 1.00 86.56 545 VAL A N 1
ATOM 4241 C CA . VAL A 1 545 ? -9.354 14.553 -36.931 1.00 86.56 545 VAL A CA 1
ATOM 4242 C C . VAL A 1 545 ? -10.016 15.290 -35.780 1.00 86.56 545 VAL A C 1
ATOM 4244 O O . VAL A 1 545 ? -9.580 15.127 -34.637 1.00 86.56 545 VAL A O 1
ATOM 4247 N N . CYS A 1 546 ? -11.032 16.095 -36.082 1.00 85.75 546 CYS A N 1
ATOM 4248 C CA . CYS A 1 546 ? -11.709 16.939 -35.096 1.00 85.75 546 CYS A CA 1
ATOM 4249 C C . CYS A 1 546 ? -13.202 16.654 -35.050 1.00 85.75 546 CYS A C 1
ATOM 4251 O O . CYS A 1 546 ? -13.787 16.237 -36.052 1.00 85.75 546 CYS A O 1
ATOM 4253 N N . SER A 1 547 ? -13.799 16.881 -33.884 1.00 86.06 547 SER A N 1
ATOM 4254 C CA . SER A 1 547 ? -15.244 16.852 -33.681 1.00 86.06 547 SER A CA 1
ATOM 4255 C C . SER A 1 547 ? -15.886 18.216 -33.927 1.00 86.06 547 SER A C 1
ATOM 4257 O O . SER A 1 547 ? -15.400 19.219 -33.412 1.00 86.06 547 SER A O 1
ATOM 4259 N N . GLU A 1 548 ? -17.022 18.236 -34.618 1.00 82.88 548 GLU A N 1
ATOM 4260 C CA . GLU A 1 548 ? -17.899 19.405 -34.729 1.00 82.88 548 GLU A CA 1
ATOM 4261 C C . GLU A 1 548 ? -18.895 19.431 -33.564 1.00 82.88 548 GLU A C 1
ATOM 4263 O O . GLU A 1 548 ? -19.565 18.433 -33.285 1.00 82.88 548 GLU A O 1
ATOM 4268 N N . ASP A 1 549 ? -18.984 20.566 -32.869 1.00 75.00 549 ASP A N 1
ATOM 4269 C CA . ASP A 1 549 ? -19.959 20.759 -31.796 1.00 75.00 549 ASP A CA 1
ATOM 4270 C C . ASP A 1 549 ? -21.356 21.025 -32.393 1.00 75.00 549 ASP A C 1
ATOM 4272 O O . ASP A 1 549 ? -21.523 21.980 -33.156 1.00 75.00 549 ASP A O 1
ATOM 4276 N N . PRO A 1 550 ? -22.381 20.217 -32.066 1.00 66.25 550 PRO A N 1
ATOM 4277 C CA . PRO A 1 550 ? -23.741 20.432 -32.553 1.00 66.25 550 PRO A CA 1
ATOM 4278 C C . PRO A 1 550 ? -24.469 21.621 -31.887 1.00 66.25 550 PRO A C 1
ATOM 4280 O O . PRO A 1 550 ? -25.576 21.967 -32.307 1.00 66.25 550 PRO A O 1
ATOM 4283 N N . GLY A 1 551 ? -23.911 22.243 -30.841 1.00 64.19 551 GLY A N 1
ATOM 4284 C CA . GLY A 1 551 ? -24.521 23.369 -30.133 1.00 64.19 551 GLY A CA 1
ATOM 4285 C C . GLY A 1 551 ? -24.345 24.718 -30.845 1.00 64.19 551 GLY A C 1
ATOM 4286 O O . GLY A 1 551 ? -23.246 25.251 -30.925 1.00 64.19 551 GLY A O 1
ATOM 4287 N N . SER A 1 552 ? -25.438 25.360 -31.271 1.00 52.97 552 SER A N 1
ATOM 4288 C CA . SER A 1 552 ? -25.425 26.684 -31.932 1.00 52.97 552 SER A CA 1
ATOM 4289 C C . SER A 1 552 ? -25.231 27.884 -30.978 1.00 52.97 552 SER A C 1
ATOM 4291 O O . SER A 1 552 ? -25.705 28.987 -31.259 1.00 52.97 552 SER A O 1
ATOM 4293 N N . GLY A 1 553 ? -24.623 27.677 -29.806 1.00 53.62 553 GLY A N 1
ATOM 4294 C CA . GLY A 1 553 ? -24.461 28.689 -28.756 1.00 53.62 553 GLY A CA 1
ATOM 4295 C C . GLY A 1 553 ? -23.065 29.313 -28.751 1.00 53.62 553 GLY A C 1
ATOM 4296 O O . GLY A 1 553 ? -22.077 28.631 -28.977 1.00 53.62 553 GLY A O 1
ATOM 4297 N N . ALA A 1 554 ? -22.956 30.606 -28.427 1.00 51.44 554 ALA A N 1
ATOM 4298 C CA . ALA A 1 554 ? -21.671 31.319 -28.360 1.00 51.44 554 ALA A CA 1
ATOM 4299 C C . ALA A 1 554 ? -20.726 30.843 -27.226 1.00 51.44 554 ALA A C 1
ATOM 4301 O O . ALA A 1 554 ? -19.588 31.300 -27.148 1.00 51.44 554 ALA A O 1
ATOM 4302 N N . ILE A 1 555 ? -21.195 29.962 -26.333 1.00 47.19 555 ILE A N 1
ATOM 4303 C CA . ILE A 1 555 ? -20.422 29.344 -25.248 1.00 47.19 555 ILE A CA 1
ATOM 4304 C C . ILE A 1 555 ? -20.762 27.854 -25.230 1.00 47.19 555 ILE A C 1
ATOM 4306 O O . ILE A 1 555 ? -21.917 27.491 -24.999 1.00 47.19 555 ILE A O 1
ATOM 4310 N N . THR A 1 556 ? -19.761 27.005 -25.441 1.00 51.88 556 THR A N 1
ATOM 4311 C CA . THR A 1 556 ? -19.898 25.548 -25.414 1.00 51.88 556 THR A CA 1
ATOM 4312 C C . THR A 1 556 ? -19.096 24.957 -24.254 1.00 51.88 556 THR A C 1
ATOM 4314 O O . THR A 1 556 ? -18.006 25.419 -23.919 1.00 51.88 556 THR A O 1
ATOM 4317 N N . TYR A 1 557 ? -19.677 23.958 -23.583 1.00 56.34 557 TYR A N 1
ATOM 4318 C CA . TYR A 1 557 ? -19.057 23.242 -22.456 1.00 56.34 557 TYR A CA 1
ATOM 4319 C C . TYR A 1 557 ? -18.533 21.854 -22.859 1.00 56.34 557 TYR A C 1
ATOM 4321 O O . TYR A 1 557 ? -17.978 21.143 -22.019 1.00 56.34 557 TYR A O 1
ATOM 4329 N N . HIS A 1 558 ? -18.717 21.456 -24.122 1.00 62.12 558 HIS A N 1
ATOM 4330 C CA . HIS A 1 558 ? -18.209 20.195 -24.646 1.00 62.12 558 HIS A CA 1
ATOM 4331 C C . HIS A 1 558 ? -16.714 20.313 -24.941 1.00 62.12 558 HIS A C 1
ATOM 4333 O O . HIS A 1 558 ? -16.249 21.271 -25.554 1.00 62.12 558 HIS A O 1
ATOM 4339 N N . GLN A 1 559 ? -15.942 19.337 -24.467 1.00 64.81 559 GLN A N 1
ATOM 4340 C CA . GLN A 1 559 ? -14.515 19.278 -24.744 1.00 64.81 559 GLN A CA 1
ATOM 4341 C C . GLN A 1 559 ? -14.317 18.803 -26.188 1.00 64.81 559 GLN A C 1
ATOM 4343 O O . GLN A 1 559 ? -14.804 17.735 -26.551 1.00 64.81 559 GLN A O 1
ATOM 4348 N N . GLU A 1 560 ? -13.639 19.593 -27.019 1.00 71.25 560 GLU A N 1
ATOM 4349 C CA . GLU A 1 560 ? -13.336 19.229 -28.409 1.00 71.25 560 GLU A CA 1
ATOM 4350 C C . GLU A 1 560 ? -12.462 17.964 -28.454 1.00 71.25 560 GLU A C 1
ATOM 4352 O O . GLU A 1 560 ? -11.417 17.885 -27.795 1.00 71.25 560 GLU A O 1
ATOM 4357 N N . LEU A 1 561 ? -12.883 16.965 -29.233 1.00 78.81 561 LEU A N 1
ATOM 4358 C CA . LEU A 1 561 ? -12.065 15.796 -29.536 1.00 78.81 561 LEU A CA 1
ATOM 4359 C C . LEU A 1 561 ? -11.146 16.118 -30.710 1.00 78.81 561 LEU A C 1
ATOM 4361 O O . LEU A 1 561 ? -11.612 16.358 -31.821 1.00 78.81 561 LEU A O 1
ATOM 4365 N N . MET A 1 562 ? -9.836 16.062 -30.469 1.00 80.81 562 MET A N 1
ATOM 4366 C CA . MET A 1 562 ? -8.812 16.301 -31.483 1.00 80.81 562 MET A CA 1
ATOM 4367 C C . MET A 1 562 ? -7.777 15.174 -31.476 1.00 80.81 562 MET A C 1
ATOM 4369 O O . MET A 1 562 ? -7.015 15.015 -30.520 1.00 80.81 562 MET A O 1
ATOM 4373 N N . TYR A 1 563 ? -7.699 14.436 -32.579 1.00 80.25 563 TYR A N 1
ATOM 4374 C CA . TYR A 1 563 ? -6.671 13.425 -32.822 1.00 80.25 563 TYR A CA 1
ATOM 4375 C C . TYR A 1 563 ? -5.677 13.948 -33.851 1.00 80.25 563 TYR A C 1
ATOM 4377 O O . TYR A 1 563 ? -6.083 14.539 -34.841 1.00 80.25 563 TYR A O 1
ATOM 4385 N N . ARG A 1 564 ? -4.373 13.744 -33.648 1.00 80.75 564 ARG A N 1
ATOM 4386 C CA . ARG A 1 564 ? -3.326 14.163 -34.596 1.00 80.75 564 ARG A CA 1
ATOM 4387 C C . ARG A 1 564 ? -2.580 12.945 -35.114 1.00 80.75 564 ARG A C 1
ATOM 4389 O O . ARG A 1 564 ? -2.244 12.065 -34.325 1.00 80.75 564 ARG A O 1
ATOM 4396 N N . PHE A 1 565 ? -2.285 12.920 -36.408 1.00 81.62 565 PHE A N 1
ATOM 4397 C CA . PHE A 1 565 ? -1.560 11.827 -37.049 1.00 81.62 565 PHE A CA 1
ATOM 4398 C C . PHE A 1 565 ? -0.431 12.356 -37.939 1.00 81.62 565 PHE A C 1
ATOM 4400 O O . PHE A 1 565 ? -0.463 13.493 -38.417 1.00 81.62 565 PHE A O 1
ATOM 4407 N N . SER A 1 566 ? 0.582 11.520 -38.168 1.00 82.56 566 SER A N 1
ATOM 4408 C CA . SER A 1 566 ? 1.635 11.788 -39.144 1.00 82.56 566 SER A CA 1
ATOM 4409 C C . SER A 1 566 ? 2.208 10.484 -39.697 1.00 82.56 566 SER A C 1
ATOM 4411 O O . SER A 1 566 ? 2.483 9.561 -38.935 1.00 82.56 566 SER A O 1
ATOM 4413 N N . CYS A 1 567 ? 2.410 10.436 -41.011 1.00 78.00 567 CYS A N 1
ATOM 4414 C CA . CYS A 1 567 ? 3.075 9.366 -41.744 1.00 78.00 567 CYS A CA 1
ATOM 4415 C C . CYS A 1 567 ? 4.325 9.917 -42.431 1.00 78.00 567 CYS A C 1
ATOM 4417 O O . CYS A 1 567 ? 4.300 11.018 -42.982 1.00 78.00 567 CYS A O 1
ATOM 4419 N N . ARG A 1 568 ? 5.416 9.148 -42.425 1.00 78.38 568 ARG A N 1
ATOM 4420 C CA . ARG A 1 568 ? 6.667 9.509 -43.103 1.00 78.38 568 ARG A CA 1
ATOM 4421 C C . ARG A 1 568 ? 6.915 8.562 -44.267 1.00 78.38 568 ARG A C 1
ATOM 4423 O O . ARG A 1 568 ? 6.990 7.356 -44.056 1.00 78.38 568 ARG A O 1
ATOM 4430 N N . TYR A 1 569 ? 7.089 9.121 -45.460 1.00 73.88 569 TYR A N 1
ATOM 4431 C CA . TYR A 1 569 ? 7.354 8.375 -46.686 1.00 73.88 569 TYR A CA 1
ATOM 4432 C C . TYR A 1 569 ? 8.734 8.734 -47.244 1.00 73.88 569 TYR A C 1
ATOM 4434 O O . TYR A 1 569 ? 9.085 9.916 -47.271 1.00 73.88 569 TYR A O 1
ATOM 4442 N N . PRO A 1 570 ? 9.531 7.756 -47.706 1.00 70.56 570 PRO A N 1
ATOM 4443 C CA . PRO A 1 570 ? 10.686 8.045 -48.550 1.00 70.56 570 PRO A CA 1
ATOM 4444 C C . PRO A 1 570 ? 10.225 8.756 -49.831 1.00 70.56 570 PRO A C 1
ATOM 4446 O O . PRO A 1 570 ? 9.227 8.342 -50.420 1.00 70.56 570 PRO A O 1
ATOM 4449 N N . LEU A 1 571 ? 10.960 9.776 -50.293 1.00 64.69 571 LEU A N 1
ATOM 4450 C CA . LEU A 1 571 ? 10.614 10.590 -51.473 1.00 64.69 571 LEU A CA 1
ATOM 4451 C C . LEU A 1 571 ? 10.241 9.742 -52.707 1.00 64.69 571 LEU A C 1
ATOM 4453 O O . LEU A 1 571 ? 9.334 10.089 -53.456 1.00 64.69 571 LEU A O 1
ATOM 4457 N N . GLN A 1 572 ? 10.890 8.585 -52.870 1.00 61.97 572 GLN A N 1
ATOM 4458 C CA . GLN A 1 572 ? 10.669 7.638 -53.967 1.00 61.97 572 GLN A CA 1
ATOM 4459 C C . GLN A 1 572 ? 9.213 7.148 -54.101 1.00 61.97 572 GLN A C 1
ATOM 4461 O O . GLN A 1 572 ? 8.811 6.769 -55.194 1.00 61.97 572 GLN A O 1
ATOM 4466 N N . TYR A 1 573 ? 8.414 7.169 -53.029 1.00 57.53 573 TYR A N 1
ATOM 4467 C CA . TYR A 1 573 ? 7.007 6.744 -53.062 1.00 57.53 573 TYR A CA 1
ATOM 4468 C C . TYR A 1 573 ? 6.049 7.798 -53.645 1.00 57.53 573 TYR A C 1
ATOM 4470 O O . TYR A 1 573 ? 4.921 7.456 -53.987 1.00 57.53 573 TYR A O 1
ATOM 4478 N N . LEU A 1 574 ? 6.477 9.061 -53.756 1.00 59.06 574 LEU A N 1
ATOM 4479 C CA . LEU A 1 574 ? 5.655 10.178 -54.247 1.00 59.06 574 LEU A CA 1
ATOM 4480 C C . LEU A 1 574 ? 6.066 10.659 -55.647 1.00 59.06 574 LEU A C 1
ATOM 4482 O O . LEU A 1 574 ? 5.304 11.364 -56.304 1.00 59.06 574 LEU A O 1
ATOM 4486 N N . VAL A 1 575 ? 7.248 10.263 -56.128 1.00 59.69 575 VAL A N 1
ATOM 4487 C CA . VAL A 1 575 ? 7.702 10.561 -57.491 1.00 59.69 575 VAL A CA 1
ATOM 4488 C C . VAL A 1 575 ? 7.088 9.539 -58.449 1.00 59.69 575 VAL A C 1
ATOM 4490 O O . VAL A 1 575 ? 7.459 8.367 -58.454 1.00 59.69 575 VAL A O 1
ATOM 4493 N N . ASN A 1 576 ? 6.122 9.979 -59.252 1.00 44.91 576 ASN A N 1
ATOM 4494 C CA . ASN A 1 576 ? 5.472 9.148 -60.261 1.00 44.91 576 ASN A CA 1
ATOM 4495 C C . ASN A 1 576 ? 6.449 8.794 -61.403 1.00 44.91 576 ASN A C 1
ATOM 4497 O O . ASN A 1 576 ? 7.297 9.602 -61.780 1.00 44.91 576 ASN A O 1
ATOM 4501 N N . ASN A 1 577 ? 6.299 7.599 -61.982 1.00 43.81 577 ASN A N 1
ATOM 4502 C CA . ASN A 1 577 ? 7.034 7.100 -63.152 1.00 43.81 577 ASN A CA 1
ATOM 4503 C C . ASN A 1 577 ? 6.709 7.906 -64.431 1.00 43.81 577 ASN A C 1
ATOM 4505 O O . ASN A 1 577 ? 6.080 7.395 -65.357 1.00 43.81 577 ASN A O 1
ATOM 4509 N N . THR A 1 578 ? 7.146 9.159 -64.529 1.00 39.38 578 THR A N 1
ATOM 4510 C CA . THR A 1 578 ? 7.144 9.910 -65.791 1.00 39.38 578 THR A CA 1
ATOM 4511 C C . THR A 1 578 ? 8.518 9.816 -66.451 1.00 39.38 578 THR A C 1
ATOM 4513 O O . THR A 1 578 ? 9.450 10.507 -66.062 1.00 39.38 578 THR A O 1
ATOM 4516 N N . GLN A 1 579 ? 8.602 8.932 -67.452 1.00 36.94 579 GLN A N 1
ATOM 4517 C CA . GLN A 1 579 ? 9.610 8.863 -68.522 1.00 36.94 579 GLN A CA 1
ATOM 4518 C C . GLN A 1 579 ? 11.093 8.827 -68.103 1.00 36.94 579 GLN A C 1
ATOM 4520 O O . GLN A 1 579 ? 11.805 9.820 -68.188 1.00 36.94 579 GLN A O 1
ATOM 4525 N N . MET A 1 580 ? 11.617 7.622 -67.850 1.00 35.25 580 MET A N 1
ATOM 4526 C CA . MET A 1 580 ? 12.950 7.300 -68.376 1.00 35.25 580 MET A CA 1
ATOM 4527 C C . MET A 1 580 ? 12.788 6.809 -69.819 1.00 35.25 580 MET A C 1
ATOM 4529 O O . MET A 1 580 ? 12.692 5.611 -70.074 1.00 35.25 580 MET A O 1
ATOM 4533 N N . SER A 1 581 ? 12.698 7.741 -70.766 1.00 27.23 581 SER A N 1
ATOM 4534 C CA . SER A 1 581 ? 13.090 7.479 -72.151 1.00 27.23 581 SER A CA 1
ATOM 4535 C C . SER A 1 581 ? 14.500 8.033 -72.331 1.00 27.23 581 SER A C 1
ATOM 4537 O O . SER A 1 581 ? 14.679 9.226 -72.107 1.00 27.23 581 SER A O 1
ATOM 4539 N N . VAL A 1 582 ? 15.423 7.122 -72.664 1.00 33.34 582 VAL A N 1
ATOM 4540 C CA . VAL A 1 582 ? 16.818 7.272 -73.140 1.00 33.34 582 VAL A CA 1
ATOM 4541 C C . VAL A 1 582 ? 17.406 8.680 -73.136 1.00 33.34 582 VAL A C 1
ATOM 4543 O O . VAL A 1 582 ? 16.909 9.528 -73.910 1.00 33.34 582 VAL A O 1
#

pLDDT: mean 72.87, std 16.01, range [25.62, 96.56]

Secondary structure (DSSP, 8-state):
---SS-------EEEEEEEE-SSSS-EEEEEEEEES---HHHHHHHHHHHHHHHHHTT----EEEE-S-HHHHHHHHHHT-BTTS-TTS--B-EEE-TTT--EEEEEE-HHHHHHHHHHHHHHTPSEEETTEEE-THHHHHHHHHHHHHS--SSS---HHHHS-GGGTT-HHHHHHHTSHHHHHHHHHHHHTTTHHHHHHHHHHHHHHHHHHHHTTT-S---GGGGSTHHHHHHHHHHHGGGTT--S--HHHHHHHHHHHHHS---PPPTTSSS---S-PPPPPTTSSTTS-----PPPTTTT------S---S--TTHHHHHHHHHHHHHHHHHHHHTT---HHHHHHTB-SS--S-GGGS-HHHHHH-SS-S--B-HHHHHHHHHHHHHHHHS-TTSPPPHHHHHHHHHHHHTT--TT--GGGGT--SSSS--HHHHHHHHHH----TTEEEEE-SSEEEEEEEHHHHHHTT--GGGEEETT-TT-GGGBPEEESSSSS-EEEEEEESSHHHHHHTTPEEEEE---TTTTS----EEEEEEEEEEPP---SSS--SPPPEEEEEEEEEGGGTS-------

InterPro domains:
  IPR001507 Zona pellucida domain [PS51034] (455-582)
  IPR048365 Transposable element P transposase-like, RNase H domain, N-terminal [PF21787] (5-80)
  IPR048366 Transposable element P transposase-like, GTP-binding insertion domain [PF21788] (111-194)
  IPR048367 Transposable element P transposase-like, RNase H, C-terminal domain [PF21789] (224-258)
  IPR055035 DNA transposase THAP9, C-terminal domain [PF22824] (321-444)
  IPR055356 ZP-N domain [PF23344] (456-570)

Sequence (582 aa):
MGDGNNETDVATEALVFMVVGLQGHWKAPIAYYLTKSLSPETQRVLLSHALEELHARGIWVVSVTMDGHASNVSMCNQLGCELKGNPQEPLKTSFPHPSTGDKVFVMMDACHMLKLARNMLQAYSPIATTTGQIKWRFINHLNDVQKKDGLHAANKITDKHVYFENHKMRVSLAAQTLSRSVSAALRTMRELRYLSVIGFVINIDTLMLMIPELLQVQRYVLTYRFSQDHLELLFNSIRAPGGWNNNPSARQFQAIFRRLMVRCGVSPSETGNVAAQDHTVSLSAVEMSSAETAEEHPSPFANISAVVSDHSYLPTRFGGLVENALVYIAGFVVRQILRKLSCDVCCASLVRDAVPSSFDESYHLLALKNNGGLEIPSKGTVKVLRAAERVIRQASTRQAPKVSTVTYIVREEIGTEDVFQLGEHIEERQFGIDNHYSNLLSLLVYKVNSDIEVLCGSQTVQLQILMCPVYFNGYNESLLALNSEHSKLQCKGTPDWTADPPVVKFNFSITEEGITFCSSQLTEVGSGLFADYSKVQYIGISGMVCSEDPGSGAITYHQELMYRFSCRYPLQYLVNNTQMSV

Foldseek 3Di:
DDPPDDDPDDFDDKDWDKDADPPDGDIGTDDMDTHNDDALVNVLVVVLVVLVVCVVVVHDAQEDEDEPDPSPVVNVVVQPWAPPDDPVDDTRQWHARNPPGDTYGYHYDPLRVLLVVLVCLAPVPQDQDPVGTRGLVLLVVLQVLCVVVVHHLPADDYVCLSVVPVPSNPSVSSDRSPDLSSVLLSVLVVVLPCPVVVVVVCVVVCCVVVVVVVCVPDVDDDCCVVDCLVVVQVLQQLQVVVPVRSDDDPVSSVVSVVVPLQDWDDDGDPPDPDDDPDPDTDDHPVVVVPDDDDDDDPDPCPPDDPPPDPDDPDDPSSVLSVLLSLQLVLQVLLLVVLVPDPDPLLNPLQADPDDDPDSVNSPSSVVSPCPPRTTRGAPLSSLLSVQLVVVQVPPDPPDGDDLVVSLVSSCVVCPPDPSSPCPCQQVDDPDDDHGSSNVSSCSSSDDPPPQKDWDDDLWKIKIKGQQVVQVVLPHHQLQKFWQNPSVDPLRGWDWDVPDVVTITMHMFTPAPCRLPVRPWDKDWDDDDPPCPPDPWTKIKTKTKMWGDDPDPDPDDPGDIDIDIDMDIDTPVSHDDPDDPDD

Organism: Dissostichus eleginoides (NCBI:txid100907)

Radius of gyration: 37.61 Å; chains: 1; bounding box: 110×53×108 Å